Protein 8W8U (pdb70)

Structure (mmCIF, N/CA/C/O backbone):
data_8W8U
#
_entry.id   8W8U
#
_cell.length_a   54.926
_cell.length_b   67.018
_cell.length_c   88.250
_cell.angle_alpha   90.00
_cell.angle_beta   90.00
_cell.angle_gamma   90.00
#
_symmetry.space_group_name_H-M   'P 21 21 21'
#
loop_
_entity.id
_entity.type
_entity.pdbx_description
1 polymer Glucanase
2 non-polymer (4S)-2-METHYL-2,4-PENTANEDIOL
3 non-polymer 'ACETATE ION'
4 water water
#
loo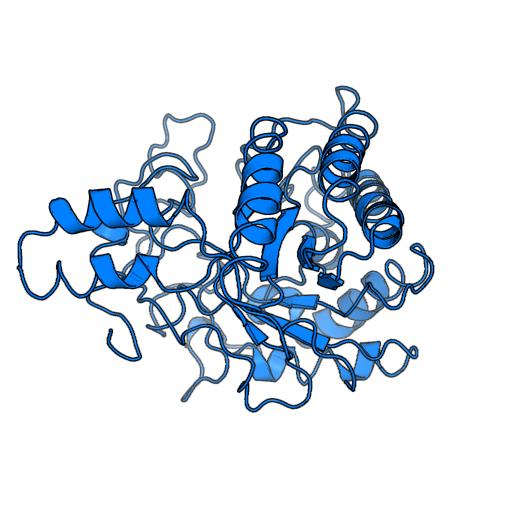p_
_atom_site.group_PDB
_atom_site.id
_atom_site.type_symbol
_atom_site.label_atom_id
_atom_site.label_alt_id
_atom_site.label_comp_id
_atom_site.label_asym_id
_atom_site.label_entity_id
_atom_site.label_seq_id
_atom_site.pdbx_PDB_ins_code
_atom_site.Cartn_x
_atom_site.Cartn_y
_atom_site.Cartn_z
_atom_site.occupancy
_atom_site.B_iso_or_equiv
_atom_site.auth_seq_id
_atom_site.auth_comp_id
_atom_site.auth_asym_id
_atom_site.auth_atom_id
_atom_site.pdbx_PDB_model_num
ATOM 1 N N A SER A 1 1 ? 27.177 -25.680 -23.698 0.32 4.87 82 SER A N 1
ATOM 2 N N B SER A 1 1 ? 27.283 -25.700 -23.501 0.68 18.59 82 SER A N 1
ATOM 3 C CA A SER A 1 1 ? 27.941 -26.591 -22.817 0.32 5.62 82 SER A CA 1
ATOM 4 C CA B SER A 1 1 ? 28.130 -26.806 -23.105 0.68 18.62 82 SER A CA 1
ATOM 5 C C A SER A 1 1 ? 27.246 -27.956 -22.763 0.32 7.37 82 SER A C 1
ATOM 6 C C B SER A 1 1 ? 27.288 -28.075 -22.943 0.68 9.26 82 SER A C 1
ATOM 7 O O A SER A 1 1 ? 26.167 -28.135 -23.337 0.32 10.32 82 SER A O 1
ATOM 8 O O B SER A 1 1 ? 26.187 -28.244 -23.468 0.68 7.52 82 SER A O 1
ATOM 13 N N . ALA A 1 2 ? 27.849 -28.900 -22.034 1.00 6.20 83 ALA A N 1
ATOM 14 C CA . ALA A 1 2 ? 27.168 -30.132 -21.775 1.00 4.96 83 ALA A CA 1
ATOM 15 C C . ALA A 1 2 ? 25.861 -29.974 -20.997 1.00 4.35 83 ALA A C 1
ATOM 16 O O . ALA A 1 2 ? 24.913 -30.715 -21.271 1.00 4.93 83 ALA A O 1
ATOM 18 N N . ASN A 1 3 ? 25.870 -29.089 -20.011 1.00 4.36 84 ASN A N 1
ATOM 19 C CA . ASN A 1 3 ? 24.776 -29.035 -19.027 1.00 4.53 84 ASN A CA 1
ATOM 20 C C . ASN A 1 3 ? 23.979 -27.733 -19.215 1.00 4.56 84 ASN A C 1
ATOM 21 O O . ASN A 1 3 ? 24.398 -26.687 -18.757 1.00 7.05 84 ASN A O 1
ATOM 26 N N . ASN A 1 4 ? 22.853 -27.856 -19.880 1.00 3.73 85 ASN A N 1
ATOM 27 C CA . ASN A 1 4 ? 21.934 -26.730 -20.074 1.00 3.79 85 ASN A CA 1
ATOM 28 C C . ASN A 1 4 ? 20.940 -26.791 -18.924 1.00 3.68 85 ASN A C 1
ATOM 29 O O . ASN A 1 4 ? 20.223 -27.812 -18.840 1.00 4.17 85 ASN A O 1
ATOM 34 N N . PRO A 1 5 ? 20.855 -25.818 -18.040 1.00 3.51 86 PRO A N 1
ATOM 35 C CA . PRO A 1 5 ? 19.981 -25.969 -16.860 1.00 3.82 86 PRO A CA 1
ATOM 36 C C . PRO A 1 5 ? 18.539 -26.341 -17.171 1.00 3.78 86 PRO A C 1
ATOM 37 O O . PRO A 1 5 ? 17.881 -26.945 -16.327 1.00 4.67 86 PRO A O 1
ATOM 41 N N . TRP A 1 6 ? 18.022 -25.922 -18.335 1.00 3.78 87 TRP A N 1
ATOM 42 C CA . TRP A 1 6 ? 16.626 -26.173 -18.655 1.00 4.36 87 TRP A CA 1
ATOM 43 C C . TRP A 1 6 ? 16.321 -27.564 -19.176 1.00 4.53 87 TRP A C 1
ATOM 44 O O . TRP A 1 6 ? 15.151 -27.987 -19.108 1.00 5.82 87 TRP A O 1
ATOM 55 N N . THR A 1 7 ? 17.295 -28.274 -19.745 1.00 4.54 88 THR A N 1
ATOM 56 C CA . THR A 1 7 ? 16.956 -29.553 -20.373 1.00 5.71 88 THR A CA 1
ATOM 57 C C . THR A 1 7 ? 16.517 -30.539 -19.307 1.00 5.34 88 THR A C 1
ATOM 58 O O . THR A 1 7 ? 17.133 -30.708 -18.270 1.00 5.87 88 THR A O 1
ATOM 62 N N . GLY A 1 8 ? 15.372 -31.212 -19.587 1.00 6.63 89 GLY A N 1
ATOM 63 C CA . GLY A 1 8 ? 14.858 -32.219 -18.654 1.00 7.04 89 GLY A CA 1
ATOM 64 C C . GLY A 1 8 ? 13.960 -31.654 -17.580 1.00 5.85 89 GLY A C 1
ATOM 65 O O . GLY A 1 8 ? 13.520 -32.427 -16.710 1.00 6.82 89 GLY A O 1
ATOM 66 N N . PHE A 1 9 ? 13.662 -30.356 -17.615 1.00 5.27 90 PHE A N 1
ATOM 67 C CA . PHE A 1 9 ? 12.851 -29.700 -16.622 1.00 5.11 90 PHE A CA 1
ATOM 68 C C . PHE A 1 9 ? 11.657 -29.008 -17.278 1.00 5.22 90 PHE A C 1
ATOM 69 O O . PHE A 1 9 ? 11.717 -28.531 -18.419 1.00 6.50 90 PHE A O 1
ATOM 77 N N A GLN A 1 10 ? 10.571 -28.980 -16.545 0.59 6.08 91 GLN A N 1
ATOM 78 N N B GLN A 1 10 ? 10.607 -28.873 -16.497 0.41 5.11 91 GLN A N 1
ATOM 79 C CA A GLN A 1 10 ? 9.396 -28.167 -16.935 0.59 6.71 91 GLN A CA 1
ATOM 80 C CA B GLN A 1 10 ? 9.429 -28.071 -16.832 0.41 4.73 91 GLN A CA 1
ATOM 81 C C A GLN A 1 10 ? 9.558 -26.861 -16.140 0.59 5.69 91 GLN A C 1
ATOM 82 C C B GLN A 1 10 ? 9.465 -26.786 -15.999 0.41 3.85 91 GLN A C 1
ATOM 83 O O A GLN A 1 10 ? 9.890 -26.908 -14.942 0.59 7.71 91 GLN A O 1
ATOM 84 O O B GLN A 1 10 ? 9.570 -26.858 -14.788 0.41 3.44 91 GLN A O 1
ATOM 95 N N . ILE A 1 11 ? 9.358 -25.685 -16.720 1.00 4.97 92 ILE A N 1
ATOM 96 C CA . ILE A 1 11 ? 9.450 -24.416 -15.991 1.00 4.48 92 ILE A CA 1
ATOM 97 C C . ILE A 1 11 ? 8.136 -24.164 -15.261 1.00 4.57 92 ILE A C 1
ATOM 98 O O . ILE A 1 11 ? 7.042 -24.273 -15.840 1.00 6.88 92 ILE A O 1
ATOM 103 N N . PHE A 1 12 ? 8.234 -23.849 -13.992 1.00 4.09 93 PHE A N 1
ATOM 104 C CA . PHE A 1 12 ? 7.088 -23.449 -13.169 1.00 4.09 93 PHE A CA 1
ATOM 105 C C . PHE A 1 12 ? 6.615 -22.067 -13.647 1.00 3.97 93 PHE A C 1
ATOM 106 O O . PHE A 1 12 ? 7.401 -21.114 -13.669 1.00 5.20 93 PHE A O 1
ATOM 114 N N . LEU A 1 13 ? 5.348 -21.966 -14.021 1.00 4.18 94 LEU A N 1
ATOM 115 C CA . LEU A 1 13 ? 4.802 -20.713 -14.519 1.00 4.36 94 LEU A CA 1
ATOM 116 C C . LEU A 1 13 ? 4.480 -19.783 -13.367 1.00 4.95 94 LEU A C 1
ATOM 117 O O . LEU A 1 13 ? 3.818 -20.145 -12.388 1.00 7.73 94 LEU A O 1
ATOM 122 N N A SER A 1 14 ? 4.901 -18.516 -13.502 0.65 5.36 95 SER A N 1
ATOM 123 N N B SER A 1 14 ? 4.949 -18.534 -13.431 0.35 4.40 95 SER A N 1
ATOM 124 C CA A SER A 1 14 ? 4.630 -17.594 -12.401 0.65 6.00 95 SER A CA 1
ATOM 125 C CA B SER A 1 14 ? 4.759 -17.565 -12.347 0.35 6.57 95 SER A CA 1
ATOM 126 C C A SER A 1 14 ? 3.150 -17.458 -12.086 0.65 5.49 95 SER A C 1
ATOM 127 C C B SER A 1 14 ? 3.296 -17.377 -12.025 0.35 5.93 95 SER A C 1
ATOM 128 O O A SER A 1 14 ? 2.399 -17.072 -12.984 0.65 4.59 95 SER A O 1
ATOM 129 O O B SER A 1 14 ? 2.543 -16.844 -12.845 0.35 5.54 95 SER A O 1
ATOM 134 N N . PRO A 1 15 ? 2.764 -17.710 -10.835 1.00 7.27 96 PRO A N 1
ATOM 135 C CA . PRO A 1 15 ? 1.359 -17.469 -10.492 1.00 8.22 96 PRO A CA 1
ATOM 136 C C . PRO A 1 15 ? 0.976 -15.985 -10.488 1.00 6.77 96 PRO A C 1
ATOM 137 O O . PRO A 1 15 ? -0.164 -15.609 -10.747 1.00 7.81 96 PRO A O 1
ATOM 141 N N A TYR A 1 16 ? 2.087 -15.197 -10.193 0.30 6.03 97 TYR A N 1
ATOM 142 N N B TYR A 1 16 ? 1.878 -15.185 -10.105 0.70 6.70 97 TYR A N 1
ATOM 143 C CA A TYR A 1 16 ? 2.126 -13.716 -9.978 0.30 9.28 97 TYR A CA 1
ATOM 144 C CA B TYR A 1 16 ? 1.660 -13.717 -10.064 0.70 5.37 97 TYR A CA 1
ATOM 145 C C A TYR A 1 16 ? 1.792 -13.046 -11.316 0.30 7.02 97 TYR A C 1
ATOM 146 C C B TYR A 1 16 ? 1.451 -13.153 -11.474 0.70 5.04 97 TYR A C 1
ATOM 147 O O A TYR A 1 16 ? 0.930 -12.187 -11.454 0.30 8.11 97 TYR A O 1
ATOM 148 O O B TYR A 1 16 ? 0.482 -12.447 -11.702 0.70 4.99 97 TYR A O 1
ATOM 165 N N . TYR A 1 17 ? 2.427 -13.433 -12.376 1.00 5.41 98 TYR A N 1
ATOM 166 C CA . TYR A 1 17 ? 2.251 -12.961 -13.744 1.00 4.82 98 TYR A CA 1
ATOM 167 C C . TYR A 1 17 ? 0.965 -13.557 -14.300 1.00 4.74 98 TYR A C 1
ATOM 168 O O . TYR A 1 17 ? 0.211 -12.873 -14.998 1.00 5.14 98 TYR A O 1
ATOM 177 N N . ALA A 1 18 ? 0.653 -14.810 -13.970 1.00 5.16 99 ALA A N 1
ATOM 178 C CA . ALA A 1 18 ? -0.571 -15.404 -14.478 1.00 5.72 99 ALA A CA 1
ATOM 179 C C . ALA A 1 18 ? -1.784 -14.616 -13.995 1.00 6.13 99 ALA A C 1
ATOM 180 O O . ALA A 1 18 ? -2.761 -14.418 -14.753 1.00 7.20 99 ALA A O 1
ATOM 182 N N . ASN A 1 19 ? -1.782 -14.195 -12.728 1.00 6.48 100 ASN A N 1
ATOM 183 C CA . ASN A 1 19 ? -2.894 -13.436 -12.208 1.00 7.35 100 ASN A CA 1
ATOM 184 C C . ASN A 1 19 ? -2.961 -12.052 -12.867 1.00 6.66 100 ASN A C 1
ATOM 185 O O . ASN A 1 19 ? -4.059 -11.560 -13.172 1.00 7.47 100 ASN A O 1
ATOM 190 N N . GLU A 1 20 ? -1.814 -11.407 -13.069 1.00 6.07 101 GLU A N 1
ATOM 191 C CA . GLU A 1 20 ? -1.785 -10.100 -13.745 1.00 6.19 101 GLU A CA 1
ATOM 192 C C . GLU A 1 20 ? -2.375 -10.246 -15.139 1.00 5.66 101 GLU A C 1
ATOM 193 O O . GLU A 1 20 ? -3.189 -9.411 -15.574 1.00 6.17 101 GLU A O 1
ATOM 199 N N . VAL A 1 21 ? -1.933 -11.265 -15.858 1.00 5.22 102 VAL A N 1
ATOM 200 C CA . VAL A 1 21 ? -2.364 -11.475 -17.241 1.00 5.27 102 VAL A CA 1
ATOM 201 C C . VAL A 1 21 ? -3.851 -11.811 -17.296 1.00 5.63 102 VAL A C 1
ATOM 202 O O . VAL A 1 21 ? -4.562 -11.315 -18.171 1.00 6.33 102 VAL A O 1
ATOM 206 N N . ALA A 1 22 ? -4.341 -12.655 -16.378 1.00 6.14 103 ALA A N 1
ATOM 207 C CA . ALA A 1 22 ? -5.760 -12.989 -16.445 1.00 7.15 103 ALA A CA 1
ATOM 208 C C . ALA A 1 22 ? -6.605 -11.730 -16.216 1.00 7.09 103 ALA A C 1
ATOM 209 O O . ALA A 1 22 ? -7.631 -11.514 -16.917 1.00 8.14 103 ALA A O 1
ATOM 211 N N . ALA A 1 23 ? -6.231 -10.917 -15.265 1.00 7.42 104 ALA A N 1
ATOM 212 C CA . ALA A 1 23 ? -6.975 -9.669 -15.001 1.00 7.71 104 ALA A CA 1
ATOM 213 C C . ALA A 1 23 ? -6.907 -8.747 -16.209 1.00 7.42 104 ALA A C 1
ATOM 214 O O . ALA A 1 23 ? -7.895 -8.093 -16.556 1.00 8.92 104 ALA A O 1
ATOM 216 N N . ALA A 1 24 ? -5.727 -8.669 -16.836 1.00 6.45 105 ALA A N 1
ATOM 217 C CA . ALA A 1 24 ? -5.556 -7.831 -17.985 1.00 6.66 105 ALA A CA 1
ATOM 218 C C . ALA A 1 24 ? -6.397 -8.299 -19.150 1.00 6.68 105 ALA A C 1
ATOM 219 O O . ALA A 1 24 ? -7.004 -7.483 -19.879 1.00 7.47 105 ALA A O 1
ATOM 221 N N . ALA A 1 25 ? -6.431 -9.603 -19.385 1.00 6.64 106 ALA A N 1
ATOM 222 C CA . ALA A 1 25 ? -7.124 -10.144 -20.559 1.00 6.99 106 ALA A CA 1
ATOM 223 C C . ALA A 1 25 ? -8.618 -9.867 -20.436 1.00 7.96 106 ALA A C 1
ATOM 224 O O . ALA A 1 25 ? -9.289 -9.623 -21.434 1.00 8.54 106 ALA A O 1
ATOM 226 N N . LYS A 1 26 ? -9.152 -9.903 -19.196 1.00 8.48 107 LYS A N 1
ATOM 227 C CA . LYS A 1 26 ? -10.598 -9.626 -19.027 1.00 9.83 107 LYS A CA 1
ATOM 228 C C . LYS A 1 26 ? -10.989 -8.227 -19.450 1.00 9.25 107 LYS A C 1
ATOM 229 O O . LYS A 1 26 ? -12.146 -8.002 -19.831 1.00 11.77 107 LYS A O 1
ATOM 235 N N . GLN A 1 27 ? -10.035 -7.274 -19.405 1.00 9.04 108 GLN A N 1
ATOM 236 C CA . GLN A 1 27 ? -10.321 -5.915 -19.775 1.00 9.81 108 GLN A CA 1
ATOM 237 C C . GLN A 1 27 ? -10.106 -5.629 -21.237 1.00 9.38 108 GLN A C 1
ATOM 238 O O . GLN A 1 27 ? -10.540 -4.597 -21.721 1.00 10.67 108 GLN A O 1
ATOM 244 N N . ILE A 1 28 ? -9.449 -6.505 -21.954 1.00 8.81 109 ILE A N 1
ATOM 245 C CA . ILE A 1 28 ? -9.274 -6.371 -23.390 1.00 8.77 109 ILE A CA 1
ATOM 246 C C . ILE A 1 28 ? -10.554 -6.677 -24.082 1.00 9.11 109 ILE A C 1
ATOM 247 O O . ILE A 1 28 ? -11.124 -7.766 -23.884 1.00 11.04 109 ILE A O 1
ATOM 252 N N A THR A 1 29 ? -10.994 -5.708 -24.848 0.39 7.50 110 THR A N 1
ATOM 253 N N B THR A 1 29 ? -11.112 -5.790 -24.877 0.61 10.55 110 THR A N 1
ATOM 254 C CA A THR A 1 29 ? -12.388 -5.725 -25.276 0.39 8.37 110 THR A CA 1
ATOM 255 C CA B THR A 1 29 ? -12.489 -5.946 -25.303 0.61 11.49 110 THR A CA 1
ATOM 256 C C A THR A 1 29 ? -12.558 -6.570 -26.526 0.39 8.46 110 THR A C 1
ATOM 257 C C B THR A 1 29 ? -12.616 -6.732 -26.596 0.61 11.89 110 THR A C 1
ATOM 258 O O A THR A 1 29 ? -13.567 -7.282 -26.611 0.39 9.55 110 THR A O 1
ATOM 259 O O B THR A 1 29 ? -13.668 -7.418 -26.716 0.61 20.21 110 THR A O 1
ATOM 266 N N . ASP A 1 30 ? -11.621 -6.649 -27.474 1.00 10.40 111 ASP A N 1
ATOM 267 C CA . ASP A 1 30 ? -11.746 -7.566 -28.621 1.00 10.53 111 ASP A CA 1
ATOM 268 C C . ASP A 1 30 ? -11.619 -9.033 -28.222 1.00 10.81 111 ASP A C 1
ATOM 269 O O . ASP A 1 30 ? -10.604 -9.367 -27.576 1.00 10.70 111 ASP A O 1
ATOM 274 N N . PRO A 1 31 ? -12.579 -9.874 -28.503 1.00 10.58 112 PRO A N 1
ATOM 275 C CA . PRO A 1 31 ? -12.500 -11.226 -27.916 1.00 11.58 112 PRO A CA 1
ATOM 276 C C . PRO A 1 31 ? -11.305 -12.042 -28.324 1.00 10.20 112 PRO A C 1
ATOM 277 O O . PRO A 1 31 ? -10.738 -12.831 -27.539 1.00 11.29 112 PRO A O 1
ATOM 281 N N . THR A 1 32 ? -10.939 -11.918 -29.617 1.00 10.86 113 THR A N 1
ATOM 282 C CA . THR A 1 32 ? -9.774 -12.685 -30.083 1.00 11.64 113 THR A CA 1
ATOM 283 C C . THR A 1 32 ? -8.492 -12.204 -29.408 1.00 9.45 113 THR A C 1
ATOM 284 O O . THR A 1 32 ? -7.645 -12.995 -28.934 1.00 9.04 113 THR A O 1
ATOM 288 N N . LEU A 1 33 ? -8.315 -10.898 -29.387 1.00 9.55 114 LEU A N 1
ATOM 289 C CA . LEU A 1 33 ? -7.122 -10.355 -28.762 1.00 8.40 114 LEU A CA 1
ATOM 290 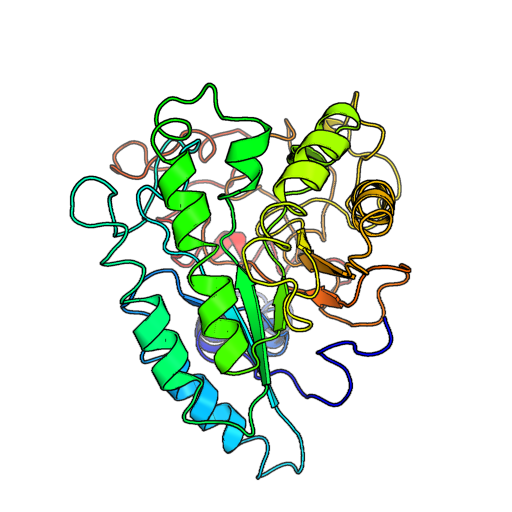C C . LEU A 1 33 ? -7.115 -10.734 -27.281 1.00 7.56 114 LEU A C 1
ATOM 291 O O . LEU A 1 33 ? -6.054 -11.004 -26.701 1.00 7.45 114 LEU A O 1
ATOM 296 N N . SER A 1 34 ? -8.297 -10.769 -26.641 1.00 8.07 115 SER A N 1
ATOM 297 C CA . SER A 1 34 ? -8.359 -11.171 -25.241 1.00 8.03 115 SER A CA 1
ATOM 298 C C . SER A 1 34 ? -7.888 -12.607 -25.041 1.00 7.87 115 SER A C 1
ATOM 299 O O . SER A 1 34 ? -7.158 -12.897 -24.085 1.00 7.51 115 SER A O 1
ATOM 302 N N A SER A 1 35 ? -8.308 -13.451 -26.003 0.50 9.83 116 SER A N 1
ATOM 303 N N B SER A 1 35 ? -8.271 -13.561 -25.900 0.50 8.19 116 SER A N 1
ATOM 304 C CA A SER A 1 35 ? -7.827 -14.841 -25.979 0.50 8.65 116 SER A CA 1
ATOM 305 C CA B SER A 1 35 ? -7.789 -14.929 -25.717 0.50 8.89 116 SER A CA 1
ATOM 306 C C A SER A 1 35 ? -6.309 -14.906 -26.166 0.50 8.31 116 SER A C 1
ATOM 307 C C B SER A 1 35 ? -6.282 -15.054 -25.905 0.50 7.77 116 SER A C 1
ATOM 308 O O A SER A 1 35 ? -5.586 -15.697 -25.532 0.50 7.41 116 SER A O 1
ATOM 309 O O B SER A 1 35 ? -5.590 -15.797 -25.205 0.50 8.49 116 SER A O 1
ATOM 314 N N A LYS A 1 36 ? -5.756 -14.073 -27.077 0.45 6.96 117 LYS A N 1
ATOM 315 N N B LYS A 1 36 ? -5.757 -14.329 -26.922 0.55 8.08 117 LYS A N 1
ATOM 316 C CA A LYS A 1 36 ? -4.286 -14.114 -27.222 0.45 6.92 117 LYS A CA 1
ATOM 317 C CA B LYS A 1 36 ? -4.306 -14.326 -27.113 0.55 8.23 117 LYS A CA 1
ATOM 318 C C A LYS A 1 36 ? -3.610 -13.650 -25.941 0.45 6.34 117 LYS A C 1
ATOM 319 C C B LYS A 1 36 ? -3.638 -13.688 -25.903 0.55 6.20 117 LYS A C 1
ATOM 320 O O A LYS A 1 36 ? -2.620 -14.225 -25.475 0.45 7.01 117 LYS A O 1
ATOM 321 O O B LYS A 1 36 ? -2.630 -14.219 -25.437 0.55 6.66 117 LYS A O 1
ATOM 332 N N . ALA A 1 37 ? -4.163 -12.592 -25.329 1.00 5.82 118 ALA A N 1
ATOM 333 C CA . ALA A 1 37 ? -3.602 -12.046 -24.124 1.00 5.13 118 ALA A CA 1
ATOM 334 C C . ALA A 1 37 ? -3.618 -13.089 -22.990 1.00 5.34 118 ALA A C 1
ATOM 335 O O . ALA A 1 37 ? -2.638 -13.239 -22.273 1.00 5.44 118 ALA A O 1
ATOM 337 N N . ALA A 1 38 ? -4.764 -13.785 -22.833 1.00 5.80 119 ALA A N 1
ATOM 338 C CA . ALA A 1 38 ? -4.850 -14.735 -21.732 1.00 6.50 119 ALA A CA 1
ATOM 339 C C . ALA A 1 38 ? -3.790 -15.839 -21.882 1.00 6.05 119 ALA A C 1
ATOM 340 O O . ALA A 1 38 ? -3.278 -16.343 -20.871 1.00 6.47 119 ALA A O 1
ATOM 342 N N . SER A 1 39 ? -3.461 -16.196 -23.120 1.00 6.15 120 SER A N 1
ATOM 343 C CA . SER A 1 39 ? -2.490 -17.265 -23.344 1.00 6.15 120 SER A CA 1
ATOM 344 C C . SER A 1 39 ? -1.090 -16.893 -22.906 1.00 5.17 120 SER A C 1
ATOM 345 O O . SER A 1 39 ? -0.230 -17.782 -22.742 1.00 5.76 120 SER A O 1
ATOM 348 N N . VAL A 1 40 ? -0.816 -15.591 -22.699 1.00 4.98 121 VAL A N 1
ATOM 349 C CA . VAL A 1 40 ? 0.499 -15.170 -22.236 1.00 4.67 121 VAL A CA 1
ATOM 350 C C . VAL A 1 40 ? 0.799 -15.756 -20.855 1.00 4.48 121 VAL A C 1
ATOM 351 O O . VAL A 1 40 ? 1.971 -15.939 -20.496 1.00 5.09 121 VAL A O 1
ATOM 355 N N . ALA A 1 41 ? -0.233 -16.086 -20.068 1.00 4.78 122 ALA A N 1
ATOM 356 C CA . ALA A 1 41 ? -0.009 -16.686 -18.759 1.00 5.25 122 ALA A CA 1
ATOM 357 C C . ALA A 1 41 ? 0.655 -18.052 -18.826 1.00 4.88 122 ALA A C 1
ATOM 358 O O . ALA A 1 41 ? 1.155 -18.538 -17.798 1.00 5.72 122 ALA A O 1
ATOM 360 N N . ASN A 1 42 ? 0.644 -18.669 -19.994 1.00 4.58 123 ASN A N 1
ATOM 361 C CA . ASN A 1 42 ? 1.301 -19.955 -20.214 1.00 5.06 123 ASN A CA 1
ATOM 362 C C . ASN A 1 42 ? 2.741 -19.821 -20.692 1.00 4.44 123 ASN A C 1
ATOM 363 O O . ASN A 1 42 ? 3.369 -20.844 -20.994 1.00 6.03 123 ASN A O 1
ATOM 368 N N . ILE A 1 43 ? 3.267 -18.593 -20.767 1.00 4.39 124 ILE A N 1
ATOM 369 C CA . ILE A 1 43 ? 4.616 -18.359 -21.249 1.00 4.45 124 ILE A CA 1
ATOM 370 C C . ILE A 1 43 ? 5.488 -18.085 -20.032 1.00 4.46 124 ILE A C 1
ATOM 371 O O . ILE A 1 43 ? 5.201 -17.187 -19.250 1.00 5.36 124 ILE A O 1
ATOM 376 N N . PRO A 1 44 ? 6.575 -18.860 -19.834 1.00 4.58 125 PRO A N 1
ATOM 377 C CA . PRO A 1 44 ? 7.338 -18.709 -18.591 1.00 5.02 125 PRO A CA 1
ATOM 378 C C . PRO A 1 44 ? 8.101 -17.391 -18.524 1.00 4.16 125 PRO A C 1
ATOM 379 O O . PRO A 1 44 ? 8.741 -16.975 -19.497 1.00 4.72 125 PRO A O 1
ATOM 383 N N . THR A 1 45 ? 8.074 -16.800 -17.349 1.00 4.48 126 THR A N 1
ATOM 384 C CA . THR A 1 45 ? 8.759 -15.565 -17.022 1.00 4.36 126 THR A CA 1
ATOM 385 C C . THR A 1 45 ? 9.569 -15.749 -15.761 1.00 3.84 126 THR A C 1
ATOM 386 O O . THR A 1 45 ? 9.421 -16.740 -15.003 1.00 4.16 126 THR A O 1
ATOM 390 N N . PHE A 1 46 ? 10.455 -14.789 -15.487 1.00 3.75 127 PHE A N 1
ATOM 391 C CA . PHE A 1 46 ? 11.211 -14.755 -14.234 1.00 3.46 127 PHE A CA 1
ATOM 392 C C . PHE A 1 46 ? 10.455 -13.967 -13.156 1.00 3.60 127 PHE A C 1
ATOM 393 O O . PHE A 1 46 ? 9.838 -12.936 -13.420 1.00 4.58 127 PHE A O 1
ATOM 401 N N . THR A 1 47 ? 10.579 -14.475 -11.919 1.00 3.68 128 THR A N 1
ATOM 402 C CA . THR A 1 47 ? 10.066 -13.799 -10.719 1.00 4.45 128 THR A CA 1
ATOM 403 C C . THR A 1 47 ? 11.117 -12.895 -10.166 1.00 3.99 128 THR A C 1
ATOM 404 O O . THR A 1 47 ? 12.228 -13.346 -9.823 1.00 5.10 128 THR A O 1
ATOM 408 N N . TRP A 1 48 ? 10.796 -11.602 -10.037 1.00 3.60 129 TRP A N 1
ATOM 409 C CA . TRP A 1 48 ? 11.779 -10.649 -9.540 1.00 3.81 129 TRP A CA 1
ATOM 410 C C . TRP A 1 48 ? 11.695 -10.544 -8.031 1.00 3.94 129 TRP A C 1
ATOM 411 O O . TRP A 1 48 ? 10.681 -10.104 -7.461 1.00 5.17 129 TRP A O 1
ATOM 422 N N . LEU A 1 49 ? 12.790 -10.895 -7.369 1.00 3.68 130 LEU A N 1
ATOM 423 C CA . LEU A 1 49 ? 12.914 -10.736 -5.918 1.00 3.88 130 LEU A CA 1
ATOM 424 C C . LEU A 1 49 ? 13.529 -9.355 -5.686 1.00 4.14 130 LEU A C 1
ATOM 425 O O . LEU A 1 49 ? 14.700 -9.158 -5.327 1.00 5.18 130 LEU A O 1
ATOM 430 N N . ASP A 1 50 ? 12.693 -8.337 -5.949 1.00 4.02 131 ASP A N 1
ATOM 431 C CA . ASP A 1 50 ? 13.157 -6.955 -5.917 1.00 4.32 131 ASP A CA 1
ATOM 432 C C . ASP A 1 50 ? 13.106 -6.322 -4.534 1.00 4.44 131 ASP A C 1
ATOM 433 O O . ASP A 1 50 ? 13.515 -5.181 -4.384 1.00 5.74 131 ASP A O 1
ATOM 438 N N . SER A 1 51 ? 12.641 -7.084 -3.551 1.00 5.04 132 SER A N 1
ATOM 439 C CA . SER A 1 51 ? 12.614 -6.644 -2.161 1.00 5.05 132 SER A CA 1
ATOM 440 C C . SER A 1 51 ? 12.488 -7.893 -1.284 1.00 4.85 132 SER A C 1
ATOM 441 O O . SER A 1 51 ? 12.069 -8.950 -1.761 1.00 5.25 132 SER A O 1
ATOM 444 N N . VAL A 1 52 ? 12.802 -7.726 -0.001 1.00 5.04 133 VAL A N 1
ATOM 445 C CA A VAL A 1 52 ? 12.596 -8.787 0.984 0.62 4.77 133 VAL A CA 1
ATOM 446 C CA B VAL A 1 52 ? 12.616 -8.833 0.933 0.38 6.16 133 VAL A CA 1
ATOM 447 C C . VAL A 1 52 ? 11.143 -9.227 1.047 1.00 4.88 133 VAL A C 1
ATOM 448 O O . VAL A 1 52 ? 10.869 -10.414 1.340 1.00 5.72 133 VAL A O 1
ATOM 455 N N . ALA A 1 53 ? 10.231 -8.301 0.794 1.00 5.52 134 ALA A N 1
ATOM 456 C CA . ALA A 1 53 ? 8.815 -8.644 0.836 1.00 5.92 134 ALA A CA 1
ATOM 457 C C . ALA A 1 53 ? 8.439 -9.711 -0.186 1.00 5.94 134 ALA A C 1
ATOM 458 O O . ALA A 1 53 ? 7.367 -10.303 -0.023 1.00 7.42 134 ALA A O 1
ATOM 460 N N A LYS A 1 54 ? 9.260 -9.900 -1.230 0.65 5.45 135 LYS A N 1
ATOM 461 N N B LYS A 1 54 ? 9.193 -10.026 -1.192 0.35 5.23 135 LYS A N 1
ATOM 462 C CA A LYS A 1 54 ? 8.979 -10.962 -2.222 0.65 5.08 135 LYS A CA 1
ATOM 463 C CA B LYS A 1 54 ? 8.795 -11.074 -2.138 0.35 6.14 135 LYS A CA 1
ATOM 464 C C A LYS A 1 54 ? 9.358 -12.355 -1.783 0.65 5.62 135 LYS A C 1
ATOM 465 C C B LYS A 1 54 ? 9.253 -12.464 -1.714 0.35 4.77 135 LYS A C 1
ATOM 466 O O A LYS A 1 54 ? 8.984 -13.349 -2.439 0.65 6.35 135 LYS A O 1
ATOM 467 O O B LYS A 1 54 ? 8.859 -13.434 -2.376 0.35 5.90 135 LYS A O 1
ATOM 478 N N . ILE A 1 55 ? 10.096 -12.543 -0.682 1.00 4.99 136 ILE A N 1
ATOM 479 C CA . ILE A 1 55 ? 10.669 -13.832 -0.356 1.00 4.89 136 ILE A CA 1
ATOM 480 C C . ILE A 1 55 ? 9.631 -14.866 0.074 1.00 5.55 136 ILE A C 1
ATOM 481 O O . ILE A 1 55 ? 9.722 -16.026 -0.326 1.00 6.13 136 ILE A O 1
ATOM 486 N N A PRO A 1 56 ? 8.646 -14.700 0.929 0.47 7.13 137 PRO A N 1
ATOM 487 N N B PRO A 1 56 ? 8.607 -14.415 0.857 0.53 4.70 137 PRO A N 1
ATOM 488 C CA A PRO A 1 56 ? 7.720 -15.809 1.147 0.47 5.68 137 PRO A CA 1
ATOM 489 C CA B PRO A 1 56 ? 7.525 -15.351 1.206 0.53 5.26 137 PRO A CA 1
ATOM 490 C C A PRO A 1 56 ? 6.936 -16.161 -0.131 0.47 4.99 137 PRO A C 1
ATOM 491 C C B PRO A 1 56 ? 6.932 -15.985 -0.037 0.53 5.75 137 PRO A C 1
ATOM 492 O O A PRO A 1 56 ? 6.601 -17.371 -0.264 0.47 5.02 137 PRO A O 1
ATOM 493 O O B PRO A 1 56 ? 6.760 -17.225 -0.068 0.53 5.46 137 PRO A O 1
ATOM 500 N N . ASP A 1 57 ? 6.642 -15.233 -1.060 1.00 5.67 138 ASP A N 1
ATOM 501 C CA . ASP A 1 57 ? 6.075 -15.770 -2.294 1.00 5.51 138 ASP A CA 1
ATOM 502 C C . ASP A 1 57 ? 7.026 -16.730 -2.953 1.00 5.35 138 ASP A C 1
ATOM 503 O O . ASP A 1 57 ? 6.583 -17.780 -3.465 1.00 5.33 138 ASP A O 1
ATOM 508 N N . LEU A 1 58 ? 8.330 -16.448 -2.999 1.00 5.61 139 LEU A N 1
ATOM 509 C CA . LEU A 1 58 ? 9.313 -17.419 -3.502 1.00 5.97 139 LEU A CA 1
ATOM 510 C C . LEU A 1 58 ? 9.126 -18.785 -2.845 1.00 4.80 139 LEU A C 1
ATOM 511 O O . LEU A 1 58 ? 9.138 -19.826 -3.512 1.00 4.88 139 LEU A O 1
ATOM 516 N N . GLY A 1 59 ? 9.044 -18.793 -1.509 1.00 4.81 140 GLY A N 1
ATOM 517 C CA . GLY A 1 59 ? 8.866 -20.072 -0.842 1.00 5.01 140 GLY A CA 1
ATOM 518 C C . GLY A 1 59 ? 7.638 -20.809 -1.327 1.00 4.22 140 GLY A C 1
ATOM 519 O O . GLY A 1 59 ? 7.652 -22.021 -1.542 1.00 5.21 140 GLY A O 1
ATOM 520 N N . THR A 1 60 ? 6.531 -20.078 -1.514 1.00 3.95 141 THR A N 1
ATOM 521 C CA . THR A 1 60 ? 5.355 -20.748 -2.042 1.00 3.70 141 THR A CA 1
ATOM 522 C C . THR A 1 60 ? 5.569 -21.286 -3.448 1.00 3.65 141 THR A C 1
ATOM 523 O O . THR A 1 60 ? 5.047 -22.352 -3.788 1.00 4.28 141 THR A O 1
ATOM 527 N N . TYR A 1 61 ? 6.296 -20.559 -4.294 1.00 3.81 142 TYR A N 1
ATOM 528 C CA . TYR A 1 61 ? 6.513 -21.044 -5.654 1.00 3.94 142 TYR A CA 1
ATOM 529 C C . TYR A 1 61 ? 7.325 -22.335 -5.656 1.00 3.71 142 TYR A C 1
ATOM 530 O O . TYR A 1 61 ? 7.035 -23.261 -6.419 1.00 4.35 142 TYR A O 1
ATOM 539 N N . LEU A 1 62 ? 8.367 -22.389 -4.817 1.00 3.89 143 LEU A N 1
ATOM 540 C CA . LEU A 1 62 ? 9.172 -23.605 -4.727 1.00 4.04 143 LEU A CA 1
ATOM 541 C C . LEU A 1 62 ? 8.315 -24.772 -4.274 1.00 3.98 143 LEU A C 1
ATOM 542 O O . LEU A 1 62 ? 8.399 -25.872 -4.837 1.00 4.52 143 LEU A O 1
ATOM 547 N N . ALA A 1 63 ? 7.482 -24.568 -3.244 1.00 4.02 144 ALA A N 1
ATOM 548 C CA . ALA A 1 63 ? 6.658 -25.651 -2.748 1.00 4.35 144 ALA A CA 1
ATOM 549 C C . ALA A 1 63 ? 5.623 -26.089 -3.782 1.00 4.34 144 ALA A C 1
ATOM 550 O O . ALA A 1 63 ? 5.326 -27.286 -3.947 1.00 4.74 144 ALA A O 1
ATOM 552 N N . SER A 1 64 ? 5.007 -25.127 -4.478 1.00 4.07 145 SER A N 1
ATOM 553 C CA . SER A 1 64 ? 4.026 -25.448 -5.500 1.00 4.48 145 SER A CA 1
ATOM 554 C C . SER A 1 64 ? 4.690 -26.226 -6.635 1.00 4.48 145 SER A C 1
ATOM 555 O O . SER A 1 64 ? 4.122 -27.188 -7.155 1.00 5.53 145 SER A O 1
ATOM 558 N N . ALA A 1 65 ? 5.872 -25.780 -7.045 1.00 4.63 146 ALA A N 1
ATOM 559 C CA . ALA A 1 65 ? 6.608 -26.469 -8.107 1.00 4.78 146 ALA A CA 1
ATOM 560 C C . ALA A 1 65 ? 6.923 -27.893 -7.683 1.00 4.90 146 ALA A C 1
ATOM 561 O O . ALA A 1 65 ? 6.761 -28.838 -8.470 1.00 5.72 146 ALA A O 1
ATOM 563 N N . SER A 1 66 ? 7.359 -28.083 -6.433 1.00 4.88 147 SER A N 1
ATOM 564 C CA . SER A 1 66 ? 7.679 -29.441 -5.977 1.00 5.36 147 SER A CA 1
ATOM 565 C C . SER A 1 66 ? 6.445 -30.345 -6.142 1.00 5.66 147 SER A C 1
ATOM 566 O O . SER A 1 66 ? 6.512 -31.471 -6.664 1.00 6.54 147 SER A O 1
ATOM 569 N N . ALA A 1 67 ? 5.288 -29.845 -5.688 1.00 5.63 148 ALA A N 1
ATOM 570 C CA . ALA A 1 67 ? 4.067 -30.655 -5.761 1.00 6.42 148 ALA A CA 1
ATOM 571 C C . ALA A 1 67 ? 3.654 -30.910 -7.195 1.00 6.04 148 ALA A C 1
ATOM 572 O O . ALA A 1 67 ? 3.188 -32.010 -7.533 1.00 7.76 148 ALA A O 1
ATOM 574 N N A LEU A 1 68 ? 3.772 -29.890 -8.066 0.76 6.14 149 LEU A N 1
ATOM 575 N N B LEU A 1 68 ? 3.766 -29.949 -8.116 0.24 5.83 149 LEU A N 1
ATOM 576 C CA A LEU A 1 68 ? 3.382 -30.051 -9.455 0.76 6.38 149 LEU A CA 1
ATOM 577 C CA B LEU A 1 68 ? 3.380 -30.174 -9.501 0.24 7.31 149 LEU A CA 1
ATOM 578 C C A LEU A 1 68 ? 4.257 -31.101 -10.115 0.76 6.50 149 LEU A C 1
ATOM 579 C C B LEU A 1 68 ? 4.262 -31.224 -10.164 0.24 7.86 149 LEU A C 1
ATOM 580 O O A LEU A 1 68 ? 3.762 -31.951 -10.853 0.76 9.37 149 LEU A O 1
ATOM 581 O O B LEU A 1 68 ? 3.819 -32.066 -10.947 0.24 6.84 149 LEU A O 1
ATOM 590 N N . GLY A 1 69 ? 5.549 -31.118 -9.816 1.00 6.78 150 GLY A N 1
ATOM 591 C CA . GLY A 1 69 ? 6.443 -32.134 -10.361 1.00 7.36 150 GLY A CA 1
ATOM 592 C C . GLY A 1 69 ? 6.044 -33.520 -9.915 1.00 9.29 150 GLY A C 1
ATOM 593 O O . GLY A 1 69 ? 5.981 -34.459 -10.747 1.00 12.47 150 GLY A O 1
ATOM 594 N N . LYS A 1 70 ? 5.753 -33.715 -8.641 1.00 9.47 151 LYS A N 1
ATOM 595 C CA . LYS A 1 70 ? 5.337 -35.028 -8.168 1.00 12.47 151 LYS A CA 1
ATOM 596 C C . LYS A 1 70 ? 4.036 -35.464 -8.829 1.00 14.01 151 LYS A C 1
ATOM 597 O O . LYS A 1 70 ? 3.848 -36.620 -9.189 1.00 18.56 151 LYS A O 1
ATOM 603 N N A SER A 1 71 ? 3.097 -34.548 -8.964 0.50 13.10 152 SER A N 1
ATOM 604 N N B SER A 1 71 ? 3.127 -34.556 -9.130 0.50 12.56 152 SER A N 1
ATOM 605 C CA A SER A 1 71 ? 1.844 -34.971 -9.584 0.50 14.96 152 SER A CA 1
ATOM 606 C CA B SER A 1 71 ? 1.801 -34.832 -9.666 0.50 15.01 152 SER A CA 1
ATOM 607 C C A SER A 1 71 ? 2.104 -35.463 -11.022 0.50 14.39 152 SER A C 1
ATOM 608 C C B SER A 1 71 ? 1.665 -35.084 -11.167 0.50 16.87 152 SER A C 1
ATOM 609 O O A SER A 1 71 ? 1.484 -36.460 -11.391 0.50 11.19 152 SER A O 1
ATOM 610 O O B SER A 1 71 ? 0.613 -35.470 -11.720 0.50 19.19 152 SER A O 1
ATOM 615 N N A THR A 1 72 ? 2.931 -34.748 -11.805 0.61 15.04 153 THR A N 1
ATOM 616 N N B THR A 1 72 ? 2.787 -34.751 -11.814 0.39 12.34 153 THR A N 1
ATOM 617 C CA A THR A 1 72 ? 3.003 -34.985 -13.253 0.61 17.00 153 THR A CA 1
ATOM 618 C CA B THR A 1 72 ? 2.987 -34.936 -13.240 0.39 14.30 153 THR A CA 1
ATOM 619 C C A THR A 1 72 ? 4.123 -35.920 -13.660 0.61 16.61 153 THR A C 1
ATOM 620 C C B THR A 1 72 ? 4.213 -35.738 -13.646 0.39 14.96 153 THR A C 1
ATOM 621 O O A THR A 1 72 ? 4.210 -36.278 -14.830 0.61 22.74 153 THR A O 1
ATOM 622 O O B THR A 1 72 ? 4.407 -35.882 -14.859 0.39 20.80 153 THR A O 1
ATOM 629 N N . GLY A 1 73 ? 5.003 -36.256 -12.707 1.00 16.32 154 GLY A N 1
ATOM 630 C CA . GLY A 1 73 ? 6.209 -37.030 -13.029 1.00 17.72 154 GLY A CA 1
ATOM 631 C C . GLY A 1 73 ? 7.308 -36.194 -13.722 1.00 13.88 154 GLY A C 1
ATOM 632 O O . GLY A 1 73 ? 8.127 -36.782 -14.448 1.00 16.24 154 GLY A O 1
ATOM 633 N N . THR A 1 74 ? 7.289 -34.909 -13.447 1.00 10.89 155 THR A N 1
ATOM 634 C CA . THR A 1 74 ? 8.266 -33.995 -14.042 1.00 9.71 155 THR A CA 1
ATOM 635 C C . THR A 1 74 ? 9.157 -33.458 -12.930 1.00 8.02 155 THR A C 1
ATOM 636 O O . THR A 1 74 ? 8.836 -33.480 -11.732 1.00 9.57 155 THR A O 1
ATOM 640 N N . LYS A 1 75 ? 10.288 -32.918 -13.380 1.00 6.46 156 LYS A N 1
ATOM 641 C CA . LYS A 1 75 ? 11.167 -32.133 -12.542 1.00 6.52 156 LYS A CA 1
ATOM 642 C C . LYS A 1 75 ? 10.928 -30.652 -12.911 1.00 5.31 156 LYS A C 1
ATOM 643 O O . LYS A 1 75 ? 10.891 -30.327 -14.087 1.00 6.62 156 LYS A O 1
ATOM 649 N N . GLN A 1 76 ? 10.727 -29.825 -11.893 1.00 4.86 157 GLN A N 1
ATOM 650 C CA . GLN A 1 76 ? 10.321 -28.445 -12.096 1.00 4.34 157 GLN A CA 1
ATOM 651 C C . GLN A 1 76 ? 11.477 -27.476 -11.817 1.00 3.99 157 GLN A C 1
ATOM 652 O O . GLN A 1 76 ? 12.363 -27.739 -11.004 1.00 4.53 157 GLN A O 1
ATOM 658 N N . LEU A 1 77 ? 11.383 -26.333 -12.503 1.00 4.08 158 LEU A N 1
ATOM 659 C CA . LEU A 1 77 ? 12.430 -25.300 -12.483 1.00 3.78 158 LEU A CA 1
ATOM 660 C C . LEU A 1 77 ? 11.772 -23.953 -12.207 1.00 3.53 158 LEU A C 1
ATOM 661 O O . LEU A 1 77 ? 10.829 -23.576 -12.941 1.00 4.30 158 LEU A O 1
ATOM 666 N N . VAL A 1 78 ? 12.273 -23.249 -11.192 1.00 3.35 159 VAL A N 1
ATOM 667 C CA . VAL A 1 78 ? 11.776 -21.924 -10.834 1.00 3.28 159 VAL A CA 1
ATOM 668 C C . VAL A 1 78 ? 12.833 -20.876 -11.223 1.00 3.01 159 VAL A C 1
ATOM 669 O O . VAL A 1 78 ? 14.021 -21.040 -10.943 1.00 3.63 159 VAL A O 1
ATOM 673 N N . GLN A 1 79 ? 12.336 -19.829 -11.892 1.00 3.25 160 GLN A N 1
ATOM 674 C CA . GLN A 1 79 ? 13.184 -18.774 -12.462 1.00 3.12 160 GLN A CA 1
ATOM 675 C C . GLN A 1 79 ? 13.073 -17.498 -11.629 1.00 3.33 160 GLN A C 1
ATOM 676 O O . GLN A 1 79 ? 11.961 -16.952 -11.489 1.00 3.70 160 GLN A O 1
ATOM 682 N N . ILE A 1 80 ? 14.196 -17.019 -11.102 1.00 3.15 161 ILE A N 1
ATOM 683 C CA . ILE A 1 80 ? 14.198 -15.848 -10.224 1.00 3.19 161 ILE A CA 1
ATOM 684 C C . ILE A 1 80 ? 15.224 -14.817 -10.680 1.00 3.05 161 ILE A C 1
ATOM 685 O O . ILE A 1 80 ? 16.225 -15.139 -11.325 1.00 3.21 161 ILE A O 1
ATOM 690 N N . VAL A 1 81 ? 14.965 -13.569 -10.265 1.00 3.20 162 VAL A N 1
ATOM 691 C CA . VAL A 1 81 ? 15.914 -12.477 -10.424 1.00 3.11 162 VAL A CA 1
ATOM 692 C C . VAL A 1 81 ? 16.289 -11.978 -9.026 1.00 3.02 162 VAL A C 1
ATOM 693 O O . VAL A 1 81 ? 15.402 -11.640 -8.214 1.00 3.94 162 VAL A O 1
ATOM 697 N N . ILE A 1 82 ? 17.571 -11.933 -8.758 1.00 3.19 163 ILE A N 1
ATOM 698 C CA . ILE A 1 82 ? 18.125 -11.337 -7.543 1.00 3.42 163 ILE A CA 1
ATOM 699 C C . ILE A 1 82 ? 18.323 -9.855 -7.862 1.00 3.32 163 ILE A C 1
ATOM 700 O O . ILE A 1 82 ? 19.124 -9.520 -8.750 1.00 3.57 163 ILE A O 1
ATOM 705 N N . TYR A 1 83 ? 17.557 -8.969 -7.212 1.00 3.55 164 TYR A N 1
ATOM 706 C CA . TYR A 1 83 ? 17.533 -7.556 -7.620 1.00 3.36 164 TYR A CA 1
ATOM 707 C C . TYR A 1 83 ? 17.285 -6.666 -6.403 1.00 3.48 164 TYR A C 1
ATOM 708 O O . TYR A 1 83 ? 16.230 -6.027 -6.293 1.00 4.15 164 TYR A O 1
ATOM 717 N N . ASP A 1 84 ? 18.263 -6.595 -5.495 1.00 3.55 165 ASP A N 1
ATOM 718 C CA . ASP A 1 84 ? 18.043 -5.790 -4.290 1.00 3.68 165 ASP A CA 1
ATOM 719 C C . ASP A 1 84 ? 19.337 -5.186 -3.744 1.00 3.31 165 ASP A C 1
ATOM 720 O O . ASP A 1 84 ? 19.445 -4.973 -2.545 1.00 3.73 165 ASP A O 1
ATOM 725 N N . LEU A 1 85 ? 20.285 -4.839 -4.633 1.00 3.56 166 LEU A N 1
ATOM 726 C CA . LEU A 1 85 ? 21.521 -4.280 -4.118 1.00 3.51 166 LEU A CA 1
ATOM 727 C C . LEU A 1 85 ? 21.284 -2.992 -3.330 1.00 3.67 166 LEU A C 1
ATOM 728 O O . LEU A 1 85 ? 20.413 -2.178 -3.690 1.00 4.23 166 LEU A O 1
ATOM 733 N N . PRO A 1 86 ? 22.123 -2.738 -2.331 1.00 3.81 167 PRO A N 1
ATOM 734 C CA . PRO A 1 86 ? 22.121 -1.400 -1.726 1.00 4.48 167 PRO A CA 1
ATOM 735 C C . PRO A 1 86 ? 22.551 -0.378 -2.771 1.00 4.08 167 PRO A C 1
ATOM 736 O O . PRO A 1 86 ? 23.408 -0.610 -3.612 1.00 4.39 167 PRO A O 1
ATOM 740 N N . ASP A 1 87 ? 21.925 0.834 -2.675 1.00 4.31 168 ASP A N 1
ATOM 741 C CA . ASP A 1 87 ? 22.208 1.880 -3.659 1.00 4.27 168 ASP A CA 1
ATOM 742 C C . ASP A 1 87 ? 22.009 1.336 -5.084 1.00 4.03 168 ASP A C 1
ATOM 743 O O . ASP A 1 87 ? 22.770 1.623 -5.999 1.00 4.29 168 ASP A O 1
ATOM 748 N N . ARG A 1 88 ? 20.926 0.580 -5.251 1.00 4.24 169 ARG A N 1
ATOM 749 C CA . ARG A 1 88 ? 20.591 -0.050 -6.513 1.00 3.99 169 ARG A CA 1
ATOM 750 C C . ARG A 1 88 ? 20.479 1.005 -7.624 1.00 4.01 169 ARG A C 1
ATOM 751 O O . ARG A 1 88 ? 20.022 2.131 -7.421 1.00 4.86 169 ARG A O 1
ATOM 759 N N . ASP A 1 89 ? 20.829 0.559 -8.832 1.00 3.85 170 ASP A N 1
ATOM 760 C CA . ASP A 1 89 ? 20.599 1.375 -10.031 1.00 4.09 170 ASP A CA 1
ATOM 761 C C . ASP A 1 89 ? 21.351 2.710 -9.955 1.00 4.12 170 ASP A C 1
ATOM 762 O O . ASP A 1 89 ? 20.805 3.781 -10.229 1.00 4.87 170 ASP A O 1
ATOM 767 N N . CYS A 1 90 ? 22.654 2.629 -9.657 1.00 4.39 171 CYS A N 1
ATOM 768 C CA . CYS A 1 90 ? 23.422 3.829 -9.322 1.00 4.70 171 CYS A CA 1
ATOM 769 C C . CYS A 1 90 ? 23.467 4.890 -10.425 1.00 4.64 171 CYS A C 1
ATOM 770 O O . CYS A 1 90 ? 23.678 6.054 -10.063 1.00 5.46 171 CYS A O 1
ATOM 773 N N . ALA A 1 91 ? 23.345 4.513 -11.697 1.00 4.59 172 ALA A N 1
ATOM 774 C CA . ALA A 1 91 ? 23.411 5.472 -12.803 1.00 5.05 172 ALA A CA 1
ATOM 775 C C . ALA A 1 91 ? 22.045 5.917 -13.311 1.00 5.50 172 ALA A C 1
ATOM 776 O O . ALA A 1 91 ? 22.012 6.740 -14.240 1.00 7.16 172 ALA A O 1
ATOM 778 N N . ALA A 1 92 ? 20.981 5.392 -12.754 1.00 5.92 173 ALA A N 1
ATOM 779 C CA . ALA A 1 92 ? 19.645 5.828 -13.135 1.00 6.45 173 ALA A CA 1
ATOM 780 C C . ALA A 1 92 ? 19.336 7.156 -12.476 1.00 7.01 173 ALA A C 1
ATOM 781 O O . ALA A 1 92 ? 19.935 7.537 -11.501 1.00 9.20 173 ALA A O 1
ATOM 783 N N A LYS A 1 93 ? 18.220 7.869 -12.707 0.61 8.20 174 LYS A N 1
ATOM 784 N N B LYS A 1 93 ? 18.440 7.777 -13.326 0.39 5.49 174 LYS A N 1
ATOM 785 C CA A LYS A 1 93 ? 17.951 9.102 -11.985 0.61 9.24 174 LYS A CA 1
ATOM 786 C CA B LYS A 1 93 ? 17.844 9.031 -12.836 0.39 7.60 174 LYS A CA 1
ATOM 787 C C A LYS A 1 93 ? 17.181 8.871 -10.707 0.61 9.80 174 LYS A C 1
ATOM 788 C C B LYS A 1 93 ? 17.019 8.837 -11.564 0.39 8.13 174 LYS A C 1
ATOM 789 O O A LYS A 1 93 ? 17.081 9.675 -9.818 0.61 15.23 174 LYS A O 1
ATOM 790 O O B LYS A 1 93 ? 16.838 9.912 -10.935 0.39 8.72 174 LYS A O 1
ATOM 801 N N . ALA A 1 94 ? 16.586 7.686 -10.919 1.00 14.50 175 ALA A N 1
ATOM 802 C CA . ALA A 1 94 ? 15.819 7.355 -9.729 1.00 21.54 175 ALA A CA 1
ATOM 803 C C . ALA A 1 94 ? 15.942 5.842 -9.460 1.00 16.41 175 ALA A C 1
ATOM 804 O O . ALA A 1 94 ? 16.142 5.103 -10.426 1.00 12.66 175 ALA A O 1
ATOM 806 N N . SER A 1 95 ? 15.699 5.345 -8.199 1.00 13.98 176 SER A N 1
ATOM 807 C CA . SER A 1 95 ? 15.684 3.917 -7.862 1.00 11.65 176 SER A CA 1
ATOM 808 C C . SER A 1 95 ? 14.613 3.634 -6.803 1.00 11.16 176 SER A C 1
ATOM 809 O O . SER A 1 95 ? 14.298 4.473 -5.962 1.00 18.16 176 SER A O 1
ATOM 812 N N . ASN A 1 96 ? 14.050 2.429 -6.909 1.00 10.28 177 ASN A N 1
ATOM 813 C CA . ASN A 1 96 ? 13.113 1.914 -5.941 1.00 11.23 177 ASN A CA 1
ATOM 814 C C . ASN A 1 96 ? 13.801 1.028 -4.929 1.00 10.92 177 ASN A C 1
ATOM 815 O O . ASN A 1 96 ? 13.109 0.453 -4.170 1.00 11.74 177 ASN A O 1
ATOM 820 N N . GLY A 1 97 ? 15.161 0.815 -4.949 1.00 9.31 178 GLY A N 1
ATOM 821 C CA . GLY A 1 97 ? 15.721 -0.198 -4.064 1.00 7.33 178 GLY A CA 1
ATOM 822 C C . GLY A 1 97 ? 15.566 0.164 -2.595 1.00 6.81 178 GLY A C 1
ATOM 823 O O . GLY A 1 97 ? 15.808 1.321 -2.197 1.00 8.47 178 GLY A O 1
ATOM 824 N N . GLU A 1 98 ? 15.205 -0.790 -1.764 1.00 5.56 179 GLU A N 1
ATOM 825 C CA . GLU A 1 98 ? 14.955 -0.533 -0.357 1.00 6.02 179 GLU A CA 1
ATOM 826 C C . GLU A 1 98 ? 16.202 -0.348 0.510 1.00 5.83 179 GLU A C 1
ATOM 827 O O . GLU A 1 98 ? 16.054 0.147 1.622 1.00 7.99 179 GLU A O 1
ATOM 833 N N . PHE A 1 99 ? 17.362 -0.786 0.017 1.00 5.20 180 PHE A N 1
ATOM 834 C CA . PHE A 1 99 ? 18.553 -0.727 0.874 1.00 5.56 180 PHE A CA 1
ATOM 835 C C . PHE A 1 99 ? 19.505 0.391 0.401 1.00 5.11 180 PHE A C 1
ATOM 836 O O . PHE A 1 99 ? 19.635 0.684 -0.776 1.00 5.62 180 PHE A O 1
ATOM 844 N N . SER A 1 100 ? 20.192 0.946 1.394 1.00 6.11 181 SER A N 1
ATOM 845 C CA . SER A 1 100 ? 21.182 1.990 1.127 1.00 5.85 181 SER A CA 1
ATOM 846 C C . SER A 1 100 ? 22.496 1.580 1.766 1.00 5.07 181 SER A C 1
ATOM 847 O O . SER A 1 100 ? 22.526 1.013 2.863 1.00 6.90 181 SER A O 1
ATOM 850 N N . ILE A 1 101 ? 23.584 1.906 1.070 1.00 4.86 182 ILE A N 1
ATOM 851 C CA . ILE A 1 101 ? 24.915 1.662 1.614 1.00 5.85 182 ILE A CA 1
ATOM 852 C C . ILE A 1 101 ? 25.058 2.294 2.994 1.00 7.01 182 ILE A C 1
ATOM 853 O O . ILE A 1 101 ? 25.650 1.645 3.865 1.00 10.02 182 ILE A O 1
ATOM 858 N N . ALA A 1 102 ? 24.563 3.502 3.109 1.00 7.80 183 ALA A N 1
ATOM 859 C CA . ALA A 1 102 ? 24.732 4.268 4.339 1.00 11.00 183 ALA A CA 1
ATOM 860 C C . ALA A 1 102 ? 23.963 3.694 5.517 1.00 10.67 183 ALA A C 1
ATOM 861 O O . ALA A 1 102 ? 24.346 4.001 6.653 1.00 17.18 183 ALA A O 1
ATOM 863 N N A ASN A 1 103 ? 22.873 2.927 5.337 0.54 8.90 184 ASN A N 1
ATOM 864 N N B ASN A 1 103 ? 22.977 2.882 5.242 0.46 7.66 184 ASN A N 1
ATOM 865 C CA A ASN A 1 103 ? 22.086 2.257 6.389 0.54 6.80 184 ASN A CA 1
ATOM 866 C CA B ASN A 1 103 ? 22.255 2.247 6.342 0.46 8.24 184 ASN A CA 1
ATOM 867 C C A ASN A 1 103 ? 22.369 0.761 6.326 0.54 8.31 184 ASN A C 1
ATOM 868 C C B ASN A 1 103 ? 22.393 0.752 6.281 0.46 6.31 184 ASN A C 1
ATOM 869 O O A ASN A 1 103 ? 21.492 -0.037 5.974 0.54 6.53 184 ASN A O 1
ATOM 870 O O B ASN A 1 103 ? 21.447 0.014 5.882 0.46 8.40 184 ASN A O 1
ATOM 879 N N . ASN A 1 104 ? 23.595 0.297 6.635 1.00 7.26 185 ASN A N 1
ATOM 880 C CA . ASN A 1 104 ? 23.849 -1.119 6.795 1.00 7.54 185 ASN A CA 1
ATOM 881 C C . ASN A 1 104 ? 23.504 -1.926 5.547 1.00 6.29 185 ASN A C 1
ATOM 882 O O . ASN A 1 104 ? 23.066 -3.073 5.625 1.00 7.34 185 ASN A O 1
ATOM 887 N N . GLY A 1 105 ? 23.712 -1.320 4.360 1.00 6.24 186 GLY A N 1
ATOM 888 C CA . GLY A 1 105 ? 23.195 -1.949 3.169 1.00 7.26 186 GLY A CA 1
ATOM 889 C C . GLY A 1 105 ? 23.771 -3.339 2.928 1.00 7.41 186 GLY A C 1
ATOM 890 O O . GLY A 1 105 ? 23.008 -4.268 2.638 1.00 8.95 186 GLY A O 1
ATOM 891 N N A GLN A 1 106 ? 25.114 -3.564 3.091 0.45 11.62 187 GLN A N 1
ATOM 892 N N B GLN A 1 106 ? 25.042 -3.469 3.016 0.55 9.64 187 GLN A N 1
ATOM 893 C CA A GLN A 1 106 ? 25.938 -4.790 3.010 0.45 7.24 187 GLN A CA 1
ATOM 894 C CA B GLN A 1 106 ? 25.419 -4.798 2.590 0.55 5.84 187 GLN A CA 1
ATOM 895 C C A GLN A 1 106 ? 25.170 -5.864 3.787 0.45 8.36 187 GLN A C 1
ATOM 896 C C B GLN A 1 106 ? 25.076 -5.815 3.709 0.55 7.07 187 GLN A C 1
ATOM 897 O O A GLN A 1 106 ? 24.709 -6.887 3.296 0.45 6.13 187 GLN A O 1
ATOM 898 O O B GLN A 1 106 ? 24.800 -7.002 3.396 0.55 6.26 187 GLN A O 1
ATOM 909 N N . ALA A 1 107 ? 25.047 -5.503 5.043 1.00 8.73 188 ALA A N 1
ATOM 910 C CA . ALA A 1 107 ? 24.533 -6.514 5.993 1.00 8.05 188 ALA A CA 1
ATOM 911 C C . ALA A 1 107 ? 23.077 -6.859 5.710 1.00 5.80 188 ALA A C 1
ATOM 912 O O . ALA A 1 107 ? 22.656 -8.009 5.787 1.00 6.26 188 ALA A O 1
ATOM 914 N N . ASN A 1 108 ? 22.289 -5.838 5.329 1.00 5.70 189 ASN A N 1
ATOM 915 C CA . ASN A 1 108 ? 20.893 -6.091 4.989 1.00 5.14 189 ASN A CA 1
ATOM 916 C C . ASN A 1 108 ? 20.779 -6.972 3.733 1.00 4.25 189 ASN A C 1
ATOM 917 O O . ASN A 1 108 ? 19.937 -7.871 3.668 1.00 4.75 189 ASN A O 1
ATOM 922 N N . TYR A 1 109 ? 21.642 -6.712 2.744 1.00 4.23 190 TYR A N 1
ATOM 923 C CA . TYR A 1 109 ? 21.630 -7.513 1.533 1.00 3.86 190 TYR A CA 1
ATOM 924 C C . TYR A 1 109 ? 21.993 -8.961 1.811 1.00 3.65 190 TYR A C 1
ATOM 925 O O . TYR A 1 109 ? 21.398 -9.892 1.274 1.00 3.77 190 TYR A O 1
ATOM 934 N N A GLU A 1 110 ? 22.992 -9.180 2.690 0.47 3.41 191 GLU A N 1
ATOM 935 N N B GLU A 1 110 ? 23.033 -9.108 2.640 0.53 4.93 191 GLU A N 1
ATOM 936 C CA A GLU A 1 110 ? 23.374 -10.541 3.071 0.47 3.90 191 GLU A CA 1
ATOM 937 C CA B GLU A 1 110 ? 23.429 -10.503 2.933 0.53 5.06 191 GLU A CA 1
ATOM 938 C C A GLU A 1 110 ? 22.218 -11.288 3.691 0.47 4.02 191 GLU A C 1
ATOM 939 C C B GLU A 1 110 ? 22.319 -11.201 3.680 0.53 4.76 191 GLU A C 1
ATOM 940 O O A GLU A 1 110 ? 21.958 -12.470 3.467 0.47 7.15 191 GLU A O 1
ATOM 941 O O B GLU A 1 110 ? 22.104 -12.410 3.438 0.53 3.71 191 GLU A O 1
ATOM 952 N N . ASN A 1 111 ? 21.508 -10.569 4.553 1.00 4.85 192 ASN A N 1
ATOM 953 C CA A ASN A 1 111 ? 20.329 -11.155 5.185 0.57 5.02 192 ASN A CA 1
ATOM 954 C CA B ASN A 1 111 ? 20.391 -11.270 5.181 0.43 5.18 192 ASN A CA 1
ATOM 955 C C . ASN A 1 111 ? 19.262 -11.536 4.151 1.00 4.46 192 ASN A C 1
ATOM 956 O O . ASN A 1 111 ? 18.620 -12.579 4.259 1.00 5.39 192 ASN A O 1
ATOM 965 N N . TYR A 1 112 ? 19.063 -10.664 3.155 1.00 4.15 193 TYR A N 1
ATOM 966 C CA . TYR A 1 112 ? 18.149 -10.941 2.037 1.00 3.94 193 TYR A CA 1
ATOM 967 C C . TYR A 1 112 ? 18.577 -12.220 1.307 1.00 3.58 193 TYR A C 1
ATOM 968 O O . TYR A 1 112 ? 17.764 -13.118 1.079 1.00 4.03 193 TYR A O 1
ATOM 977 N N . ILE A 1 113 ? 19.871 -12.324 0.963 1.00 3.47 194 ILE A N 1
ATOM 978 C CA . ILE A 1 113 ? 20.352 -13.550 0.331 1.00 3.47 194 ILE A CA 1
ATOM 979 C C . ILE A 1 113 ? 20.146 -14.745 1.255 1.00 3.52 194 ILE A C 1
ATOM 980 O O . ILE A 1 113 ? 19.708 -15.817 0.810 1.00 4.00 194 ILE A O 1
ATOM 985 N N . ASP A 1 114 ? 20.467 -14.587 2.544 1.00 3.99 195 ASP A N 1
ATOM 986 C CA . ASP A 1 114 ? 20.334 -15.729 3.447 1.00 4.10 195 ASP A CA 1
ATOM 987 C C . ASP A 1 114 ? 18.896 -16.211 3.521 1.00 4.15 195 ASP A C 1
ATOM 988 O O . ASP A 1 114 ? 18.636 -17.422 3.606 1.00 4.78 195 ASP A O 1
ATOM 993 N N . GLN A 1 115 ? 17.927 -15.286 3.481 1.00 4.21 196 GLN A N 1
ATOM 994 C CA . GLN A 1 115 ? 16.518 -15.681 3.532 1.00 4.55 196 GLN A CA 1
ATOM 995 C C . GLN A 1 115 ? 16.140 -16.448 2.246 1.00 4.50 196 GLN A C 1
ATOM 996 O O . GLN A 1 115 ? 15.363 -17.413 2.306 1.00 5.38 196 GLN A O 1
ATOM 1002 N N . ILE A 1 116 ? 16.669 -16.019 1.114 1.00 4.16 197 ILE A N 1
ATOM 1003 C CA . ILE A 1 116 ? 16.410 -16.717 -0.159 1.00 3.92 197 ILE A CA 1
ATOM 1004 C C . ILE A 1 116 ? 17.033 -18.109 -0.134 1.00 4.13 197 ILE A C 1
ATOM 1005 O O . ILE A 1 116 ? 16.364 -19.096 -0.497 1.00 4.46 197 ILE A O 1
ATOM 1010 N N . VAL A 1 117 ? 18.283 -18.211 0.307 1.00 4.42 198 VAL A N 1
ATOM 1011 C CA . VAL A 1 117 ? 18.936 -19.508 0.425 1.00 4.70 198 VAL A CA 1
ATOM 1012 C C . VAL A 1 117 ? 18.152 -20.436 1.339 1.00 4.97 198 VAL A C 1
ATOM 1013 O O . VAL A 1 117 ? 18.005 -21.620 1.044 1.00 5.47 198 VAL A O 1
ATOM 1017 N N . ALA A 1 118 ? 17.661 -19.898 2.471 1.00 5.13 199 ALA A N 1
ATOM 1018 C CA . ALA A 1 118 ? 16.945 -20.738 3.431 1.00 6.01 199 ALA A CA 1
ATOM 1019 C C . ALA A 1 118 ? 15.652 -21.282 2.828 1.00 5.11 199 ALA A C 1
ATOM 1020 O O . ALA A 1 118 ? 15.223 -22.386 3.189 1.00 6.42 199 ALA A O 1
ATOM 1022 N N . GLN A 1 119 ? 14.994 -20.532 1.952 1.00 4.48 200 GLN A N 1
ATOM 1023 C CA . GLN A 1 119 ? 13.849 -21.053 1.240 1.00 4.45 200 GLN A CA 1
ATOM 1024 C C . GLN A 1 119 ? 14.262 -22.138 0.239 1.00 4.12 200 GLN A C 1
ATOM 1025 O O . GLN A 1 119 ? 13.719 -23.251 0.238 1.00 4.92 200 GLN A O 1
ATOM 1031 N N . ILE A 1 120 ? 15.248 -21.826 -0.611 1.00 4.33 201 ILE A N 1
ATOM 1032 C CA . ILE A 1 120 ? 15.662 -22.771 -1.655 1.00 4.22 201 ILE A CA 1
ATOM 1033 C C . ILE A 1 120 ? 16.108 -24.089 -1.054 1.00 4.40 201 ILE A C 1
ATOM 1034 O O . ILE A 1 120 ? 15.823 -25.172 -1.606 1.00 4.84 201 ILE A O 1
ATOM 1039 N N A GLN A 1 121 ? 16.850 -24.034 0.073 0.71 4.55 202 GLN A N 1
ATOM 1040 N N B GLN A 1 121 ? 16.788 -24.006 0.105 0.29 5.14 202 GLN A N 1
ATOM 1041 C CA A GLN A 1 121 ? 17.353 -25.251 0.701 0.71 5.21 202 GLN A CA 1
ATOM 1042 C CA B GLN A 1 121 ? 17.311 -25.151 0.812 0.29 5.36 202 GLN A CA 1
ATOM 1043 C C A GLN A 1 121 ? 16.240 -26.239 1.068 0.71 4.84 202 GLN A C 1
ATOM 1044 C C B GLN A 1 121 ? 16.252 -26.194 1.151 0.29 5.84 202 GLN A C 1
ATOM 1045 O O A GLN A 1 121 ? 16.502 -27.448 1.156 0.71 6.43 202 GLN A O 1
ATOM 1046 O O B GLN A 1 121 ? 16.560 -27.372 1.285 0.29 6.54 202 GLN A O 1
ATOM 1057 N N . GLN A 1 122 ? 15.017 -25.759 1.313 1.00 5.00 203 GLN A N 1
ATOM 1058 C CA . GLN A 1 122 ? 13.948 -26.639 1.772 1.00 5.48 203 GLN A CA 1
ATOM 1059 C C . GLN A 1 122 ? 13.346 -27.502 0.677 1.00 5.47 203 GLN A C 1
ATOM 1060 O O . GLN A 1 122 ? 12.610 -28.425 0.990 1.00 6.82 203 GLN A O 1
ATOM 1066 N N . PHE A 1 123 ? 13.662 -27.200 -0.601 1.00 5.28 204 PHE A N 1
ATOM 1067 C CA . PHE A 1 123 ? 12.995 -27.860 -1.713 1.00 5.64 204 PHE A CA 1
ATOM 1068 C C . PHE A 1 123 ? 14.003 -28.391 -2.703 1.00 5.80 204 PHE A C 1
ATOM 1069 O O . PHE A 1 123 ? 14.103 -27.964 -3.855 1.00 6.19 204 PHE A O 1
ATOM 1077 N N . PRO A 1 124 ? 14.812 -29.375 -2.274 1.00 6.23 205 PRO A N 1
ATOM 1078 C CA . PRO A 1 124 ? 15.932 -29.821 -3.095 1.00 7.10 205 PRO A CA 1
ATOM 1079 C C . PRO A 1 124 ? 15.528 -30.541 -4.383 1.00 6.11 205 PRO A C 1
ATOM 1080 O O . PRO A 1 124 ? 16.401 -30.709 -5.260 1.00 7.38 205 PRO A O 1
ATOM 1084 N N . ASP A 1 125 ? 14.278 -30.938 -4.532 1.00 5.78 206 ASP A N 1
ATOM 1085 C CA . ASP A 1 125 ? 13.824 -31.523 -5.808 1.00 5.72 206 ASP A CA 1
ATOM 1086 C C . ASP A 1 125 ? 13.458 -30.494 -6.855 1.00 5.20 206 ASP A C 1
ATOM 1087 O O . ASP A 1 125 ? 13.109 -30.909 -7.987 1.00 6.81 206 ASP A O 1
ATOM 1092 N N . VAL A 1 126 ? 13.528 -29.209 -6.530 1.00 4.64 207 VAL A N 1
ATOM 1093 C CA . VAL A 1 126 ? 13.193 -28.153 -7.484 1.00 4.35 207 VAL A CA 1
ATOM 1094 C C . VAL A 1 126 ? 14.502 -27.464 -7.908 1.00 3.91 207 VAL A C 1
ATOM 1095 O O . VAL A 1 126 ? 15.323 -27.081 -7.057 1.00 5.07 207 VAL A O 1
ATOM 1099 N N . ARG A 1 127 ? 14.687 -27.317 -9.211 1.00 3.62 208 ARG A N 1
ATOM 1100 C CA . ARG A 1 127 ? 15.839 -26.587 -9.728 1.00 3.51 208 ARG A CA 1
ATOM 1101 C C . ARG A 1 127 ? 15.514 -25.082 -9.749 1.00 3.05 208 ARG A C 1
ATOM 1102 O O . ARG A 1 127 ? 14.360 -24.712 -9.996 1.00 3.69 208 ARG A O 1
ATOM 1110 N N . VAL A 1 128 ? 16.537 -24.272 -9.521 1.00 3.22 209 VAL A N 1
ATOM 1111 C CA . VAL A 1 128 ? 16.373 -22.824 -9.556 1.00 3.09 209 VAL A CA 1
ATOM 1112 C C . VAL A 1 128 ? 17.426 -22.244 -10.492 1.00 3.01 209 VAL A C 1
ATOM 1113 O O . VAL A 1 128 ? 18.601 -22.610 -10.422 1.00 3.42 209 VAL A O 1
ATOM 1117 N N . VAL A 1 129 ? 16.974 -21.343 -11.373 1.00 3.06 210 VAL A N 1
ATOM 1118 C CA . VAL A 1 129 ? 17.852 -20.519 -12.188 1.00 2.98 210 VAL A CA 1
ATOM 1119 C C . VAL A 1 129 ? 17.676 -19.071 -11.750 1.00 2.93 210 VAL A C 1
ATOM 1120 O O . VAL A 1 129 ? 16.524 -18.617 -11.669 1.00 3.70 210 VAL A O 1
ATOM 1124 N N . ALA A 1 130 ? 18.784 -18.400 -11.484 1.00 3.06 211 ALA A N 1
ATOM 1125 C CA . ALA A 1 130 ? 18.761 -17.006 -11.043 1.00 3.25 211 ALA A CA 1
ATOM 1126 C C . ALA A 1 130 ? 19.552 -16.123 -11.996 1.00 3.22 211 ALA A C 1
ATOM 1127 O O . ALA A 1 130 ? 20.694 -16.413 -12.342 1.00 4.43 211 ALA A O 1
ATOM 1129 N N . VAL A 1 131 ? 18.935 -14.978 -12.358 1.00 3.06 212 VAL A N 1
ATOM 1130 C CA . VAL A 1 131 ? 19.656 -13.854 -12.949 1.00 2.92 212 VAL A CA 1
ATOM 1131 C C . VAL A 1 131 ? 20.156 -12.979 -11.791 1.00 2.92 212 VAL A C 1
ATOM 1132 O O . VAL A 1 131 ? 19.372 -12.597 -10.919 1.00 3.63 212 VAL A O 1
ATOM 1136 N N . ILE A 1 132 ? 21.454 -12.690 -11.796 1.00 3.05 213 ILE A N 1
ATOM 1137 C CA . ILE A 1 132 ? 22.057 -11.955 -10.685 1.00 3.12 213 ILE A CA 1
ATOM 1138 C C . ILE A 1 132 ? 22.193 -10.469 -11.034 1.00 3.09 213 ILE A C 1
ATOM 1139 O O . ILE A 1 132 ? 23.031 -10.062 -11.834 1.00 3.41 213 ILE A O 1
ATOM 1144 N N . GLU A 1 133 ? 21.329 -9.688 -10.378 1.00 3.01 214 GLU A N 1
ATOM 1145 C CA . GLU A 1 133 ? 21.412 -8.226 -10.255 1.00 3.02 214 GLU A CA 1
ATOM 1146 C C . GLU A 1 133 ? 21.515 -7.493 -11.604 1.00 2.99 214 GLU A C 1
ATOM 1147 O O . GLU A 1 133 ? 22.537 -6.901 -11.973 1.00 3.26 214 GLU A O 1
ATOM 1153 N N . PRO A 1 134 ? 20.396 -7.415 -12.315 1.00 3.06 215 PRO A N 1
ATOM 1154 C CA . PRO A 1 134 ? 20.294 -6.463 -13.438 1.00 3.10 215 PRO A CA 1
ATOM 1155 C C . PRO A 1 134 ? 20.748 -5.078 -13.010 1.00 3.31 215 PRO A C 1
ATOM 1156 O O . PRO A 1 134 ? 20.547 -4.644 -11.886 1.00 3.64 215 PRO A O 1
ATOM 1160 N N . ASP A 1 135 ? 21.315 -4.353 -13.975 1.00 3.51 216 ASP A N 1
ATOM 1161 C CA . ASP A 1 135 ? 21.651 -2.941 -13.756 1.00 3.87 216 ASP A CA 1
ATOM 1162 C C . ASP A 1 135 ? 22.630 -2.749 -12.604 1.00 3.61 216 ASP A C 1
ATOM 1163 O O . ASP A 1 135 ? 22.518 -1.772 -11.860 1.00 4.31 216 ASP A O 1
ATOM 1168 N N . SER A 1 136 ? 23.637 -3.632 -12.507 1.00 3.82 217 SER A N 1
ATOM 1169 C CA . SER A 1 136 ? 24.607 -3.558 -11.423 1.00 3.80 217 SER A CA 1
ATOM 1170 C C . SER A 1 136 ? 26.031 -3.522 -11.977 1.00 3.39 217 SER A C 1
ATOM 1171 O O . SER A 1 136 ? 26.583 -2.443 -12.208 1.00 4.03 217 SER A O 1
ATOM 1174 N N . LEU A 1 137 ? 26.633 -4.704 -12.203 1.00 3.71 218 LEU A N 1
ATOM 1175 C CA . LEU A 1 137 ? 28.011 -4.776 -12.612 1.00 4.30 218 LEU A CA 1
ATOM 1176 C C . LEU A 1 137 ? 28.275 -4.055 -13.929 1.00 3.80 218 LEU A C 1
ATOM 1177 O O . LEU A 1 137 ? 29.396 -3.535 -14.117 1.00 4.29 218 LEU A O 1
ATOM 1182 N N . ALA A 1 138 ? 27.303 -3.979 -14.847 1.00 3.81 219 ALA A N 1
ATOM 1183 C CA . ALA A 1 138 ? 27.561 -3.248 -16.090 1.00 4.17 219 ALA A CA 1
ATOM 1184 C C . ALA A 1 138 ? 27.956 -1.790 -15.806 1.00 3.98 219 ALA A C 1
ATOM 1185 O O . ALA A 1 138 ? 28.728 -1.181 -16.538 1.00 4.42 219 ALA A O 1
ATOM 1187 N N . ASN A 1 139 ? 27.401 -1.216 -14.717 1.00 4.02 220 ASN A N 1
ATOM 1188 C CA . ASN A 1 139 ? 27.767 0.149 -14.337 1.00 4.20 220 ASN A CA 1
ATOM 1189 C C . ASN A 1 139 ? 29.234 0.288 -13.965 1.00 4.41 220 ASN A C 1
ATOM 1190 O O . ASN A 1 139 ? 29.812 1.377 -14.040 1.00 5.18 220 ASN A O 1
ATOM 1195 N N . LEU A 1 140 ? 29.865 -0.822 -13.485 1.00 4.74 221 LEU A N 1
ATOM 1196 C CA . LEU A 1 140 ? 31.235 -0.772 -13.085 1.00 5.34 221 LEU A CA 1
ATOM 1197 C C . LEU A 1 140 ? 32.176 -0.832 -14.257 1.00 6.21 221 LEU A C 1
ATOM 1198 O O . LEU A 1 140 ? 33.386 -0.676 -14.088 1.00 9.61 221 LEU A O 1
ATOM 1203 N N . VAL A 1 141 ? 31.639 -1.102 -15.453 1.00 5.26 222 VAL A N 1
ATOM 1204 C CA . VAL A 1 141 ? 32.414 -1.035 -16.681 1.00 5.48 222 VAL A CA 1
ATOM 1205 C C . VAL A 1 141 ? 32.402 0.379 -17.247 1.00 6.37 222 VAL A C 1
ATOM 1206 O O . VAL A 1 141 ? 33.479 0.921 -17.474 1.00 13.56 222 VAL A O 1
ATOM 1210 N N . THR A 1 142 ? 31.239 1.002 -17.365 1.00 4.95 223 THR A N 1
ATOM 1211 C CA . THR A 1 142 ? 31.118 2.243 -18.134 1.00 5.16 223 THR A CA 1
ATOM 1212 C C . THR A 1 142 ? 30.797 3.477 -17.308 1.00 5.11 223 THR A C 1
ATOM 1213 O O . THR A 1 142 ? 30.906 4.576 -17.838 1.00 5.76 223 THR A O 1
ATOM 1217 N N . ASN A 1 143 ? 30.332 3.280 -16.051 1.00 5.01 224 ASN A N 1
ATOM 1218 C CA . ASN A 1 143 ? 29.703 4.362 -15.321 1.00 5.17 224 ASN A CA 1
ATOM 1219 C C . ASN A 1 143 ? 30.434 4.692 -14.010 1.00 5.21 224 ASN A C 1
ATOM 1220 O O . ASN A 1 143 ? 29.820 5.287 -13.104 1.00 5.78 224 ASN A O 1
ATOM 1225 N N . LEU A 1 144 ? 31.724 4.412 -13.924 1.00 5.67 225 LEU A N 1
ATOM 1226 C CA . LEU A 1 144 ? 32.430 4.770 -12.690 1.00 6.02 225 LEU A CA 1
ATOM 1227 C C . LEU A 1 144 ? 32.622 6.278 -12.544 1.00 5.88 225 LEU A C 1
ATOM 1228 O O . LEU A 1 144 ? 32.997 6.718 -11.429 1.00 7.72 225 LEU A O 1
ATOM 1233 N N A ASN A 1 145 ? 32.376 7.042 -13.594 0.88 5.98 226 ASN A N 1
ATOM 1234 N N B ASN A 1 145 ? 32.380 7.137 -13.521 0.12 4.72 226 ASN A N 1
ATOM 1235 C CA A ASN A 1 145 ? 32.354 8.503 -13.455 0.88 6.00 226 ASN A CA 1
ATOM 1236 C CA B ASN A 1 145 ? 32.372 8.565 -13.209 0.12 6.34 226 ASN A CA 1
ATOM 1237 C C A ASN A 1 145 ? 31.102 9.014 -12.760 0.88 5.92 226 ASN A C 1
ATOM 1238 C C B ASN A 1 145 ? 31.113 9.006 -12.482 0.12 6.38 226 ASN A C 1
ATOM 1239 O O A ASN A 1 145 ? 31.063 10.161 -12.302 0.88 6.76 226 ASN A O 1
ATOM 1240 O O B ASN A 1 145 ? 31.138 10.063 -11.808 0.12 8.97 226 ASN A O 1
ATOM 1249 N N . VAL A 1 146 ? 30.055 8.208 -12.663 1.00 5.73 227 VAL A N 1
ATOM 1250 C CA . VAL A 1 146 ? 28.858 8.538 -11.907 1.00 6.21 227 VAL A CA 1
ATOM 1251 C C . VAL A 1 146 ? 29.211 8.358 -10.433 1.00 6.11 227 VAL A C 1
ATOM 1252 O O . VAL A 1 146 ? 29.583 7.231 -10.016 1.00 5.81 227 VAL A O 1
ATOM 1256 N N A GLN A 1 147 ? 29.105 9.421 -9.642 0.61 7.16 228 GLN A N 1
ATOM 1257 N N B GLN A 1 147 ? 29.128 9.401 -9.614 0.39 6.19 228 GLN A N 1
ATOM 1258 C CA A GLN A 1 147 ? 29.663 9.292 -8.286 0.61 7.20 228 GLN A CA 1
ATOM 1259 C CA B GLN A 1 147 ? 29.603 9.356 -8.222 0.39 6.24 228 GLN A CA 1
ATOM 1260 C C A GLN A 1 147 ? 28.907 8.247 -7.467 0.61 6.03 228 GLN A C 1
ATOM 1261 C C B GLN A 1 147 ? 28.882 8.269 -7.419 0.39 5.86 228 GLN A C 1
ATOM 1262 O O A GLN A 1 147 ? 29.545 7.575 -6.673 0.61 6.46 228 GLN A O 1
ATOM 1263 O O B GLN A 1 147 ? 29.485 7.551 -6.617 0.39 6.01 228 GLN A O 1
ATOM 1274 N N . LYS A 1 148 ? 27.590 8.120 -7.634 1.00 5.78 229 LYS A N 1
ATOM 1275 C CA . LYS A 1 148 ? 26.864 7.085 -6.871 1.00 5.64 229 LYS A CA 1
ATOM 1276 C C . LYS A 1 148 ? 27.422 5.681 -7.233 1.00 4.97 229 LYS A C 1
ATOM 1277 O O . LYS A 1 148 ? 27.464 4.807 -6.381 1.00 5.45 229 LYS A O 1
ATOM 1283 N N . CYS A 1 149 ? 27.797 5.478 -8.508 1.00 4.64 230 CYS A N 1
ATOM 1284 C CA . CYS A 1 149 ? 28.399 4.200 -8.908 1.00 4.55 230 CYS A CA 1
ATOM 1285 C C . CYS A 1 149 ? 29.808 4.030 -8.335 1.00 4.79 230 CYS A C 1
ATOM 1286 O O . CYS A 1 149 ? 30.138 2.934 -7.838 1.00 5.04 230 CYS A O 1
ATOM 1289 N N . ALA A 1 150 ? 30.640 5.057 -8.422 1.00 5.40 231 ALA A N 1
ATOM 1290 C CA . ALA A 1 150 ? 31.966 4.957 -7.826 1.00 5.76 231 ALA A CA 1
ATOM 1291 C C . ALA A 1 150 ? 31.876 4.609 -6.348 1.00 5.64 231 ALA A C 1
ATOM 1292 O O . ALA A 1 150 ? 32.612 3.775 -5.832 1.00 6.78 231 ALA A O 1
ATOM 1294 N N A ASN A 1 151 ? 30.925 5.310 -5.681 0.60 5.87 232 ASN A N 1
ATOM 1295 N N B ASN A 1 151 ? 30.947 5.238 -5.612 0.40 5.28 232 ASN A N 1
ATOM 1296 C CA A ASN A 1 151 ? 30.879 5.031 -4.246 0.60 7.16 232 ASN A CA 1
ATOM 1297 C CA B ASN A 1 151 ? 30.764 5.056 -4.181 0.40 5.18 232 ASN A CA 1
ATOM 1298 C C A ASN A 1 151 ? 30.273 3.662 -3.936 0.60 6.22 232 ASN A C 1
ATOM 1299 C C B ASN A 1 151 ? 30.155 3.693 -3.876 0.40 3.78 232 ASN A C 1
ATOM 1300 O O A ASN A 1 151 ? 30.528 3.165 -2.844 0.60 6.62 232 ASN A O 1
ATOM 1301 O O B ASN A 1 151 ? 30.291 3.202 -2.761 0.40 5.94 232 ASN A O 1
ATOM 1310 N N . ALA A 1 152 ? 29.457 3.108 -4.857 1.00 4.91 233 ALA A N 1
ATOM 1311 C CA . ALA A 1 152 ? 28.833 1.802 -4.683 1.00 4.59 233 ALA A CA 1
ATOM 1312 C C . ALA A 1 152 ? 29.706 0.654 -5.159 1.00 4.35 233 ALA A C 1
ATOM 1313 O O . ALA A 1 152 ? 29.332 -0.512 -4.901 1.00 5.04 233 ALA A O 1
ATOM 1315 N N . LYS A 1 153 ? 30.812 0.892 -5.844 1.00 4.71 234 LYS A N 1
ATOM 1316 C CA . LYS A 1 153 ? 31.554 -0.176 -6.509 1.00 4.84 234 LYS A CA 1
ATOM 1317 C C . LYS A 1 153 ? 31.898 -1.317 -5.574 1.00 4.79 234 LYS A C 1
ATOM 1318 O O . LYS A 1 153 ? 31.622 -2.477 -5.876 1.00 5.02 234 LYS A O 1
ATOM 1324 N N . THR A 1 154 ? 32.521 -1.011 -4.439 1.00 5.31 235 THR A N 1
ATOM 1325 C CA . THR A 1 154 ? 32.927 -2.108 -3.573 1.00 5.48 235 THR A CA 1
ATOM 1326 C C . THR A 1 154 ? 31.707 -2.855 -3.006 1.00 4.79 235 THR A C 1
ATOM 1327 O O . THR A 1 154 ? 31.796 -4.082 -2.786 1.00 5.05 235 THR A O 1
ATOM 1331 N N . THR A 1 155 ? 30.610 -2.161 -2.763 1.00 4.49 236 THR A N 1
ATOM 1332 C CA . THR A 1 155 ? 29.413 -2.816 -2.234 1.00 4.28 236 THR A CA 1
ATOM 1333 C C . THR A 1 155 ? 28.777 -3.712 -3.320 1.00 3.86 236 THR A C 1
ATOM 1334 O O . THR A 1 155 ? 28.360 -4.834 -3.014 1.00 4.15 236 THR A O 1
ATOM 1338 N N . TYR A 1 156 ? 28.670 -3.204 -4.544 1.00 3.88 237 TYR A N 1
ATOM 1339 C CA . TYR A 1 156 ? 28.127 -4.056 -5.612 1.00 3.80 237 TYR A CA 1
ATOM 1340 C C . TYR A 1 156 ? 28.950 -5.332 -5.743 1.00 3.74 237 TYR A C 1
ATOM 1341 O O . TYR A 1 156 ? 28.411 -6.430 -5.848 1.00 4.09 237 TYR A O 1
ATOM 1350 N N . LEU A 1 157 ? 30.285 -5.191 -5.758 1.00 3.90 238 LEU A N 1
ATOM 1351 C CA . LEU A 1 157 ? 31.126 -6.386 -5.914 1.00 4.11 238 LEU A CA 1
ATOM 1352 C C . LEU A 1 157 ? 30.949 -7.324 -4.727 1.00 3.99 238 LEU A C 1
ATOM 1353 O O . LEU A 1 157 ? 30.846 -8.539 -4.905 1.00 4.46 238 LEU A O 1
ATOM 1358 N N . ALA A 1 158 ? 30.953 -6.790 -3.501 1.00 3.84 239 ALA A N 1
ATOM 1359 C CA . ALA A 1 158 ? 30.851 -7.640 -2.336 1.00 4.12 239 ALA A CA 1
ATOM 1360 C C . ALA A 1 158 ? 29.503 -8.348 -2.288 1.00 3.59 239 ALA A C 1
ATOM 1361 O O . ALA A 1 158 ? 29.412 -9.534 -1.944 1.00 4.00 239 ALA A O 1
ATOM 1363 N N . CYS A 1 159 ? 28.439 -7.621 -2.595 1.00 3.64 240 CYS A N 1
ATOM 1364 C CA . CYS A 1 159 ? 27.108 -8.210 -2.539 1.00 3.47 240 CYS A CA 1
ATOM 1365 C C . CYS A 1 159 ? 26.907 -9.249 -3.645 1.00 3.48 240 CYS A C 1
ATOM 1366 O O . CYS A 1 159 ? 26.371 -10.325 -3.370 1.00 3.46 240 CYS A O 1
ATOM 1369 N N . VAL A 1 160 ? 27.328 -8.942 -4.874 1.00 3.56 241 VAL A N 1
ATOM 1370 C CA . VAL A 1 160 ? 27.221 -9.972 -5.924 1.00 3.52 241 VAL A CA 1
ATOM 1371 C C . VAL A 1 160 ? 28.046 -11.200 -5.543 1.00 3.53 241 VAL A C 1
ATOM 1372 O O . VAL A 1 160 ? 27.589 -12.322 -5.707 1.00 3.84 241 VAL A O 1
ATOM 1376 N N . ASN A 1 161 ? 29.265 -10.986 -5.007 1.00 3.58 242 ASN A N 1
ATOM 1377 C CA A ASN A 1 161 ? 30.056 -12.122 -4.565 0.72 4.70 242 ASN A CA 1
ATOM 1378 C CA B ASN A 1 161 ? 30.034 -12.145 -4.570 0.28 2.53 242 ASN A CA 1
ATOM 1379 C C . ASN A 1 161 ? 29.314 -12.969 -3.509 1.00 3.45 242 ASN A C 1
ATOM 1380 O O . ASN A 1 161 ? 29.348 -14.195 -3.547 1.00 3.85 242 ASN A O 1
ATOM 1389 N N . TYR A 1 162 ? 28.681 -12.294 -2.546 1.00 3.57 243 TYR A N 1
ATOM 1390 C CA . TYR A 1 162 ? 27.967 -12.997 -1.503 1.00 3.50 243 TYR A CA 1
ATOM 1391 C C . TYR A 1 162 ? 26.824 -13.826 -2.077 1.00 3.10 243 TYR A C 1
ATOM 1392 O O . TYR A 1 162 ? 26.586 -14.970 -1.683 1.00 3.79 243 TYR A O 1
ATOM 1401 N N . ALA A 1 163 ? 26.078 -13.210 -3.016 1.00 3.34 244 ALA A N 1
ATOM 1402 C CA . ALA A 1 163 ? 24.993 -13.917 -3.683 1.00 3.28 244 ALA A CA 1
ATOM 1403 C C . ALA A 1 163 ? 25.499 -15.154 -4.429 1.00 3.32 244 ALA A C 1
ATOM 1404 O O . ALA A 1 163 ? 24.932 -16.237 -4.296 1.00 3.67 244 ALA A O 1
ATOM 1406 N N . LEU A 1 164 ? 26.551 -14.984 -5.242 1.00 3.50 245 LEU A N 1
ATOM 1407 C CA . LEU A 1 164 ? 27.066 -16.112 -6.005 1.00 3.65 245 LEU A CA 1
ATOM 1408 C C . LEU A 1 164 ? 27.505 -17.236 -5.075 1.00 3.61 245 LEU A C 1
ATOM 1409 O O . LEU A 1 164 ? 27.201 -18.416 -5.280 1.00 4.46 245 LEU A O 1
ATOM 1414 N N . THR A 1 165 ? 28.311 -16.861 -4.053 1.00 3.78 246 THR A N 1
ATOM 1415 C CA . THR A 1 165 ? 28.898 -17.860 -3.172 1.00 4.40 246 THR A CA 1
ATOM 1416 C C . THR A 1 165 ? 27.819 -18.627 -2.417 1.00 3.99 246 THR A C 1
ATOM 1417 O O . THR A 1 165 ? 27.897 -19.850 -2.248 1.00 5.13 246 THR A O 1
ATOM 1421 N N . ASN A 1 166 ? 26.811 -17.910 -1.913 1.00 3.62 247 ASN A N 1
ATOM 1422 C CA . ASN A 1 166 ? 25.819 -18.566 -1.069 1.00 3.80 247 ASN A CA 1
ATOM 1423 C C . ASN A 1 166 ? 24.725 -19.271 -1.862 1.00 3.56 247 ASN A C 1
ATOM 1424 O O . ASN A 1 166 ? 24.281 -20.354 -1.462 1.00 4.18 247 ASN A O 1
ATOM 1429 N N . LEU A 1 167 ? 24.291 -18.710 -3.002 1.00 3.33 248 LEU A N 1
ATOM 1430 C CA . LEU A 1 167 ? 23.331 -19.431 -3.831 1.00 3.39 248 LEU A CA 1
ATOM 1431 C C . LEU A 1 167 ? 23.956 -20.707 -4.416 1.00 3.48 248 LEU A C 1
ATOM 1432 O O . LEU A 1 167 ? 23.260 -21.697 -4.609 1.00 3.96 248 LEU A O 1
ATOM 1437 N N . ALA A 1 168 ? 25.265 -20.697 -4.666 1.00 3.70 249 ALA A N 1
ATOM 1438 C CA . ALA A 1 168 ? 25.918 -21.914 -5.157 1.00 4.16 249 ALA A CA 1
ATOM 1439 C C . ALA A 1 168 ? 25.797 -23.039 -4.133 1.00 4.21 249 ALA A C 1
ATOM 1440 O O . ALA A 1 168 ? 25.759 -24.226 -4.521 1.00 4.80 249 ALA A O 1
ATOM 1442 N N . LYS A 1 169 ? 25.751 -22.726 -2.836 1.00 4.37 250 LYS A N 1
ATOM 1443 C CA . LYS A 1 169 ? 25.683 -23.759 -1.795 1.00 5.12 250 LYS A CA 1
ATOM 1444 C C . LYS A 1 169 ? 24.385 -24.565 -1.856 1.00 4.89 250 LYS A C 1
ATOM 1445 O O . LYS A 1 169 ? 24.356 -25.670 -1.315 1.00 6.60 250 LYS A O 1
ATOM 1451 N N . VAL A 1 170 ? 23.360 -23.978 -2.473 1.00 4.44 251 VAL A N 1
ATOM 1452 C CA . VAL A 1 170 ? 22.082 -24.682 -2.651 1.00 4.72 251 VAL A CA 1
ATOM 1453 C C . VAL A 1 170 ? 21.855 -24.992 -4.143 1.00 4.35 251 VAL A C 1
ATOM 1454 O O . VAL A 1 170 ? 20.734 -25.307 -4.537 1.00 5.84 251 VAL A O 1
ATOM 1458 N N . GLY A 1 171 ? 22.941 -24.983 -4.939 1.00 4.20 252 GLY A N 1
ATOM 1459 C CA . GLY A 1 171 ? 22.855 -25.565 -6.270 1.00 4.56 252 GLY A CA 1
ATOM 1460 C C . GLY A 1 171 ? 22.107 -24.733 -7.309 1.00 3.45 252 GLY A C 1
ATOM 1461 O O . GLY A 1 171 ? 21.675 -25.291 -8.308 1.00 3.95 252 GLY A O 1
ATOM 1462 N N . VAL A 1 172 ? 21.983 -23.420 -7.063 1.00 3.40 253 VAL A N 1
ATOM 1463 C CA . VAL A 1 172 ? 21.291 -22.547 -7.996 1.00 3.05 253 VAL A CA 1
ATOM 1464 C C . VAL A 1 172 ? 22.184 -22.285 -9.226 1.00 2.99 253 VAL A C 1
ATOM 1465 O O . VAL A 1 172 ? 23.334 -21.928 -9.073 1.00 3.69 253 VAL A O 1
ATOM 1469 N N . TYR A 1 173 ? 21.574 -22.451 -10.400 1.00 3.02 254 TYR A N 1
ATOM 1470 C CA . TYR A 1 173 ? 22.295 -22.092 -11.640 1.00 2.95 254 TYR A CA 1
ATOM 1471 C C . TYR A 1 173 ? 22.143 -20.601 -11.886 1.00 3.03 254 TYR A C 1
ATOM 1472 O O . TYR A 1 173 ? 21.030 -20.068 -11.874 1.00 4.28 254 TYR A O 1
ATOM 1481 N N . MET A 1 174 ? 23.277 -19.931 -12.102 1.00 2.98 255 MET A N 1
ATOM 1482 C CA . MET A 1 174 ? 23.298 -18.482 -12.086 1.00 3.00 255 MET A CA 1
ATOM 1483 C C . MET A 1 174 ? 23.888 -17.885 -13.364 1.00 2.89 255 MET A C 1
ATOM 1484 O O . MET A 1 174 ? 24.909 -18.349 -13.894 1.00 3.70 255 MET A O 1
ATOM 1489 N N . TYR A 1 175 ? 23.231 -16.809 -13.811 1.00 2.91 256 TYR A N 1
ATOM 1490 C CA . TYR A 1 175 ? 23.680 -16.010 -14.933 1.00 2.97 256 TYR A CA 1
ATOM 1491 C C . TYR A 1 175 ? 23.776 -14.567 -14.431 1.00 3.09 256 TYR A C 1
ATOM 1492 O O . TYR A 1 175 ? 22.752 -13.993 -14.011 1.00 3.66 256 TYR A O 1
ATOM 1501 N N . MET A 1 176 ? 24.982 -14.010 -14.414 1.00 3.22 257 MET A N 1
ATOM 1502 C CA A MET A 1 176 ? 25.085 -12.619 -13.945 0.63 3.45 257 MET A CA 1
ATOM 1503 C CA B MET A 1 176 ? 25.200 -12.628 -14.006 0.37 3.02 257 MET A CA 1
ATOM 1504 C C . MET A 1 176 ? 24.610 -11.685 -15.046 1.00 2.96 257 MET A C 1
ATOM 1505 O O . MET A 1 176 ? 24.883 -11.877 -16.230 1.00 3.22 257 MET A O 1
ATOM 1514 N N . ASP A 1 177 ? 23.888 -10.632 -14.650 1.00 3.00 258 ASP A N 1
ATOM 1515 C CA . ASP A 1 177 ? 23.474 -9.671 -15.666 1.00 2.98 258 ASP A CA 1
ATOM 1516 C C . ASP A 1 177 ? 24.696 -9.043 -16.326 1.00 2.99 258 ASP A C 1
ATOM 1517 O O . ASP A 1 177 ? 25.647 -8.651 -15.648 1.00 3.72 258 ASP A O 1
ATOM 1522 N N . ALA A 1 178 ? 24.606 -8.872 -17.643 1.00 2.85 259 ALA A N 1
ATOM 1523 C CA . ALA A 1 178 ? 25.688 -8.276 -18.420 1.00 3.03 259 ALA A CA 1
ATOM 1524 C C . ALA A 1 178 ? 25.155 -7.244 -19.406 1.00 2.84 259 ALA A C 1
ATOM 1525 O O . ALA A 1 178 ? 25.669 -7.084 -20.521 1.00 3.62 259 ALA A O 1
ATOM 1527 N N . GLY A 1 179 ? 24.150 -6.460 -19.000 1.00 2.95 260 GLY A N 1
ATOM 1528 C CA . GLY A 1 179 ? 23.696 -5.418 -19.901 1.00 3.14 260 GLY A CA 1
ATOM 1529 C C . GLY A 1 179 ? 23.232 -5.993 -21.231 1.00 3.05 260 GLY A C 1
ATOM 1530 O O . GLY A 1 179 ? 22.590 -7.042 -21.286 1.00 3.13 260 GLY A O 1
ATOM 1531 N N . HIS A 1 180 ? 23.530 -5.272 -22.316 1.00 3.25 261 HIS A N 1
ATOM 1532 C CA . HIS A 1 180 ? 23.063 -5.619 -23.645 1.00 3.32 261 HIS A CA 1
ATOM 1533 C C . HIS A 1 180 ? 24.066 -5.089 -24.661 1.00 3.00 261 HIS A C 1
ATOM 1534 O O . HIS A 1 180 ? 25.060 -4.441 -24.284 1.00 3.40 261 HIS A O 1
ATOM 1541 N N . ALA A 1 181 ? 23.803 -5.360 -25.928 1.00 3.19 262 ALA A N 1
ATOM 1542 C CA . ALA A 1 181 ? 24.761 -5.023 -26.975 1.00 3.31 262 ALA A CA 1
ATOM 1543 C C . ALA A 1 181 ? 25.125 -3.531 -26.993 1.00 3.57 262 ALA A C 1
ATOM 1544 O O . ALA A 1 181 ? 26.249 -3.178 -27.333 1.00 4.29 262 ALA A O 1
ATOM 1546 N N . GLY A 1 182 ? 24.143 -2.679 -26.671 1.00 3.46 263 GLY A N 1
ATOM 1547 C CA . GLY A 1 182 ? 24.367 -1.245 -26.672 1.00 4.27 263 GLY A CA 1
ATOM 1548 C C . GLY A 1 182 ? 24.944 -0.688 -25.396 1.00 3.66 263 GLY A C 1
ATOM 1549 O O . GLY A 1 182 ? 25.172 0.525 -25.298 1.00 4.50 263 GLY A O 1
ATOM 1550 N N . TRP A 1 183 ? 25.203 -1.564 -24.431 1.00 3.55 264 TRP A N 1
ATOM 1551 C CA . TRP A 1 183 ? 25.862 -1.188 -23.179 1.00 3.52 264 TRP A CA 1
ATOM 1552 C C . TRP A 1 183 ? 27.284 -1.745 -23.206 1.00 3.45 264 TRP A C 1
ATOM 1553 O O . TRP A 1 183 ? 28.234 -1.006 -23.403 1.00 4.49 264 TRP A O 1
ATOM 1564 N N . LEU A 1 184 ? 27.406 -3.071 -23.019 1.00 3.89 265 LEU A N 1
ATOM 1565 C CA . LEU A 1 184 ? 28.716 -3.694 -22.940 1.00 3.95 265 LEU A CA 1
ATOM 1566 C C . LEU A 1 184 ? 29.203 -4.294 -24.264 1.00 3.90 265 LEU A C 1
ATOM 1567 O O . LEU A 1 184 ? 30.335 -4.726 -24.357 1.00 4.72 265 LEU A O 1
ATOM 1572 N N . GLY A 1 185 ? 28.320 -4.304 -25.297 1.00 4.07 266 GLY A N 1
ATOM 1573 C CA . GLY A 1 185 ? 28.714 -4.913 -26.554 1.00 4.11 266 GLY A CA 1
ATOM 1574 C C . GLY A 1 185 ? 29.496 -4.029 -27.492 1.00 3.94 266 GLY A C 1
ATOM 1575 O O . GLY A 1 185 ? 30.064 -4.525 -28.469 1.00 4.95 266 GLY A O 1
ATOM 1576 N N . TRP A 1 186 ? 29.573 -2.723 -27.214 1.00 4.11 267 TRP A N 1
ATOM 1577 C CA . TRP A 1 186 ? 30.534 -1.874 -27.932 1.00 4.20 267 TRP A CA 1
ATOM 1578 C C . TRP A 1 186 ? 31.880 -2.589 -27.900 1.00 4.15 267 TRP A C 1
ATOM 1579 O O . TRP A 1 186 ? 32.321 -2.965 -26.817 1.00 4.30 267 TRP A O 1
ATOM 1590 N N . PRO A 1 187 ? 32.555 -2.719 -29.056 1.00 4.68 268 PRO A N 1
ATOM 1591 C CA . PRO A 1 187 ? 33.838 -3.419 -29.063 1.00 4.76 268 PRO A CA 1
ATOM 1592 C C . PRO A 1 187 ? 34.778 -3.006 -27.954 1.00 4.47 268 PRO A C 1
ATOM 1593 O O . PRO A 1 187 ? 35.393 -3.872 -27.305 1.00 5.18 268 PRO A O 1
ATOM 1597 N N . ALA A 1 188 ? 34.918 -1.694 -27.704 1.00 4.30 269 ALA A N 1
ATOM 1598 C CA . ALA A 1 188 ? 35.857 -1.212 -26.709 1.00 4.70 269 ALA A CA 1
ATOM 1599 C C . ALA A 1 188 ? 35.447 -1.566 -25.276 1.00 4.33 269 ALA A C 1
ATOM 1600 O O . ALA A 1 188 ? 36.301 -1.488 -24.381 1.00 5.29 269 ALA A O 1
ATOM 1602 N N . ASN A 1 189 ? 34.176 -1.884 -25.033 1.00 4.13 270 ASN A N 1
ATOM 1603 C CA . ASN A 1 189 ? 33.774 -2.297 -23.686 1.00 4.10 270 ASN A CA 1
ATOM 1604 C C . ASN A 1 189 ? 33.929 -3.792 -23.434 1.00 3.94 270 ASN A C 1
ATOM 1605 O O . ASN A 1 189 ? 33.796 -4.230 -22.293 1.00 4.48 270 ASN A O 1
ATOM 1610 N N . LEU A 1 190 ? 34.205 -4.588 -24.493 1.00 3.98 271 LEU A N 1
ATOM 1611 C CA . LEU A 1 190 ? 34.215 -6.035 -24.324 1.00 3.98 271 LEU A CA 1
ATOM 1612 C C . LEU A 1 190 ? 35.303 -6.478 -23.377 1.00 4.10 271 LEU A C 1
ATOM 1613 O O . LEU A 1 190 ? 35.064 -7.311 -22.489 1.00 4.62 271 LEU A O 1
ATOM 1618 N N . SER A 1 191 ? 36.534 -5.988 -23.592 1.00 4.69 272 SER A N 1
ATOM 1619 C CA . SER A 1 191 ? 37.641 -6.424 -22.739 1.00 5.31 272 SER A CA 1
ATOM 1620 C C . SER A 1 191 ? 37.444 -5.977 -21.294 1.00 4.65 272 SER A C 1
ATOM 1621 O O . SER A 1 191 ? 37.573 -6.824 -20.394 1.00 5.06 272 SER A O 1
ATOM 1624 N N . PRO A 1 192 ? 37.133 -4.726 -20.998 1.00 4.88 273 PRO A N 1
ATOM 1625 C CA . PRO A 1 192 ? 36.905 -4.399 -19.576 1.00 5.60 273 PRO A CA 1
ATOM 1626 C C . PRO A 1 192 ? 35.734 -5.203 -18.973 1.00 4.68 273 PRO A C 1
ATOM 1627 O O . PRO A 1 192 ? 35.798 -5.571 -17.801 1.00 5.41 273 PRO A O 1
ATOM 1631 N N . ALA A 1 193 ? 34.684 -5.458 -19.746 1.00 4.38 274 ALA A N 1
ATOM 1632 C CA . ALA A 1 193 ? 33.610 -6.310 -19.237 1.00 4.63 274 ALA A CA 1
ATOM 1633 C C . ALA A 1 193 ? 34.090 -7.705 -18.918 1.00 4.57 274 ALA A C 1
ATOM 1634 O O . ALA A 1 193 ? 33.812 -8.266 -17.858 1.00 5.04 274 ALA A O 1
ATOM 1636 N N . ALA A 1 194 ? 34.846 -8.305 -19.866 1.00 4.49 275 ALA A N 1
ATOM 1637 C CA . ALA A 1 194 ? 35.358 -9.659 -19.629 1.00 4.73 275 ALA A CA 1
ATOM 1638 C C . ALA A 1 194 ? 36.257 -9.695 -18.414 1.00 4.91 275 ALA A C 1
ATOM 1639 O O . ALA A 1 194 ? 36.214 -10.647 -17.631 1.00 5.60 275 ALA A O 1
ATOM 1641 N N . GLN A 1 195 ? 37.101 -8.667 -18.259 1.00 4.95 276 GLN A N 1
ATOM 1642 C CA . GLN A 1 195 ? 37.997 -8.635 -17.107 1.00 5.42 276 GLN A CA 1
ATOM 1643 C C . GLN A 1 195 ? 37.186 -8.613 -15.822 1.00 5.25 276 GLN A C 1
ATOM 1644 O O . GLN A 1 195 ? 37.528 -9.314 -14.855 1.00 6.54 276 GLN A O 1
ATOM 1650 N N . LEU A 1 196 ? 36.140 -7.782 -15.788 1.00 4.76 277 LEU A N 1
ATOM 1651 C CA . LEU A 1 196 ? 35.329 -7.668 -14.562 1.00 5.04 277 LEU A CA 1
ATOM 1652 C C . LEU A 1 196 ? 34.618 -8.982 -14.270 1.00 4.72 277 LEU A C 1
ATOM 1653 O O . LEU A 1 196 ? 34.673 -9.489 -13.141 1.00 5.35 277 LEU A O 1
ATOM 1658 N N . PHE A 1 197 ? 33.891 -9.524 -15.256 1.00 4.60 278 PHE A N 1
ATOM 1659 C CA . PHE A 1 197 ? 33.121 -10.721 -14.973 1.00 4.62 278 PHE A CA 1
ATOM 1660 C C . PHE A 1 197 ? 34.014 -11.911 -14.609 1.00 4.72 278 PHE A C 1
ATOM 1661 O O . PHE A 1 197 ? 33.641 -12.720 -13.760 1.00 5.24 278 PHE A O 1
ATOM 1669 N N A THR A 1 198 ? 35.150 -12.015 -15.320 0.65 4.82 279 THR A N 1
ATOM 1670 N N B THR A 1 198 ? 35.224 -12.019 -15.191 0.35 6.14 279 THR A N 1
ATOM 1671 C CA A THR A 1 198 ? 36.098 -13.056 -14.931 0.65 6.37 279 THR A CA 1
ATOM 1672 C CA B THR A 1 198 ? 36.039 -13.205 -14.966 0.35 4.87 279 THR A CA 1
ATOM 1673 C C A THR A 1 198 ? 36.574 -12.854 -13.507 0.65 5.60 279 THR A C 1
ATOM 1674 C C B THR A 1 198 ? 36.693 -13.143 -13.589 0.35 5.07 279 THR A C 1
ATOM 1675 O O A THR A 1 198 ? 36.675 -13.859 -12.759 0.65 6.45 279 THR A O 1
ATOM 1676 O O B THR A 1 198 ? 36.954 -14.151 -12.929 0.35 5.56 279 THR A O 1
ATOM 1683 N N A GLN A 1 199 ? 36.913 -11.629 -13.095 0.61 5.90 280 GLN A N 1
ATOM 1684 N N B GLN A 1 199 ? 36.970 -11.922 -13.136 0.39 5.71 280 GLN A N 1
ATOM 1685 C CA A GLN A 1 199 ? 37.364 -11.372 -11.713 0.61 7.90 280 GLN A CA 1
ATOM 1686 C CA B GLN A 1 199 ? 37.418 -11.702 -11.745 0.39 6.41 280 GLN A CA 1
ATOM 1687 C C A GLN A 1 199 ? 36.319 -11.956 -10.746 0.61 7.89 280 GLN A C 1
ATOM 1688 C C B GLN A 1 199 ? 36.315 -11.888 -10.710 0.39 7.40 280 GLN A C 1
ATOM 1689 O O A GLN A 1 199 ? 36.778 -12.703 -9.856 0.61 7.22 280 GLN A O 1
ATOM 1690 O O B GLN A 1 199 ? 36.420 -12.321 -9.538 0.39 4.86 280 GLN A O 1
ATOM 1701 N N . VAL A 1 200 ? 35.068 -11.580 -11.023 1.00 6.82 281 VAL A N 1
ATOM 1702 C CA . VAL A 1 200 ? 33.947 -11.918 -10.149 1.00 7.45 281 VAL A CA 1
ATOM 1703 C C . VAL A 1 200 ? 33.805 -13.433 -10.054 1.00 7.09 281 VAL A C 1
ATOM 1704 O O . VAL A 1 200 ? 33.635 -14.001 -8.960 1.00 8.87 281 VAL A O 1
ATOM 1708 N N . TRP A 1 201 ? 33.875 -14.107 -11.217 1.00 6.30 282 TRP A N 1
ATOM 1709 C CA . TRP A 1 201 ? 33.805 -15.586 -11.288 1.00 6.18 282 TRP A CA 1
ATOM 1710 C C . TRP A 1 201 ? 34.930 -16.211 -10.469 1.00 7.80 282 TRP A C 1
ATOM 1711 O O . TRP A 1 201 ? 34.705 -17.170 -9.687 1.00 8.79 282 TRP A O 1
ATOM 1722 N N . GLN A 1 202 ? 36.134 -15.683 -10.601 1.00 9.25 283 GLN A N 1
ATOM 1723 C CA . GLN A 1 202 ? 37.267 -16.212 -9.823 1.00 11.08 283 GLN A CA 1
ATOM 1724 C C . GLN A 1 202 ? 37.114 -15.976 -8.376 1.00 10.87 283 GLN A C 1
ATOM 1725 O O . GLN A 1 202 ? 37.448 -16.907 -7.572 1.00 13.45 283 GLN A O 1
ATOM 1731 N N A ASN A 1 203 ? 36.510 -14.847 -7.816 0.56 10.09 284 ASN A N 1
ATOM 1732 N N B ASN A 1 203 ? 36.808 -14.771 -8.121 0.44 10.34 284 ASN A N 1
ATOM 1733 C CA A ASN A 1 203 ? 36.261 -14.417 -6.431 0.56 8.73 284 ASN A CA 1
ATOM 1734 C CA B ASN A 1 203 ? 36.747 -14.652 -6.668 0.44 10.57 284 ASN A CA 1
ATOM 1735 C C A ASN A 1 203 ? 35.201 -15.258 -5.729 0.56 5.31 284 ASN A C 1
ATOM 1736 C C B ASN A 1 203 ? 35.751 -15.585 -6.013 0.44 8.28 284 ASN A C 1
ATOM 1737 O O A ASN A 1 203 ? 35.333 -15.588 -4.534 0.56 5.54 284 ASN A O 1
ATOM 1738 O O B ASN A 1 203 ? 36.119 -16.052 -4.938 0.44 9.91 284 ASN A O 1
ATOM 1747 N N A ALA A 1 204 ? 34.213 -15.646 -6.515 0.52 5.15 285 ALA A N 1
ATOM 1748 N N B ALA A 1 204 ? 34.735 -16.038 -6.740 0.48 7.02 285 ALA A N 1
ATOM 1749 C CA A ALA A 1 204 ? 33.190 -16.591 -6.047 0.52 4.95 285 ALA A CA 1
ATOM 1750 C CA B ALA A 1 204 ? 33.785 -17.013 -6.279 0.48 6.78 285 ALA A CA 1
ATOM 1751 C C A ALA A 1 204 ? 33.594 -18.041 -6.246 0.52 5.24 285 ALA A C 1
ATOM 1752 C C B ALA A 1 204 ? 34.227 -18.461 -6.473 0.48 6.56 285 ALA A C 1
ATOM 1753 O O A ALA A 1 204 ? 32.749 -18.924 -6.116 0.52 8.39 285 ALA A O 1
ATOM 1754 O O B ALA A 1 204 ? 33.384 -19.369 -6.330 0.48 8.75 285 ALA A O 1
ATOM 1757 N N A GLY A 1 205 ? 34.884 -18.309 -6.488 0.49 4.52 286 GLY A N 1
ATOM 1758 N N B GLY A 1 205 ? 35.500 -18.718 -6.778 0.51 6.33 286 GLY A N 1
ATOM 1759 C CA A GLY A 1 205 ? 35.377 -19.689 -6.489 0.49 4.82 286 GLY A CA 1
ATOM 1760 C CA B GLY A 1 205 ? 36.005 -20.079 -6.828 0.51 6.63 286 GLY A CA 1
ATOM 1761 C C A GLY A 1 205 ? 35.219 -20.457 -7.734 0.49 4.17 286 GLY A C 1
ATOM 1762 C C B GLY A 1 205 ? 35.632 -20.849 -8.059 0.51 4.78 286 GLY A C 1
ATOM 1763 O O A GLY A 1 205 ? 35.402 -21.702 -7.755 0.49 5.02 286 GLY A O 1
ATOM 1764 O O B GLY A 1 205 ? 35.750 -22.107 -8.057 0.51 5.48 286 GLY A O 1
ATOM 1765 N N A LYS A 1 206 ? 34.836 -19.791 -8.848 0.33 4.46 287 LYS A N 1
ATOM 1766 N N B LYS A 1 206 ? 35.198 -20.103 -9.100 0.67 5.59 287 LYS A N 1
ATOM 1767 C CA A LYS A 1 206 ? 34.780 -20.464 -10.124 0.33 5.46 287 LYS A CA 1
ATOM 1768 C CA B LYS A 1 206 ? 34.914 -20.749 -10.356 0.67 5.57 287 LYS A CA 1
ATOM 1769 C C A LYS A 1 206 ? 33.814 -21.645 -10.106 0.33 5.78 287 LYS A C 1
ATOM 1770 C C B LYS A 1 206 ? 33.767 -21.780 -10.202 0.67 4.82 287 LYS A C 1
ATOM 1771 O O A LYS A 1 206 ? 33.910 -22.672 -10.751 0.33 9.03 287 LYS A O 1
ATOM 1772 O O B LYS A 1 206 ? 33.798 -22.790 -10.904 0.67 5.23 287 LYS A O 1
ATOM 1783 N N . SER A 1 207 ? 32.770 -21.498 -9.327 1.00 5.06 288 SER A N 1
ATOM 1784 C CA . SER A 1 207 ? 31.775 -22.545 -9.129 1.00 4.54 288 SER A CA 1
ATOM 1785 C C . SER A 1 207 ? 31.159 -22.974 -10.458 1.00 4.04 288 SER A C 1
ATOM 1786 O O . SER A 1 207 ? 30.752 -22.102 -11.257 1.00 4.33 288 SER A O 1
ATOM 1789 N N . PRO A 1 208 ? 30.961 -24.260 -10.688 1.00 4.16 289 PRO A N 1
ATOM 1790 C CA . PRO A 1 208 ? 30.263 -24.703 -11.900 1.00 4.62 289 PRO A CA 1
ATOM 1791 C C . PRO A 1 208 ? 28.839 -24.181 -12.018 1.00 4.07 289 PRO A C 1
ATOM 1792 O O . PRO A 1 208 ? 28.292 -24.166 -13.121 1.00 5.28 289 PRO A O 1
ATOM 1796 N N . PHE A 1 209 ? 28.230 -23.766 -10.889 1.00 3.59 290 PHE A N 1
ATOM 1797 C CA . PHE A 1 209 ? 26.897 -23.204 -10.926 1.00 3.76 290 PHE A CA 1
ATOM 1798 C C . PHE A 1 209 ? 26.848 -21.799 -11.526 1.00 3.87 290 PHE A C 1
ATOM 1799 O O . PHE A 1 209 ? 25.764 -21.319 -11.843 1.00 4.71 290 PHE A O 1
ATOM 1807 N N . ILE A 1 210 ?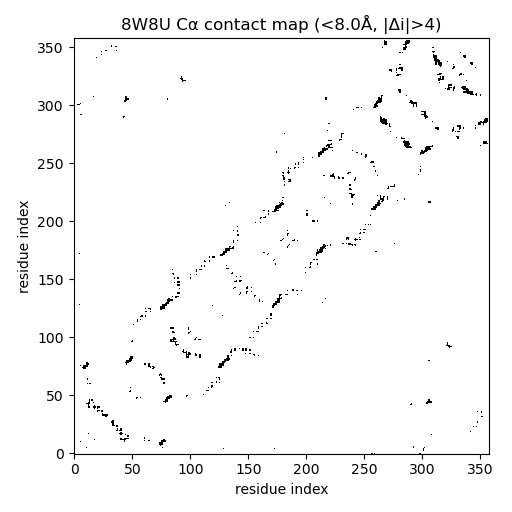 28.001 -21.119 -11.606 1.00 3.76 291 ILE A N 1
ATOM 1808 C CA . ILE A 1 210 ? 28.080 -19.792 -12.220 1.00 4.09 291 ILE A CA 1
ATOM 1809 C C . ILE A 1 210 ? 28.227 -20.025 -13.724 1.00 3.75 291 ILE A C 1
ATOM 1810 O O . ILE A 1 210 ? 29.332 -20.187 -14.254 1.00 4.27 291 ILE A O 1
ATOM 1815 N N . LYS A 1 211 ? 27.090 -20.144 -14.392 1.00 3.85 292 LYS A N 1
ATOM 1816 C CA . LYS A 1 211 ? 27.067 -20.645 -15.768 1.00 4.07 292 LYS A CA 1
ATOM 1817 C C . LYS A 1 211 ? 27.544 -19.599 -16.751 1.00 3.77 292 LYS A C 1
ATOM 1818 O O . LYS A 1 211 ? 28.131 -19.960 -17.788 1.00 4.77 292 LYS A O 1
ATOM 1824 N N . GLY A 1 212 ? 27.275 -18.322 -16.496 1.00 3.67 293 GLY A N 1
ATOM 1825 C CA . GLY A 1 212 ? 27.591 -17.303 -17.485 1.00 3.89 293 GLY A CA 1
ATOM 1826 C C . GLY A 1 212 ? 26.806 -16.057 -17.199 1.00 3.15 293 GLY A C 1
ATOM 1827 O O . GLY A 1 212 ? 26.762 -15.600 -16.050 1.00 3.37 293 GLY A O 1
ATOM 1828 N N . LEU A 1 213 ? 26.267 -15.470 -18.271 1.00 3.08 294 LEU A N 1
ATOM 1829 C CA . LEU A 1 213 ? 25.733 -14.122 -18.276 1.00 2.94 294 LEU A CA 1
ATOM 1830 C C . LEU A 1 213 ? 24.335 -14.086 -18.884 1.00 2.88 294 LEU A C 1
ATOM 1831 O O . LEU A 1 213 ? 23.997 -14.888 -19.764 1.00 3.53 294 LEU A O 1
ATOM 1836 N N . ALA A 1 214 ? 23.554 -13.103 -18.423 1.00 2.86 295 ALA A N 1
ATOM 1837 C CA . ALA A 1 214 ? 22.234 -12.809 -18.966 1.00 2.74 295 ALA A CA 1
ATOM 1838 C C . ALA A 1 214 ? 22.300 -11.461 -19.681 1.00 2.73 295 ALA A C 1
ATOM 1839 O O . ALA A 1 214 ? 22.876 -10.506 -19.139 1.00 3.80 295 ALA A O 1
ATOM 1841 N N . THR A 1 215 ? 21.703 -11.378 -20.871 1.00 2.77 296 THR A N 1
ATOM 1842 C CA . THR A 1 215 ? 21.738 -10.133 -21.620 1.00 2.73 296 THR A CA 1
ATOM 1843 C C . THR A 1 215 ? 20.341 -9.703 -22.030 1.00 2.71 296 THR A C 1
ATOM 1844 O O . THR A 1 215 ? 19.385 -10.475 -22.088 1.00 3.23 296 THR A O 1
ATOM 1848 N N . ASN A 1 216 ? 20.255 -8.391 -22.322 1.00 2.75 297 ASN A N 1
ATOM 1849 C CA . ASN A 1 216 ? 19.034 -7.747 -22.795 1.00 2.72 297 ASN A CA 1
ATOM 1850 C C . ASN A 1 216 ? 17.912 -7.748 -21.745 1.00 2.78 297 ASN A C 1
ATOM 1851 O O . ASN A 1 216 ? 16.762 -7.496 -22.122 1.00 2.93 297 ASN A O 1
ATOM 1856 N N . VAL A 1 217 ? 18.240 -8.002 -20.475 1.00 2.97 298 VAL A N 1
ATOM 1857 C CA . VAL A 1 217 ? 17.210 -8.035 -19.436 1.00 2.96 298 VAL A CA 1
ATOM 1858 C C . VAL A 1 217 ? 16.476 -6.703 -19.401 1.00 2.91 298 VAL A C 1
ATOM 1859 O O . VAL A 1 217 ? 17.093 -5.640 -19.273 1.00 3.50 298 VAL A O 1
ATOM 1863 N N . ALA A 1 218 ? 15.152 -6.783 -19.503 1.00 3.14 299 ALA A N 1
ATOM 1864 C CA . ALA A 1 218 ? 14.299 -5.591 -19.466 1.00 3.39 299 ALA A CA 1
ATOM 1865 C C . ALA A 1 218 ? 14.544 -4.650 -20.643 1.00 3.36 299 ALA A C 1
ATOM 1866 O O . ALA A 1 218 ? 14.007 -3.537 -20.621 1.00 4.33 299 ALA A O 1
ATOM 1868 N N . ASN A 1 219 ? 15.254 -5.087 -21.672 1.00 3.12 300 ASN A N 1
ATOM 1869 C CA . ASN A 1 219 ? 15.498 -4.235 -22.820 1.00 3.28 300 ASN A CA 1
ATOM 1870 C C . ASN A 1 219 ? 14.755 -4.793 -24.042 1.00 3.24 300 ASN A C 1
ATOM 1871 O O . ASN A 1 219 ? 13.795 -5.566 -23.884 1.00 3.60 300 ASN A O 1
ATOM 1876 N N . TYR A 1 220 ? 15.152 -4.349 -25.237 1.00 3.30 301 TYR A N 1
ATOM 1877 C CA . TYR A 1 220 ? 14.319 -4.456 -26.426 1.00 3.44 301 TYR A CA 1
ATOM 1878 C C . TYR A 1 220 ? 15.134 -4.852 -27.658 1.00 3.41 301 TYR A C 1
ATOM 1879 O O . TYR A 1 220 ? 14.603 -4.865 -28.783 1.00 3.85 301 TYR A O 1
ATOM 1888 N N . ASN A 1 221 ? 16.421 -5.158 -27.482 1.00 3.32 302 ASN A N 1
ATOM 1889 C CA . ASN A 1 221 ? 17.257 -5.437 -28.646 1.00 3.29 302 ASN A CA 1
ATOM 1890 C C . ASN A 1 221 ? 16.837 -6.739 -29.315 1.00 3.33 302 ASN A C 1
ATOM 1891 O O . ASN A 1 221 ? 16.308 -7.660 -28.679 1.00 3.73 302 ASN A O 1
ATOM 1896 N N . ALA A 1 222 ? 17.138 -6.838 -30.610 1.00 3.74 303 ALA A N 1
ATOM 1897 C CA . ALA A 1 222 ? 16.987 -8.096 -31.293 1.00 4.04 303 ALA A CA 1
ATOM 1898 C C . ALA A 1 222 ? 18.038 -9.079 -30.797 1.00 3.75 303 ALA A C 1
ATOM 1899 O O . ALA A 1 222 ? 19.156 -8.695 -30.455 1.00 4.41 303 ALA A O 1
ATOM 1901 N N . LEU A 1 223 ? 17.691 -10.368 -30.818 1.00 4.34 304 LEU A N 1
ATOM 1902 C CA . LEU A 1 223 ? 18.719 -11.396 -30.758 1.00 4.49 304 LEU A CA 1
ATOM 1903 C C . LEU A 1 223 ? 19.495 -11.429 -32.078 1.00 4.55 304 LEU A C 1
ATOM 1904 O O . LEU A 1 223 ? 20.716 -11.323 -32.082 1.00 5.47 304 LEU A O 1
ATOM 1909 N N A GLN A 1 224 ? 18.745 -11.577 -33.186 0.72 6.08 305 GLN A N 1
ATOM 1910 N N B GLN A 1 224 ? 18.791 -11.549 -33.204 0.28 6.24 305 GLN A N 1
ATOM 1911 C CA A GLN A 1 224 ? 19.414 -11.563 -34.501 0.72 6.96 305 GLN A CA 1
ATOM 1912 C CA B GLN A 1 224 ? 19.288 -11.614 -34.571 0.28 5.80 305 GLN A CA 1
ATOM 1913 C C A GLN A 1 224 ? 18.556 -10.652 -35.384 0.72 6.51 305 GLN A C 1
ATOM 1914 C C B GLN A 1 224 ? 18.531 -10.672 -35.508 0.28 8.40 305 GLN A C 1
ATOM 1915 O O A GLN A 1 224 ? 17.429 -10.961 -35.701 0.72 10.19 305 GLN A O 1
ATOM 1916 O O B GLN A 1 224 ? 17.482 -10.998 -36.047 0.28 9.42 305 GLN A O 1
ATOM 1927 N N . ALA A 1 225 ? 19.090 -9.477 -35.670 1.00 7.04 306 ALA A N 1
ATOM 1928 C CA . ALA A 1 225 ? 18.415 -8.478 -36.461 1.00 8.84 306 ALA A CA 1
ATOM 1929 C C . ALA A 1 225 ? 18.612 -8.734 -37.944 1.00 12.18 306 ALA A C 1
ATOM 1930 O O . ALA A 1 225 ? 19.710 -9.033 -38.358 1.00 17.35 306 ALA A O 1
ATOM 1932 N N . ALA A 1 226 ? 17.528 -8.562 -38.670 1.00 20.34 307 ALA A N 1
ATOM 1933 C CA . ALA A 1 226 ? 17.590 -8.624 -40.115 1.00 26.33 307 ALA A CA 1
ATOM 1934 C C . ALA A 1 226 ? 18.406 -7.495 -40.718 1.00 21.56 307 ALA A C 1
ATOM 1935 O O . ALA A 1 226 ? 18.955 -7.687 -41.803 1.00 26.63 307 ALA A O 1
ATOM 1937 N N . SER A 1 227 ? 18.381 -6.354 -40.105 1.00 15.26 308 SER A N 1
ATOM 1938 C CA . SER A 1 227 ? 19.173 -5.185 -40.524 1.00 11.56 308 SER A CA 1
ATOM 1939 C C . SER A 1 227 ? 19.395 -4.382 -39.256 1.00 7.86 308 SER A C 1
ATOM 1940 O O . SER A 1 227 ? 18.563 -4.393 -38.354 1.00 8.71 308 SER A O 1
ATOM 1943 N N . PRO A 1 228 ? 20.533 -3.688 -39.146 1.00 7.33 309 PRO A N 1
ATOM 1944 C CA . PRO A 1 228 ? 20.795 -2.966 -37.886 1.00 6.52 309 PRO A CA 1
ATOM 1945 C C . PRO A 1 228 ? 19.765 -1.895 -37.620 1.00 6.09 309 PRO A C 1
ATOM 1946 O O . PRO A 1 228 ? 19.384 -1.117 -38.496 1.00 7.09 309 PRO A O 1
ATOM 1950 N N . ASP A 1 229 ? 19.347 -1.783 -36.365 1.00 4.96 310 ASP A N 1
ATOM 1951 C CA . ASP A 1 229 ? 18.486 -0.702 -35.953 1.00 4.91 310 ASP A CA 1
ATOM 1952 C C . ASP A 1 229 ? 19.282 0.601 -36.045 1.00 4.74 310 ASP A C 1
ATOM 1953 O O . ASP A 1 229 ? 20.457 0.645 -35.603 1.00 5.21 310 ASP A O 1
ATOM 1958 N N . PRO A 1 230 ? 18.732 1.667 -36.603 1.00 5.18 311 PRO A N 1
ATOM 1959 C CA . PRO A 1 230 ? 19.502 2.907 -36.730 1.00 5.79 311 PRO A CA 1
ATOM 1960 C C . PRO A 1 230 ? 20.099 3.431 -35.424 1.00 5.08 311 PRO A C 1
ATOM 1961 O O . PRO A 1 230 ? 21.085 4.162 -35.465 1.00 5.89 311 PRO A O 1
ATOM 1965 N N . ILE A 1 231 ? 19.496 3.094 -34.272 1.00 4.72 312 ILE A N 1
ATOM 1966 C CA . ILE A 1 231 ? 20.086 3.582 -33.009 1.00 4.82 312 ILE A CA 1
ATOM 1967 C C . ILE A 1 231 ? 21.484 3.025 -32.768 1.00 4.32 312 ILE A C 1
ATOM 1968 O O . ILE A 1 231 ? 22.177 3.530 -31.870 1.00 4.99 312 ILE A O 1
ATOM 1973 N N . THR A 1 232 ? 21.887 1.964 -33.483 1.00 4.28 313 THR A N 1
ATOM 1974 C CA . THR A 1 232 ? 23.125 1.244 -33.203 1.00 4.37 313 THR A CA 1
ATOM 1975 C C . THR A 1 232 ? 24.337 1.804 -33.937 1.00 4.52 313 THR A C 1
ATOM 1976 O O . THR A 1 232 ? 25.423 1.237 -33.816 1.00 5.00 313 THR A O 1
ATOM 1980 N N . GLN A 1 233 ? 24.166 2.902 -34.689 1.00 4.91 314 GLN A N 1
ATOM 1981 C CA . GLN A 1 233 ? 25.276 3.402 -35.507 1.00 5.46 314 GLN A CA 1
ATOM 1982 C C . GLN A 1 233 ? 26.529 3.611 -34.650 1.00 5.02 314 GLN A C 1
ATOM 1983 O O . GLN A 1 233 ? 26.517 4.202 -33.576 1.00 5.64 314 GLN A O 1
ATOM 1989 N N . GLY A 1 234 ? 27.632 3.108 -35.230 1.00 5.25 315 GLY A N 1
ATOM 1990 C CA . GLY A 1 234 ? 28.922 3.143 -34.589 1.00 5.70 315 GLY A CA 1
ATOM 1991 C C . GLY A 1 234 ? 29.331 1.827 -33.913 1.00 4.81 315 GLY A C 1
ATOM 1992 O O . GLY A 1 234 ? 30.516 1.659 -33.630 1.00 5.25 315 GLY A O 1
ATOM 1993 N N . ASN A 1 235 ? 28.341 0.973 -33.639 1.00 4.63 316 ASN A N 1
ATOM 1994 C CA . ASN A 1 235 ? 28.586 -0.267 -32.925 1.00 4.39 316 ASN A CA 1
ATOM 1995 C C . ASN A 1 235 ? 28.345 -1.437 -33.889 1.00 4.48 316 ASN A C 1
ATOM 1996 O O . ASN A 1 235 ? 27.206 -1.688 -34.286 1.00 5.02 316 ASN A O 1
ATOM 2001 N N . PRO A 1 236 ? 29.389 -2.165 -34.279 1.00 4.79 317 PRO A N 1
ATOM 2002 C CA . PRO A 1 236 ? 29.197 -3.329 -35.144 1.00 5.46 317 PRO A CA 1
ATOM 2003 C C . PRO A 1 236 ? 28.383 -4.436 -34.482 1.00 4.94 317 PRO A C 1
ATOM 2004 O O . PRO A 1 236 ? 27.848 -5.303 -35.175 1.00 5.91 317 PRO A O 1
ATOM 2008 N N . ASN A 1 237 ? 28.306 -4.432 -33.155 1.00 4.55 318 ASN A N 1
ATOM 2009 C CA . ASN A 1 237 ? 27.549 -5.425 -32.423 1.00 4.45 318 ASN A CA 1
ATOM 2010 C C . ASN A 1 237 ? 26.165 -4.853 -32.142 1.00 4.30 318 ASN A C 1
ATOM 2011 O O . ASN A 1 237 ? 25.833 -4.346 -31.083 1.00 4.86 318 ASN A O 1
ATOM 2016 N N . TYR A 1 238 ? 25.311 -4.945 -33.206 1.00 4.46 319 TYR A N 1
ATOM 2017 C CA . TYR A 1 238 ? 24.032 -4.236 -33.223 1.00 4.89 319 TYR A CA 1
ATOM 2018 C C . TYR A 1 238 ? 22.880 -5.062 -32.669 1.00 4.52 319 TYR A C 1
ATOM 2019 O O . TYR A 1 238 ? 21.745 -4.566 -32.583 1.00 5.03 319 TYR A O 1
ATOM 2028 N N . ASP A 1 239 ? 23.140 -6.318 -32.305 1.00 4.44 320 ASP A N 1
ATOM 2029 C CA . ASP A 1 239 ? 22.142 -7.191 -31.722 1.00 4.12 320 ASP A CA 1
ATOM 2030 C C . ASP A 1 239 ? 22.848 -8.104 -30.713 1.00 3.69 320 ASP A C 1
ATOM 2031 O O . ASP A 1 239 ? 24.068 -8.096 -30.556 1.00 3.89 320 ASP A O 1
ATOM 2036 N N . GLU A 1 240 ? 22.026 -8.886 -29.991 1.00 3.74 321 GLU A N 1
ATOM 2037 C CA . GLU A 1 240 ? 22.590 -9.645 -28.892 1.00 3.45 321 GLU A CA 1
ATOM 2038 C C . GLU A 1 240 ? 23.492 -10.776 -29.390 1.00 3.72 321 GLU A C 1
ATOM 2039 O O . GLU A 1 240 ? 24.469 -11.105 -28.716 1.00 3.98 321 GLU A O 1
ATOM 2045 N N . ILE A 1 241 ? 23.167 -11.396 -30.535 1.00 4.31 322 ILE A N 1
ATOM 2046 C CA . ILE A 1 241 ? 24.030 -12.473 -30.994 1.00 4.55 322 ILE A CA 1
ATOM 2047 C C . ILE A 1 241 ? 25.424 -11.948 -31.326 1.00 4.24 322 ILE A C 1
ATOM 2048 O O . ILE A 1 241 ? 26.431 -12.612 -31.043 1.00 4.77 322 ILE A O 1
ATOM 2053 N N . HIS A 1 242 ? 25.512 -10.742 -31.927 1.00 4.13 323 HIS A N 1
ATOM 2054 C CA . HIS A 1 242 ? 26.840 -10.201 -32.182 1.00 4.31 323 HIS A CA 1
ATOM 2055 C C . HIS A 1 242 ? 27.594 -9.936 -30.894 1.00 4.00 323 HIS A C 1
ATOM 2056 O O . HIS A 1 242 ? 28.792 -10.223 -30.769 1.00 4.61 323 HIS A O 1
ATOM 2063 N N . TYR A 1 243 ? 26.914 -9.321 -29.898 1.00 3.83 324 TYR A N 1
A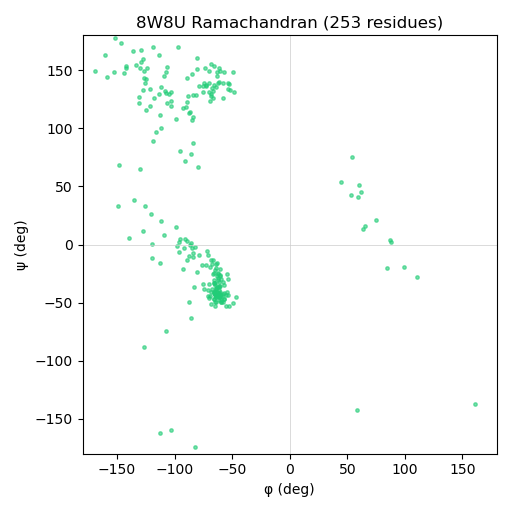TOM 2064 C CA . TYR A 1 243 ? 27.524 -9.063 -28.609 1.00 3.56 324 TYR A CA 1
ATOM 2065 C C . TYR A 1 243 ? 28.061 -10.351 -27.989 1.00 3.49 324 TYR A C 1
ATOM 2066 O O . TYR A 1 243 ? 29.219 -10.424 -27.565 1.00 4.09 324 TYR A O 1
ATOM 2075 N N . ILE A 1 244 ? 27.194 -11.365 -27.901 1.00 3.77 325 ILE A N 1
ATOM 2076 C CA . ILE A 1 244 ? 27.574 -12.597 -27.232 1.00 4.02 325 ILE A CA 1
ATOM 2077 C C . ILE A 1 244 ? 28.697 -13.318 -27.969 1.00 4.16 325 ILE A C 1
ATOM 2078 O O . ILE A 1 244 ? 29.635 -13.820 -27.353 1.00 4.72 325 ILE A O 1
ATOM 2083 N N A ASN A 1 245 ? 28.671 -13.407 -29.299 0.47 3.43 326 ASN A N 1
ATOM 2084 N N B ASN A 1 245 ? 28.563 -13.304 -29.310 0.53 5.36 326 ASN A N 1
ATOM 2085 C CA A ASN A 1 245 ? 29.718 -13.960 -30.166 0.47 4.64 326 ASN A CA 1
ATOM 2086 C CA B ASN A 1 245 ? 29.653 -14.055 -29.971 0.53 5.28 326 ASN A CA 1
ATOM 2087 C C A ASN A 1 245 ? 31.081 -13.309 -29.926 0.47 4.19 326 ASN A C 1
ATOM 2088 C C B ASN A 1 245 ? 30.949 -13.282 -29.813 0.53 5.26 326 ASN A C 1
ATOM 2089 O O A ASN A 1 245 ? 32.123 -13.939 -30.022 0.47 4.77 326 ASN A O 1
ATOM 2090 O O B ASN A 1 245 ? 32.017 -13.924 -29.935 0.53 7.36 326 ASN A O 1
ATOM 2099 N N A ALA A 1 246 ? 31.047 -11.998 -29.641 0.40 3.95 327 ALA A N 1
ATOM 2100 N N B ALA A 1 246 ? 30.969 -11.958 -29.590 0.60 5.20 327 ALA A N 1
ATOM 2101 C CA A ALA A 1 246 ? 32.265 -11.234 -29.398 0.40 5.00 327 ALA A CA 1
ATOM 2102 C CA B ALA A 1 246 ? 32.213 -11.225 -29.368 0.60 5.13 327 ALA A CA 1
ATOM 2103 C C A ALA A 1 246 ? 32.731 -11.376 -27.955 0.40 4.73 327 ALA A C 1
ATOM 2104 C C B ALA A 1 246 ? 32.739 -11.360 -27.945 0.60 4.74 327 ALA A C 1
ATOM 2105 O O A ALA A 1 246 ? 33.946 -11.389 -27.703 0.40 4.47 327 ALA A O 1
ATOM 2106 O O B ALA A 1 246 ? 33.970 -11.354 -27.763 0.60 7.53 327 ALA A O 1
ATOM 2109 N N . LEU A 1 247 ? 31.837 -11.425 -26.971 1.00 4.39 328 LEU A N 1
ATOM 2110 C CA . LEU A 1 247 ? 32.264 -11.471 -25.568 1.00 4.32 328 LEU A CA 1
ATOM 2111 C C . LEU A 1 247 ? 32.634 -12.889 -25.130 1.00 4.75 328 LEU A C 1
ATOM 2112 O O . LEU A 1 247 ? 33.616 -13.083 -24.404 1.00 5.31 328 LEU A O 1
ATOM 2117 N N . ALA A 1 248 ? 31.848 -13.885 -25.536 1.00 5.17 329 ALA A N 1
ATOM 2118 C CA . ALA A 1 248 ? 32.043 -15.234 -24.991 1.00 5.50 329 ALA A CA 1
ATOM 2119 C C . ALA A 1 248 ? 33.466 -15.751 -25.176 1.00 5.83 329 ALA A C 1
ATOM 2120 O O . ALA A 1 248 ? 34.002 -16.333 -24.226 1.00 6.09 329 ALA A O 1
ATOM 2122 N N . PRO A 1 249 ? 34.101 -15.584 -26.335 1.00 6.10 330 PRO A N 1
ATOM 2123 C CA . PRO A 1 249 ? 35.440 -16.142 -26.453 1.00 7.40 330 PRO A CA 1
ATOM 2124 C C . PRO A 1 249 ? 36.431 -15.534 -25.479 1.00 6.59 330 PRO A C 1
ATOM 2125 O O . PRO A 1 249 ? 37.424 -16.180 -25.093 1.00 7.77 330 PRO A O 1
ATOM 2129 N N . LEU A 1 250 ? 36.253 -14.252 -25.062 1.00 6.40 331 LEU A N 1
ATOM 2130 C CA . LEU A 1 250 ? 37.111 -13.631 -24.109 1.00 6.69 331 LEU A CA 1
ATOM 2131 C C . LEU A 1 250 ? 37.002 -14.316 -22.742 1.00 6.11 331 LEU A C 1
ATOM 2132 O O . LEU A 1 250 ? 38.006 -14.530 -22.036 1.00 7.62 331 LEU A O 1
ATOM 2137 N N . LEU A 1 251 ? 35.785 -14.659 -22.354 1.00 5.43 332 LEU A N 1
ATOM 2138 C CA . LEU A 1 251 ? 35.547 -15.398 -21.108 1.00 4.94 332 LEU A CA 1
ATOM 2139 C C . LEU A 1 251 ? 36.185 -16.783 -21.187 1.00 5.14 332 LEU A C 1
ATOM 2140 O O . LEU A 1 251 ? 36.848 -17.275 -20.257 1.00 6.02 332 LEU A O 1
ATOM 2145 N N . GLN A 1 252 ? 35.999 -17.429 -22.355 1.00 5.64 333 GLN A N 1
ATOM 2146 C CA . GLN A 1 252 ? 36.544 -18.791 -22.573 1.00 6.25 333 GLN A CA 1
ATOM 2147 C C . GLN A 1 252 ? 38.048 -18.775 -22.468 1.00 6.82 333 GLN A C 1
ATOM 2148 O O . GLN A 1 252 ? 38.644 -19.738 -21.949 1.00 8.01 333 GLN A O 1
ATOM 2154 N N A GLN A 1 253 ? 38.739 -17.706 -22.854 0.55 9.01 334 GLN A N 1
ATOM 2155 N N B GLN A 1 253 ? 38.651 -17.744 -23.015 0.45 6.28 334 GLN A N 1
ATOM 2156 C CA A GLN A 1 253 ? 40.202 -17.726 -22.806 0.55 9.01 334 GLN A CA 1
ATOM 2157 C CA B GLN A 1 253 ? 40.109 -17.625 -23.001 0.45 10.15 334 GLN A CA 1
ATOM 2158 C C A GLN A 1 253 ? 40.721 -17.792 -21.383 0.55 9.21 334 GLN A C 1
ATOM 2159 C C B GLN A 1 253 ? 40.610 -17.722 -21.566 0.45 10.21 334 GLN A C 1
ATOM 2160 O O A GLN A 1 253 ? 41.879 -18.038 -21.136 0.55 14.88 334 GLN A O 1
ATOM 2161 O O B GLN A 1 253 ? 41.659 -18.412 -21.359 0.45 6.87 334 GLN A O 1
ATOM 2172 N N A ALA A 1 254 ? 39.898 -17.443 -20.424 0.62 7.90 335 ALA A N 1
ATOM 2173 N N B ALA A 1 254 ? 39.858 -17.046 -20.690 0.38 12.55 335 ALA A N 1
ATOM 2174 C CA A ALA A 1 254 ? 40.219 -17.588 -19.011 0.62 7.54 335 ALA A CA 1
ATOM 2175 C CA B ALA A 1 254 ? 40.160 -16.853 -19.291 0.38 12.48 335 ALA A CA 1
ATOM 2176 C C A ALA A 1 254 ? 39.844 -18.956 -18.447 0.62 5.76 335 ALA A C 1
ATOM 2177 C C B ALA A 1 254 ? 39.833 -18.066 -18.434 0.38 12.29 335 ALA A C 1
ATOM 2178 O O A ALA A 1 254 ? 40.149 -19.221 -17.288 0.62 7.48 335 ALA A O 1
ATOM 2179 O O B ALA A 1 254 ? 40.055 -17.952 -17.222 0.38 14.14 335 ALA A O 1
ATOM 2182 N N A GLY A 1 255 ? 39.193 -19.766 -19.260 0.60 5.42 336 GLY A N 1
ATOM 2183 N N B GLY A 1 255 ? 39.334 -19.142 -19.022 0.40 11.44 336 GLY A N 1
ATOM 2184 C CA A GLY A 1 255 ? 38.784 -21.076 -18.825 0.60 5.07 336 GLY A CA 1
ATOM 2185 C CA B GLY A 1 255 ? 39.098 -20.316 -18.220 0.40 11.16 336 GLY A CA 1
ATOM 2186 C C A GLY A 1 255 ? 37.331 -21.124 -18.297 0.60 4.51 336 GLY A C 1
ATOM 2187 C C B GLY A 1 255 ? 37.655 -20.673 -18.014 0.40 10.33 336 GLY A C 1
ATOM 2188 O O A GLY A 1 255 ? 36.911 -22.169 -17.796 0.60 5.24 336 GLY A O 1
ATOM 2189 O O B GLY A 1 255 ? 37.347 -21.715 -17.449 0.40 10.88 336 GLY A O 1
ATOM 2190 N N . TRP A 1 256 ? 36.626 -19.965 -18.423 1.00 6.40 337 TRP A N 1
ATOM 2191 C CA . TRP A 1 256 ? 35.210 -19.971 -18.043 1.00 5.17 337 TRP A CA 1
ATOM 2192 C C . TRP A 1 256 ? 34.426 -20.285 -19.314 1.00 5.41 337 TRP A C 1
ATOM 2193 O O . TRP A 1 256 ? 34.367 -19.466 -20.229 1.00 6.41 337 TRP A O 1
ATOM 2204 N N . ASP A 1 257 ? 33.839 -21.508 -19.385 1.00 6.29 338 ASP A N 1
ATOM 2205 C CA . ASP A 1 257 ? 33.034 -21.865 -20.549 1.00 7.64 338 ASP A CA 1
ATOM 2206 C C . ASP A 1 257 ? 31.665 -21.249 -20.433 1.00 7.46 338 ASP A C 1
ATOM 2207 O O . ASP A 1 257 ? 30.686 -21.942 -20.289 1.00 10.20 338 ASP A O 1
ATOM 2212 N N . ALA A 1 258 ? 31.641 -19.920 -20.506 1.00 5.77 339 ALA A N 1
ATOM 2213 C CA . ALA A 1 258 ? 30.437 -19.178 -20.124 1.00 5.35 339 ALA A CA 1
ATOM 2214 C C . ALA A 1 258 ? 29.373 -19.379 -21.188 1.00 4.72 339 ALA A C 1
ATOM 2215 O O . ALA A 1 258 ? 29.643 -19.298 -22.397 1.00 7.00 339 ALA A O 1
ATOM 2217 N N . THR A 1 259 ? 28.167 -19.598 -20.717 1.00 3.73 340 THR A N 1
ATOM 2218 C CA . THR A 1 259 ? 27.006 -19.626 -21.573 1.00 3.53 340 THR A CA 1
ATOM 2219 C C . THR A 1 259 ? 26.043 -18.516 -21.147 1.00 3.62 340 THR A C 1
ATOM 2220 O O . THR A 1 259 ? 26.225 -17.859 -20.137 1.00 4.96 340 THR A O 1
ATOM 2224 N N . PHE A 1 260 ? 25.032 -18.304 -22.006 1.00 3.44 341 PHE A N 1
ATOM 2225 C CA . PHE A 1 260 ? 24.266 -17.070 -21.936 1.00 3.38 341 PHE A CA 1
ATOM 2226 C C . PHE A 1 260 ? 22.776 -17.369 -21.999 1.00 3.32 341 PHE A C 1
ATOM 2227 O O . PHE A 1 260 ? 22.319 -18.345 -22.612 1.00 3.70 341 PHE A O 1
ATOM 2235 N N . ILE A 1 261 ? 22.001 -16.433 -21.426 1.00 3.02 342 ILE A N 1
ATOM 2236 C CA . ILE A 1 261 ? 20.578 -16.375 -21.671 1.00 2.84 342 ILE A CA 1
ATOM 2237 C C . ILE A 1 261 ? 20.257 -14.960 -22.124 1.00 2.78 342 ILE A C 1
ATOM 2238 O O . ILE A 1 261 ? 20.918 -14.006 -21.724 1.00 3.60 342 ILE A O 1
ATOM 2243 N N . VAL A 1 262 ? 19.217 -14.841 -22.972 1.00 2.82 343 VAL A N 1
ATOM 2244 C CA . VAL A 1 262 ? 18.896 -13.569 -23.591 1.00 2.90 343 VAL A CA 1
ATOM 2245 C C . VAL A 1 262 ? 17.390 -13.293 -23.427 1.00 2.61 343 VAL A C 1
ATOM 2246 O O . VAL A 1 262 ? 16.557 -14.080 -23.888 1.00 3.19 343 VAL A O 1
ATOM 2250 N N . ASP A 1 263 ? 17.060 -12.163 -22.793 1.00 2.71 344 ASP A N 1
ATOM 2251 C CA . ASP A 1 263 ? 15.674 -11.729 -22.696 1.00 2.75 344 ASP A CA 1
ATOM 2252 C C . ASP A 1 263 ? 15.183 -11.317 -24.085 1.00 2.90 344 ASP A C 1
ATOM 2253 O O . ASP A 1 263 ? 15.858 -10.533 -24.774 1.00 3.44 344 ASP A O 1
ATOM 2258 N N . GLN A 1 264 ? 14.031 -11.842 -24.495 1.00 3.03 345 GLN A N 1
ATOM 2259 C CA . GLN A 1 264 ? 13.358 -11.418 -25.716 1.00 3.22 345 GLN A CA 1
ATOM 2260 C C . GLN A 1 264 ? 11.906 -11.034 -25.455 1.00 3.27 345 GLN A C 1
ATOM 2261 O O . GLN A 1 264 ? 11.127 -10.848 -26.400 1.00 3.67 345 GLN A O 1
ATOM 2267 N N . GLY A 1 265 ? 11.522 -10.893 -24.181 1.00 3.24 346 GLY A N 1
ATOM 2268 C CA . GLY A 1 265 ? 10.121 -10.652 -23.866 1.00 3.63 346 GLY A CA 1
ATOM 2269 C C . GLY A 1 265 ? 9.539 -9.384 -24.454 1.00 3.80 346 GLY A C 1
ATOM 2270 O O . GLY A 1 265 ? 8.315 -9.345 -24.624 1.00 7.45 346 GLY A O 1
ATOM 2271 N N . ARG A 1 266 ? 10.335 -8.362 -24.734 1.00 3.42 347 ARG A N 1
ATOM 2272 C CA . ARG A 1 266 ? 9.837 -7.135 -25.332 1.00 3.60 347 ARG A CA 1
ATOM 2273 C C . ARG A 1 266 ? 10.615 -6.781 -26.611 1.00 3.67 347 ARG A C 1
ATOM 2274 O O . ARG A 1 266 ? 10.783 -5.623 -26.949 1.00 4.24 347 ARG A O 1
ATOM 2282 N N . SER A 1 267 ? 11.052 -7.835 -27.353 1.00 3.68 348 SER A N 1
ATOM 2283 C CA . SER A 1 267 ? 11.895 -7.654 -28.522 1.00 3.80 348 SER A CA 1
ATOM 2284 C C . SER A 1 267 ? 11.175 -7.939 -29.850 1.00 4.11 348 SER A C 1
ATOM 2285 O O . SER A 1 267 ? 11.839 -7.933 -30.906 1.00 4.54 348 SER A O 1
ATOM 2288 N N . GLY A 1 268 ? 9.862 -8.155 -29.829 1.00 4.29 349 GLY A N 1
ATOM 2289 C CA . GLY A 1 268 ? 9.186 -8.509 -31.069 1.00 4.72 349 GLY A CA 1
ATOM 2290 C C . GLY A 1 268 ? 9.188 -7.416 -32.128 1.00 5.00 349 GLY A C 1
ATOM 2291 O O . GLY A 1 268 ? 9.034 -7.733 -33.312 1.00 6.70 349 GLY A O 1
ATOM 2292 N N . VAL A 1 269 ? 9.314 -6.174 -31.712 1.00 5.15 350 VAL A N 1
ATOM 2293 C CA . VAL A 1 269 ? 9.254 -5.027 -32.625 1.00 5.50 350 VAL A CA 1
ATOM 2294 C C . VAL A 1 269 ? 10.576 -4.257 -32.494 1.00 5.12 350 VAL A C 1
ATOM 2295 O O . VAL A 1 269 ? 10.937 -3.772 -31.411 1.00 5.16 350 VAL A O 1
ATOM 2299 N N . GLN A 1 270 ? 11.286 -4.174 -33.606 1.00 5.37 351 GLN A N 1
ATOM 2300 C CA . GLN A 1 270 ? 12.554 -3.466 -33.686 1.00 5.07 351 GLN A CA 1
ATOM 2301 C C . GLN A 1 270 ? 12.314 -2.055 -34.250 1.00 4.91 351 GLN A C 1
ATOM 2302 O O . GLN A 1 270 ? 11.234 -1.717 -34.721 1.00 5.81 351 GLN A O 1
ATOM 2308 N N . ASN A 1 271 ? 13.351 -1.221 -34.183 1.00 5.14 352 ASN A N 1
ATOM 2309 C CA . ASN A 1 271 ? 13.307 0.102 -34.837 1.00 5.19 352 ASN A CA 1
ATOM 2310 C C . ASN A 1 271 ? 12.187 0.977 -34.253 1.00 5.26 352 ASN A C 1
ATOM 2311 O O . ASN A 1 271 ? 11.463 1.650 -34.977 1.00 6.94 352 ASN A O 1
ATOM 2316 N N . ILE A 1 272 ? 12.115 0.977 -32.920 1.00 5.00 353 ILE A N 1
ATOM 2317 C CA . ILE A 1 272 ? 11.102 1.748 -32.199 1.00 5.43 353 ILE A CA 1
ATOM 2318 C C . ILE A 1 272 ? 11.706 2.779 -31.257 1.00 5.28 353 ILE A C 1
ATOM 2319 O O . ILE A 1 272 ? 10.974 3.496 -30.610 1.00 11.39 353 ILE A O 1
ATOM 2324 N N . ARG A 1 273 ? 13.007 2.900 -31.180 1.00 5.88 354 ARG A N 1
ATOM 2325 C CA . ARG A 1 273 ? 13.638 3.866 -30.297 1.00 5.30 354 ARG A CA 1
ATOM 2326 C C . ARG A 1 273 ? 14.269 5.009 -31.082 1.00 5.20 354 ARG A C 1
ATOM 2327 O O . ARG A 1 273 ? 14.855 4.849 -32.154 1.00 6.44 354 ARG A O 1
ATOM 2335 N N . GLN A 1 274 ? 14.194 6.200 -30.452 1.00 5.27 355 GLN A N 1
ATOM 2336 C CA . GLN A 1 274 ? 14.907 7.350 -31.016 1.00 5.77 355 GLN A CA 1
ATOM 2337 C C . GLN A 1 274 ? 16.413 7.268 -30.787 1.00 5.41 355 GLN A C 1
ATOM 2338 O O . GLN A 1 274 ? 17.183 7.680 -31.658 1.00 6.47 355 GLN A O 1
ATOM 2344 N N . GLN A 1 275 ? 16.815 6.784 -29.613 1.00 5.37 356 GLN A N 1
ATOM 2345 C CA . GLN A 1 275 ? 18.209 6.632 -29.235 1.00 4.91 356 GLN A CA 1
ATOM 2346 C C . GLN A 1 275 ? 18.349 5.334 -28.426 1.00 4.50 356 GLN A C 1
ATOM 2347 O O . GLN A 1 275 ? 17.403 4.913 -27.735 1.00 5.11 356 GLN A O 1
ATOM 2353 N N . TRP A 1 276 ? 19.539 4.743 -28.457 1.00 4.63 357 TRP A N 1
ATOM 2354 C CA . TRP A 1 276 ? 19.726 3.447 -27.803 1.00 5.02 357 TRP A CA 1
ATOM 2355 C C . TRP A 1 276 ? 19.598 3.558 -26.281 1.00 6.10 357 TRP A C 1
ATOM 2356 O O . TRP A 1 276 ? 19.240 2.549 -25.668 1.00 7.97 357 TRP A O 1
ATOM 2367 N N . GLY A 1 277 ? 19.853 4.730 -25.710 1.00 6.98 358 GLY A N 1
ATOM 2368 C CA . GLY A 1 277 ? 19.728 4.977 -24.283 1.00 9.08 358 GLY A CA 1
ATOM 2369 C C . GLY A 1 277 ? 18.275 5.031 -23.779 1.00 7.84 358 GLY A C 1
ATOM 2370 O O . GLY A 1 277 ? 18.078 5.132 -22.580 1.00 10.51 358 GLY A O 1
ATOM 2371 N N . ASP A 1 278 ? 17.305 4.975 -24.675 1.00 6.11 359 ASP A N 1
ATOM 2372 C CA . ASP A 1 278 ? 15.918 5.159 -24.241 1.00 6.27 359 ASP A CA 1
ATOM 2373 C C . ASP A 1 278 ? 15.414 3.771 -23.817 1.00 5.68 359 ASP A C 1
ATOM 2374 O O . ASP A 1 278 ? 15.240 2.906 -24.682 1.00 7.22 359 ASP A O 1
ATOM 2379 N N . TRP A 1 279 ? 15.137 3.600 -22.542 1.00 5.78 360 TRP A N 1
ATOM 2380 C CA . TRP A 1 279 ? 14.864 2.280 -21.975 1.00 5.82 360 TRP A CA 1
ATOM 2381 C C . TRP A 1 279 ? 13.494 2.124 -21.348 1.00 5.19 360 TRP A C 1
ATOM 2382 O O . TRP A 1 279 ? 13.112 0.994 -20.979 1.00 5.50 360 TRP A O 1
ATOM 2393 N N . CYS A 1 280 ? 12.760 3.228 -21.157 1.00 5.42 361 CYS A N 1
ATOM 2394 C CA . CYS A 1 280 ? 11.600 3.200 -20.264 1.00 5.57 361 CYS A CA 1
ATOM 2395 C C . CYS A 1 280 ? 10.301 3.138 -21.096 1.00 5.43 361 CYS A C 1
ATOM 2396 O O . CYS A 1 280 ? 9.998 4.024 -21.880 1.00 6.28 361 CYS A O 1
ATOM 2399 N N . ASN A 1 281 ? 9.546 2.023 -20.871 1.00 5.39 362 ASN A N 1
ATOM 2400 C CA . ASN A 1 281 ? 8.239 1.831 -21.499 1.00 5.25 362 ASN A CA 1
ATOM 2401 C C . ASN A 1 281 ? 8.205 2.170 -22.973 1.00 5.17 362 ASN A C 1
ATOM 2402 O O . ASN A 1 281 ? 7.372 2.919 -23.436 1.00 5.65 362 ASN A O 1
ATOM 2407 N N . ILE A 1 282 ? 9.126 1.562 -23.756 1.00 5.04 363 ILE A N 1
ATOM 2408 C CA . ILE A 1 282 ? 9.262 1.991 -25.140 1.00 5.51 363 ILE A CA 1
ATOM 2409 C C . ILE A 1 282 ? 8.012 1.640 -25.918 1.00 5.43 363 ILE A C 1
ATOM 2410 O O . ILE A 1 282 ? 7.537 0.490 -25.914 1.00 5.78 363 ILE A O 1
ATOM 2415 N N . LYS A 1 283 ? 7.455 2.649 -26.545 1.00 6.21 364 LYS A N 1
ATOM 2416 C CA . LYS A 1 283 ? 6.144 2.576 -27.158 1.00 6.95 364 LYS A CA 1
ATOM 2417 C C . LYS A 1 283 ? 6.187 1.738 -28.423 1.00 6.56 364 LYS A C 1
ATOM 2418 O O . LYS A 1 283 ? 7.104 1.817 -29.237 1.00 7.62 364 LYS A O 1
ATOM 2424 N N . GLY A 1 284 ? 5.171 0.874 -28.579 1.00 6.88 365 GLY A N 1
ATOM 2425 C CA . GLY A 1 284 ? 5.109 0.003 -29.748 1.00 7.65 365 GLY A CA 1
ATOM 2426 C C . GLY A 1 284 ? 5.834 -1.307 -29.564 1.00 6.37 365 GLY A C 1
ATOM 2427 O O . GLY A 1 284 ? 5.864 -2.136 -30.479 1.00 7.73 365 GLY A O 1
ATOM 2428 N N . ALA A 1 285 ? 6.400 -1.553 -28.373 1.00 5.79 366 ALA A N 1
ATOM 2429 C CA . ALA A 1 285 ? 7.059 -2.859 -28.176 1.00 5.33 366 ALA A CA 1
ATOM 2430 C C . ALA A 1 285 ? 6.021 -3.972 -28.297 1.00 5.01 366 ALA A C 1
ATOM 2431 O O . ALA A 1 285 ? 4.853 -3.828 -27.907 1.00 5.70 366 ALA A O 1
ATOM 2433 N N . GLY A 1 286 ? 6.538 -5.107 -28.795 1.00 4.72 367 GLY A N 1
ATOM 2434 C CA . GLY A 1 286 ? 5.750 -6.316 -28.892 1.00 4.89 367 GLY A CA 1
ATOM 2435 C C . GLY A 1 286 ? 6.420 -7.464 -28.162 1.00 4.36 367 GLY A C 1
ATOM 2436 O O . GLY A 1 286 ? 7.659 -7.527 -28.080 1.00 4.73 367 GLY A O 1
ATOM 2437 N N . PHE A 1 287 ? 5.615 -8.421 -27.677 1.00 4.50 368 PHE A N 1
ATOM 2438 C CA . PHE A 1 287 ? 6.227 -9.634 -27.162 1.00 4.38 368 PHE A CA 1
ATOM 2439 C C . PHE A 1 287 ? 7.070 -10.289 -28.266 1.00 4.42 368 PHE A C 1
ATOM 2440 O O . PHE A 1 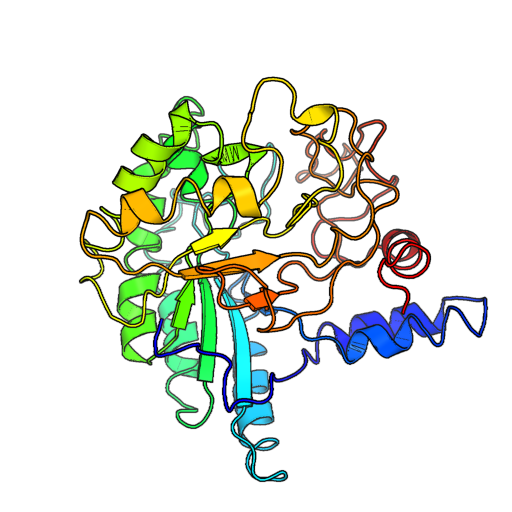287 ? 6.691 -10.324 -29.427 1.00 5.37 368 PHE A O 1
ATOM 2448 N N . GLY A 1 288 ? 8.258 -10.791 -27.873 1.00 4.54 369 GLY A N 1
ATOM 2449 C CA . GLY A 1 288 ? 9.160 -11.394 -28.806 1.00 4.66 369 GLY A CA 1
ATOM 2450 C C . GLY A 1 288 ? 9.184 -12.905 -28.756 1.00 4.49 369 GLY A C 1
ATOM 2451 O O . GLY A 1 288 ? 8.236 -13.562 -28.306 1.00 5.13 369 GLY A O 1
ATOM 2452 N N . THR A 1 289 ? 10.271 -13.464 -29.270 1.00 4.67 370 THR A N 1
ATOM 2453 C CA . THR A 1 289 ? 10.420 -14.907 -29.352 1.00 4.61 370 THR A CA 1
ATOM 2454 C C . THR A 1 289 ? 10.160 -15.531 -27.988 1.00 4.56 370 THR A C 1
ATOM 2455 O O . THR A 1 289 ? 10.673 -15.075 -26.981 1.00 4.47 370 THR A O 1
ATOM 2459 N N . ARG A 1 290 ? 9.337 -16.597 -27.989 1.00 5.63 371 ARG A N 1
ATOM 2460 C CA A ARG A 1 290 ? 9.002 -17.311 -26.784 0.44 5.66 371 ARG A CA 1
ATOM 2461 C CA B ARG A 1 290 ? 9.009 -17.182 -26.685 0.56 5.33 371 ARG A CA 1
ATOM 2462 C C . ARG A 1 290 ? 10.216 -17.984 -26.168 1.00 4.74 371 ARG A C 1
ATOM 2463 O O . ARG A 1 290 ? 11.105 -18.437 -26.923 1.00 5.18 371 ARG A O 1
ATOM 2478 N N . PRO A 1 291 ? 10.286 -18.161 -24.860 1.00 4.53 372 PRO A N 1
ATOM 2479 C CA . PRO A 1 291 ? 11.415 -18.877 -24.267 1.00 4.10 372 PRO A CA 1
ATOM 2480 C C . PRO A 1 291 ? 11.621 -20.232 -24.889 1.00 4.18 372 PRO A C 1
ATOM 2481 O O . PRO A 1 291 ? 10.658 -21.001 -25.133 1.00 5.38 372 PRO A O 1
ATOM 2485 N N . THR A 1 292 ? 12.884 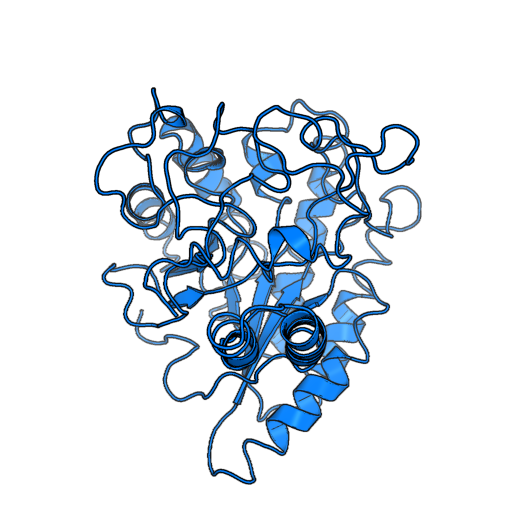-20.580 -25.114 1.00 4.22 373 THR A N 1
ATOM 2486 C CA . THR A 1 292 ? 13.256 -21.848 -25.725 1.00 4.86 373 THR A CA 1
ATOM 2487 C C . THR A 1 292 ? 14.758 -22.056 -25.588 1.00 4.57 373 THR A C 1
ATOM 2488 O O . THR A 1 292 ? 15.537 -21.091 -25.670 1.00 4.43 373 THR A O 1
ATOM 2492 N N . THR A 1 293 ? 15.153 -23.328 -25.489 1.00 5.10 374 THR A N 1
ATOM 2493 C CA . THR A 1 293 ? 16.562 -23.680 -25.597 1.00 5.06 374 THR A CA 1
ATOM 2494 C C . THR A 1 293 ? 17.006 -23.862 -27.050 1.00 5.83 374 THR A C 1
ATOM 2495 O O . THR A 1 293 ? 18.198 -24.090 -27.288 1.00 6.49 374 THR A O 1
ATOM 2499 N N . ASN A 1 294 ? 16.077 -23.738 -27.995 1.00 6.91 375 ASN A N 1
ATOM 2500 C CA . ASN A 1 294 ? 16.424 -23.777 -29.409 1.00 8.78 375 ASN A CA 1
ATOM 2501 C C . ASN A 1 294 ? 16.833 -22.369 -29.848 1.00 7.93 375 ASN A C 1
ATOM 2502 O O . ASN A 1 294 ? 16.109 -21.619 -30.454 1.00 11.25 375 ASN A O 1
ATOM 2507 N N . THR A 1 295 ? 18.074 -22.001 -29.484 1.00 7.55 376 THR A N 1
ATOM 2508 C CA . THR A 1 295 ? 18.513 -20.651 -29.582 1.00 7.01 376 THR A CA 1
ATOM 2509 C C . THR A 1 295 ? 19.217 -20.313 -30.877 1.00 10.25 376 THR A C 1
ATOM 2510 O O . THR A 1 295 ? 19.387 -19.134 -31.176 1.00 14.82 376 THR A O 1
ATOM 2514 N N . GLY A 1 296 ? 19.728 -21.349 -31.559 1.00 11.27 377 GLY A N 1
ATOM 2515 C CA . GLY A 1 296 ? 20.472 -21.228 -32.783 1.00 17.17 377 GLY A CA 1
ATOM 2516 C C . GLY A 1 296 ? 21.799 -20.600 -32.613 1.00 11.81 377 GLY A C 1
ATOM 2517 O O . GLY A 1 296 ? 22.435 -20.132 -33.616 1.00 20.91 377 GLY A O 1
ATOM 2518 N N A SER A 1 297 ? 22.182 -20.617 -31.335 0.46 6.20 378 SER A N 1
ATOM 2519 N N B SER A 1 297 ? 22.461 -20.487 -31.415 0.54 7.18 378 SER A N 1
ATOM 2520 C CA A SER A 1 297 ? 23.411 -19.836 -31.285 0.46 5.65 378 SER A CA 1
ATOM 2521 C CA B SER A 1 297 ? 23.827 -20.152 -31.019 0.54 7.48 378 SER A CA 1
ATOM 2522 C C A SER A 1 297 ? 24.295 -20.587 -30.294 0.46 4.29 378 SER A C 1
ATOM 2523 C C B SER A 1 297 ? 24.544 -21.066 -30.023 0.54 5.96 378 SER A C 1
ATOM 2524 O O A SER A 1 297 ? 23.820 -20.931 -29.196 0.46 4.66 378 SER A O 1
ATOM 2525 O O B SER A 1 297 ? 23.948 -21.397 -28.980 0.54 5.98 378 SER A O 1
ATOM 2530 N N A GLN A 1 298 ? 25.552 -20.792 -30.698 0.46 4.52 379 GLN A N 1
ATOM 2531 N N B GLN A 1 298 ? 25.823 -21.394 -30.262 0.54 6.23 379 GLN A N 1
ATOM 2532 C CA A GLN A 1 298 ? 26.485 -21.705 -30.059 0.46 4.58 379 GLN A CA 1
ATOM 2533 C CA B GLN A 1 298 ? 26.614 -22.224 -29.351 0.54 6.06 379 GLN A CA 1
ATOM 2534 C C A GLN A 1 298 ? 26.671 -21.528 -28.571 0.46 4.02 379 GLN A C 1
ATOM 2535 C C B GLN A 1 298 ? 26.699 -21.645 -27.949 0.54 5.07 379 GLN A C 1
ATOM 2536 O O A GLN A 1 298 ? 26.971 -22.507 -27.883 0.46 4.95 379 GLN A O 1
ATOM 2537 O O B GLN A 1 298 ? 26.905 -22.394 -27.000 0.54 6.79 379 GLN A O 1
ATOM 2548 N N A PHE A 1 299 ? 26.572 -20.295 -28.036 0.37 4.82 380 PHE A N 1
ATOM 2549 N N B PHE A 1 299 ? 26.616 -20.315 -27.852 0.63 4.00 380 PHE A N 1
ATOM 2550 C CA A PHE A 1 299 ? 26.875 -20.086 -26.621 0.37 4.59 380 PHE A CA 1
ATOM 2551 C CA B PHE A 1 299 ? 26.833 -19.747 -26.533 0.63 4.01 380 PHE A CA 1
ATOM 2552 C C A PHE A 1 299 ? 25.630 -19.729 -25.808 0.37 4.05 380 PHE A C 1
ATOM 2553 C C B PHE A 1 299 ? 25.572 -19.588 -25.702 0.63 3.65 380 PHE A C 1
ATOM 2554 O O A PHE A 1 299 ? 25.782 -19.334 -24.651 0.37 3.89 380 PHE A O 1
ATOM 2555 O O B PHE A 1 299 ? 25.644 -19.235 -24.530 0.63 5.15 380 PHE A O 1
ATOM 2570 N N . ILE A 1 300 ? 24.407 -19.795 -26.352 1.00 3.70 381 ILE A N 1
ATOM 2571 C CA . ILE A 1 300 ? 23.189 -19.362 -25.713 1.00 3.66 381 ILE A CA 1
ATOM 2572 C C . ILE A 1 300 ? 22.377 -20.599 -25.274 1.00 3.47 381 ILE A C 1
ATOM 2573 O O . ILE A 1 300 ? 21.919 -21.390 -26.108 1.00 4.12 381 ILE A O 1
ATOM 2578 N N . ASP A 1 301 ? 22.243 -20.746 -23.960 1.00 3.58 382 ASP A N 1
ATOM 2579 C CA . ASP A 1 301 ? 21.461 -21.825 -23.372 1.00 3.60 382 ASP A CA 1
ATOM 2580 C C . ASP A 1 301 ? 19.960 -21.649 -23.576 1.00 3.54 382 ASP A C 1
ATOM 2581 O O . ASP A 1 301 ? 19.233 -22.614 -23.788 1.00 4.03 382 ASP A O 1
ATOM 2586 N N . SER A 1 302 ? 19.466 -20.405 -23.476 1.00 3.47 383 SER A N 1
ATOM 2587 C CA . SER A 1 302 ? 18.034 -20.190 -23.621 1.00 3.43 383 SER A CA 1
ATOM 2588 C C . SER A 1 302 ? 17.761 -18.745 -24.004 1.00 3.16 383 SER A C 1
ATOM 2589 O O . SER A 1 302 ? 18.377 -17.801 -23.497 1.00 3.72 383 SER A O 1
ATOM 2592 N N . ILE A 1 303 ? 16.728 -18.609 -24.853 1.00 3.21 384 ILE A N 1
ATOM 2593 C CA . ILE A 1 303 ? 15.955 -17.372 -24.938 1.00 3.25 384 ILE A CA 1
ATOM 2594 C C . ILE A 1 303 ? 14.995 -17.409 -23.747 1.00 3.01 384 ILE A C 1
ATOM 2595 O O . ILE A 1 303 ? 14.409 -18.473 -23.465 1.00 3.58 384 ILE A O 1
ATOM 2600 N N . VAL A 1 304 ? 14.847 -16.284 -23.061 1.00 3.06 385 VAL A N 1
ATOM 2601 C CA . VAL A 1 304 ? 14.044 -16.226 -21.843 1.00 3.07 385 VAL A CA 1
ATOM 2602 C C . VAL A 1 304 ? 13.186 -14.964 -21.891 1.00 2.89 385 VAL A C 1
ATOM 2603 O O . VAL A 1 304 ? 13.435 -14.055 -22.693 1.00 3.23 385 VAL A O 1
ATOM 2607 N N . TRP A 1 305 ? 12.193 -14.910 -20.983 1.00 2.96 386 TRP A N 1
ATOM 2608 C CA . TRP A 1 305 ? 11.432 -13.693 -20.722 1.00 3.07 386 TRP A CA 1
ATOM 2609 C C . TRP A 1 305 ? 11.724 -13.317 -19.268 1.00 2.94 386 TRP A C 1
ATOM 2610 O O . TRP A 1 305 ? 11.162 -13.882 -18.336 1.00 3.56 386 TRP A O 1
ATOM 2621 N N . VAL A 1 306 ? 12.691 -12.399 -19.096 1.00 3.18 387 VAL A N 1
ATOM 2622 C CA . VAL A 1 306 ? 13.111 -12.029 -17.750 1.00 3.10 387 VAL A CA 1
ATOM 2623 C C . VAL A 1 306 ? 12.201 -10.931 -17.214 1.00 3.05 387 VAL A C 1
ATOM 2624 O O . VAL A 1 306 ? 11.480 -11.131 -16.224 1.00 3.55 387 VAL A O 1
ATOM 2628 N N . LYS A 1 307 ? 12.217 -9.763 -17.870 1.00 3.41 388 LYS A N 1
ATOM 2629 C CA . LYS A 1 307 ? 11.261 -8.709 -17.522 1.00 3.29 388 LYS A CA 1
ATOM 2630 C C . LYS A 1 307 ? 9.842 -9.135 -17.931 1.00 3.43 388 LYS A C 1
ATOM 2631 O O . LYS A 1 307 ? 9.650 -9.496 -19.097 1.00 4.03 388 LYS A O 1
ATOM 2637 N N . PRO A 1 308 ? 8.857 -9.077 -17.037 1.00 3.89 389 PRO A N 1
ATOM 2638 C CA . PRO A 1 308 ? 7.488 -9.515 -17.404 1.00 3.89 389 PRO A CA 1
ATOM 2639 C C . PRO A 1 308 ? 6.787 -8.353 -18.097 1.00 3.95 389 PRO A C 1
ATOM 2640 O O . PRO A 1 308 ? 6.434 -7.344 -17.477 1.00 4.71 389 PRO A O 1
ATOM 2644 N N . GLY A 1 309 ? 6.564 -8.503 -19.399 1.00 4.58 390 GLY A N 1
ATOM 2645 C CA . GLY A 1 309 ? 5.977 -7.407 -20.156 1.00 4.77 390 GLY A CA 1
ATOM 2646 C C . GLY A 1 309 ? 4.559 -7.091 -19.672 1.00 4.69 390 GLY A C 1
ATOM 2647 O O . GLY A 1 309 ? 3.729 -7.964 -19.459 1.00 5.41 390 GLY A O 1
ATOM 2648 N N . GLY A 1 310 ? 4.301 -5.795 -19.524 1.00 4.65 391 GLY A N 1
ATOM 2649 C CA . GLY A 1 310 ? 3.097 -5.288 -18.905 1.00 5.09 391 GLY A CA 1
ATOM 2650 C C . GLY A 1 310 ? 3.328 -4.635 -17.562 1.00 4.83 391 GLY A C 1
ATOM 2651 O O . GLY A 1 310 ? 2.598 -3.759 -17.152 1.00 6.16 391 GLY A O 1
ATOM 2652 N N . GLU A 1 311 ? 4.389 -5.092 -16.856 1.00 4.66 392 GLU A N 1
ATOM 2653 C CA . GLU A 1 311 ? 4.791 -4.428 -15.628 1.00 4.79 392 GLU A CA 1
ATOM 2654 C C . GLU A 1 311 ? 5.628 -3.212 -16.009 1.00 4.90 392 GLU A C 1
ATOM 2655 O O . GLU A 1 311 ? 6.588 -3.293 -16.778 1.00 5.11 392 GLU A O 1
ATOM 2661 N N . CYS A 1 312 ? 5.259 -2.028 -15.455 1.00 5.28 393 CYS A N 1
ATOM 2662 C CA . CYS A 1 312 ? 5.856 -0.770 -15.900 1.00 5.11 393 CYS A CA 1
ATOM 2663 C C . CYS A 1 312 ? 7.343 -0.671 -15.578 1.00 5.54 393 CYS A C 1
ATOM 2664 O O . CYS A 1 312 ? 7.829 -1.262 -14.570 1.00 6.67 393 CYS A O 1
ATOM 2667 N N A ASP A 1 313 ? 8.110 0.065 -16.382 0.73 5.72 394 ASP A N 1
ATOM 2668 N N B ASP A 1 313 ? 8.054 0.151 -16.346 0.27 5.38 394 ASP A N 1
ATOM 2669 C CA A ASP A 1 313 ? 9.506 0.367 -16.073 0.73 6.01 394 ASP A CA 1
ATOM 2670 C CA B ASP A 1 313 ? 9.476 0.402 -16.137 0.27 5.90 394 ASP A CA 1
ATOM 2671 C C A ASP A 1 313 ? 9.720 1.554 -15.155 0.73 5.81 394 ASP A C 1
ATOM 2672 C C B ASP A 1 313 ? 9.753 1.621 -15.267 0.27 5.66 394 ASP A C 1
ATOM 2673 O O A ASP A 1 313 ? 10.779 1.698 -14.543 0.73 6.28 394 ASP A O 1
ATOM 2674 O O B ASP A 1 313 ? 10.884 1.804 -14.806 0.27 5.00 394 ASP A O 1
ATOM 2683 N N . GLY A 1 314 ? 8.710 2.432 -15.056 1.00 6.24 395 GLY A N 1
ATOM 2684 C CA . GLY A 1 314 ? 8.897 3.695 -14.337 1.00 7.64 395 GLY A CA 1
ATOM 2685 C C . GLY A 1 314 ? 7.805 4.680 -14.757 1.00 7.03 395 GLY A C 1
ATOM 2686 O O . GLY A 1 314 ? 7.218 4.621 -15.804 1.00 6.25 395 GLY A O 1
ATOM 2687 N N . THR A 1 315 ? 7.518 5.606 -13.792 1.00 10.57 396 THR A N 1
ATOM 2688 C CA . THR A 1 315 ? 6.455 6.569 -14.017 1.00 8.82 396 THR A CA 1
ATOM 2689 C C . THR A 1 315 ? 6.878 7.727 -14.875 1.00 8.31 396 THR A C 1
ATOM 2690 O O . THR A 1 315 ? 8.017 8.172 -14.892 1.00 9.51 396 THR A O 1
ATOM 2694 N N . SER A 1 316 ? 5.866 8.266 -15.600 1.00 8.13 397 SER A N 1
ATOM 2695 C CA . SER A 1 316 ? 6.070 9.511 -16.340 1.00 7.97 397 SER A CA 1
ATOM 2696 C C . SER A 1 316 ? 5.610 10.735 -15.567 1.00 8.37 397 SER A C 1
ATOM 2697 O O . SER A 1 316 ? 5.640 11.849 -16.039 1.00 10.36 397 SER A O 1
ATOM 2700 N N . ASN A 1 317 ? 5.193 10.526 -14.324 1.00 8.11 398 ASN A N 1
ATOM 2701 C CA . ASN A 1 317 ? 4.715 11.623 -13.455 1.00 9.42 398 ASN A CA 1
ATOM 2702 C C . ASN A 1 317 ? 5.879 12.310 -12.752 1.00 9.10 398 ASN A C 1
ATOM 2703 O O . ASN A 1 317 ? 6.500 11.753 -11.867 1.00 9.20 398 ASN A O 1
ATOM 2708 N N . SER A 1 318 ? 6.181 13.544 -13.207 1.00 10.97 399 SER A N 1
ATOM 2709 C CA . SER A 1 318 ? 7.391 14.244 -12.712 1.00 12.92 399 SER A CA 1
ATOM 2710 C C . SER A 1 318 ? 7.243 14.704 -11.263 1.00 12.80 399 SER A C 1
ATOM 2711 O O . SER A 1 318 ? 8.236 15.163 -10.690 1.00 16.98 399 SER A O 1
ATOM 2714 N N . SER A 1 319 ? 6.046 14.599 -10.690 1.00 11.95 400 SER A N 1
ATOM 2715 C CA . SER A 1 319 ? 5.886 14.832 -9.246 1.00 12.58 400 SER A CA 1
ATOM 2716 C C . SER A 1 319 ? 6.185 13.654 -8.357 1.00 14.21 400 SER A C 1
ATOM 2717 O O . SER A 1 319 ? 6.229 13.741 -7.116 1.00 15.75 400 SER A O 1
ATOM 2720 N N . SER A 1 320 ? 6.413 12.485 -8.946 1.00 11.83 401 SER A N 1
ATOM 2721 C CA . SER A 1 320 ? 6.876 11.368 -8.146 1.00 11.61 401 SER A CA 1
ATOM 2722 C C . SER A 1 320 ? 8.333 11.499 -7.750 1.00 11.25 401 SER A C 1
ATOM 2723 O O . SER A 1 320 ? 9.144 11.886 -8.591 1.00 13.60 401 SER A O 1
ATOM 2726 N N . PRO A 1 321 ? 8.612 11.143 -6.519 1.00 13.67 402 PRO A N 1
ATOM 2727 C CA . PRO A 1 321 ? 10.014 11.103 -6.104 1.00 17.62 402 PRO A CA 1
ATOM 2728 C C . PRO A 1 321 ? 10.799 10.007 -6.824 1.00 17.51 402 PRO A C 1
ATOM 2729 O O . PRO A 1 321 ? 12.002 10.011 -6.765 1.00 28.15 402 PRO A O 1
ATOM 2733 N N . ARG A 1 322 ? 10.088 9.091 -7.494 1.00 14.66 403 ARG A N 1
ATOM 2734 C CA . ARG A 1 322 ? 10.790 8.096 -8.376 1.00 14.70 403 ARG A CA 1
ATOM 2735 C C . ARG A 1 322 ? 10.785 8.446 -9.839 1.00 14.77 403 ARG A C 1
ATOM 2736 O O . ARG A 1 322 ? 11.076 7.549 -10.625 1.00 16.95 403 ARG A O 1
ATOM 2744 N N . TYR A 1 323 ? 10.489 9.643 -10.286 1.00 14.03 404 TYR A N 1
ATOM 2745 C CA . TYR A 1 323 ? 10.515 10.066 -11.689 1.00 14.96 404 TYR A CA 1
ATOM 2746 C C . TYR A 1 323 ? 11.875 10.025 -12.316 1.00 13.73 404 TYR A C 1
ATOM 2747 O O . TYR A 1 323 ? 12.822 10.595 -11.761 1.00 15.70 404 TYR A O 1
ATOM 2756 N N A ASP A 1 324 ? 12.254 9.403 -13.439 0.44 13.61 405 ASP A N 1
ATOM 2757 N N B ASP A 1 324 ? 11.660 9.391 -13.478 0.56 13.29 405 ASP A N 1
ATOM 2758 C CA A ASP A 1 324 ? 13.409 9.617 -14.313 0.44 9.41 405 ASP A CA 1
ATOM 2759 C CA B ASP A 1 324 ? 12.734 9.333 -14.478 0.56 9.40 405 ASP A CA 1
ATOM 2760 C C A ASP A 1 324 ? 12.870 10.085 -15.644 0.44 9.88 405 ASP A C 1
ATOM 2761 C C B ASP A 1 324 ? 12.297 9.914 -15.792 0.56 10.26 405 ASP A C 1
ATOM 2762 O O A ASP A 1 324 ? 11.914 9.403 -16.136 0.44 11.83 405 ASP A O 1
ATOM 2763 O O B ASP A 1 324 ? 11.447 9.427 -16.519 0.56 10.42 405 ASP A O 1
ATOM 2772 N N A SER A 1 325 ? 13.321 11.160 -16.233 0.68 8.87 406 SER A N 1
ATOM 2773 N N B SER A 1 325 ? 12.859 11.130 -15.940 0.32 11.54 406 SER A N 1
ATOM 2774 C CA A SER A 1 325 ? 12.850 11.762 -17.447 0.68 7.80 406 SER A CA 1
ATOM 2775 C CA B SER A 1 325 ? 12.542 11.827 -17.166 0.32 12.23 406 SER A CA 1
ATOM 2776 C C A SER A 1 325 ? 12.921 10.891 -18.727 0.68 6.68 406 SER A C 1
ATOM 2777 C C B SER A 1 325 ? 12.708 10.787 -18.249 0.32 10.75 406 SER A C 1
ATOM 2778 O O A SER A 1 325 ? 12.281 11.202 -19.722 0.68 6.12 406 SER A O 1
ATOM 2779 O O B SER A 1 325 ? 12.011 10.857 -19.264 0.32 16.08 406 SER A O 1
ATOM 2784 N N A THR A 1 326 ? 13.644 9.759 -18.674 0.53 5.63 407 THR A N 1
ATOM 2785 N N B THR A 1 326 ? 13.623 9.790 -18.074 0.47 12.27 407 THR A N 1
ATOM 2786 C CA A THR A 1 326 ? 13.623 8.790 -19.777 0.53 5.31 407 THR A CA 1
ATOM 2787 C CA B THR A 1 326 ? 13.675 8.846 -19.208 0.47 9.43 407 THR A CA 1
ATOM 2788 C C A THR A 1 326 ? 12.196 8.361 -20.097 0.53 4.01 407 THR A C 1
ATOM 2789 C C B THR A 1 326 ? 12.268 8.336 -19.466 0.47 8.18 407 THR A C 1
ATOM 2790 O O A THR A 1 326 ? 11.854 8.036 -21.237 0.53 4.56 407 THR A O 1
ATOM 2791 O O B THR A 1 326 ? 11.949 8.069 -20.625 0.47 8.69 407 THR A O 1
ATOM 2798 N N A CYS A 1 327 ? 11.352 8.372 -19.057 0.55 5.01 408 CYS A N 1
ATOM 2799 N N B CYS A 1 327 ? 11.452 8.250 -18.416 0.45 7.85 408 CYS A N 1
ATOM 2800 C CA A CYS A 1 327 ? 9.987 7.878 -19.204 0.55 5.10 408 CYS A CA 1
ATOM 2801 C CA B CYS A 1 327 ? 10.098 7.704 -18.624 0.45 7.11 408 CYS A CA 1
ATOM 2802 C C A CYS A 1 327 ? 8.995 8.873 -19.767 0.55 4.61 408 CYS A C 1
ATOM 2803 C C B CYS A 1 327 ? 9.129 8.733 -19.140 0.45 7.28 408 CYS A C 1
ATOM 2804 O O A CYS A 1 327 ? 7.811 8.552 -19.889 0.55 5.87 408 CYS A O 1
ATOM 2805 O O B CYS A 1 327 ? 7.952 8.438 -19.282 0.45 9.19 408 CYS A O 1
ATOM 2810 N N A SER A 1 328 ? 9.506 10.056 -20.136 0.58 4.66 409 SER A N 1
ATOM 2811 N N B SER A 1 328 ? 9.585 9.974 -19.345 0.42 7.86 409 SER A N 1
ATOM 2812 C CA A SER A 1 328 ? 8.678 11.060 -20.797 0.58 5.05 409 SER A CA 1
ATOM 2813 C CA B SER A 1 328 ? 8.712 10.952 -19.986 0.42 7.94 409 SER A CA 1
ATOM 2814 C C A SER A 1 328 ? 9.130 11.350 -22.233 0.58 4.72 409 SER A C 1
ATOM 2815 C C B SER A 1 328 ? 9.167 11.316 -21.396 0.42 9.43 409 SER A C 1
ATOM 2816 O O A SER A 1 328 ? 8.613 12.281 -22.860 0.58 5.31 409 SER A O 1
ATOM 2817 O O B SER A 1 328 ? 8.656 12.215 -22.050 0.42 10.22 409 SER A O 1
ATOM 2822 N N A LEU A 1 329 ? 10.064 10.563 -22.726 0.67 5.15 410 LEU A N 1
ATOM 2823 N N B LEU A 1 329 ? 10.166 10.571 -21.846 0.33 9.66 410 LEU A N 1
ATOM 2824 C CA A LEU A 1 329 ? 10.600 10.804 -24.089 0.67 5.74 410 LEU A CA 1
ATOM 2825 C CA B LEU A 1 329 ? 10.612 10.856 -23.207 0.33 7.93 410 LEU A CA 1
ATOM 2826 C C A LEU A 1 329 ? 9.586 10.473 -25.159 0.67 5.82 410 LEU A C 1
ATOM 2827 C C B LEU A 1 329 ? 9.495 10.618 -24.217 0.33 8.87 410 LEU A C 1
ATOM 2828 O O A LEU A 1 329 ? 8.585 9.791 -24.926 0.67 5.63 410 LEU A O 1
ATOM 2829 O O B LEU A 1 329 ? 8.536 9.863 -24.015 0.33 8.48 410 LEU A O 1
ATOM 2838 N N A PRO A 1 330 ? 9.850 10.910 -26.407 0.65 6.39 411 PRO A N 1
ATOM 2839 N N B PRO A 1 330 ? 9.595 11.213 -25.389 0.35 11.82 411 PRO A N 1
ATOM 2840 C CA A PRO A 1 330 ? 8.872 10.676 -27.478 0.65 8.09 411 PRO A CA 1
ATOM 2841 C CA B PRO A 1 330 ? 8.662 10.873 -26.483 0.35 12.46 411 PRO A CA 1
ATOM 2842 C C A PRO A 1 330 ? 8.564 9.231 -27.806 0.65 7.19 411 PRO A C 1
ATOM 2843 C C B PRO A 1 330 ? 8.654 9.430 -27.042 0.35 12.93 411 PRO A C 1
ATOM 2844 O O A PRO A 1 330 ? 7.545 8.864 -28.402 0.65 10.12 411 PRO A O 1
ATOM 2845 O O B PRO A 1 330 ? 7.382 9.295 -27.223 0.35 15.17 411 PRO A O 1
ATOM 2852 N N . ASP A 1 331 ? 9.506 8.411 -27.373 1.00 8.82 412 ASP A N 1
ATOM 2853 C CA . ASP A 1 331 ? 9.369 6.970 -27.599 1.00 8.09 412 ASP A CA 1
ATOM 2854 C C . ASP A 1 331 ? 8.937 6.215 -26.329 1.00 7.88 412 ASP A C 1
ATOM 2855 O O . ASP A 1 331 ? 8.937 4.992 -26.331 1.00 8.22 412 ASP A O 1
ATOM 2860 N N . ALA A 1 332 ? 8.536 6.916 -25.267 1.00 7.63 413 ALA A N 1
ATOM 2861 C CA . ALA A 1 332 ? 8.066 6.299 -24.026 1.00 6.98 413 ALA A CA 1
ATOM 2862 C C . ALA A 1 332 ? 6.541 6.425 -23.939 1.00 7.31 413 ALA A C 1
ATOM 2863 O O . ALA A 1 332 ? 5.981 7.506 -24.161 1.00 8.93 413 ALA A O 1
ATOM 2865 N N . ALA A 1 333 ? 5.880 5.303 -23.677 1.00 6.26 414 ALA A N 1
ATOM 2866 C CA . ALA A 1 333 ? 4.426 5.301 -23.599 1.00 6.08 414 ALA A CA 1
ATOM 2867 C C . ALA A 1 333 ? 3.965 6.049 -22.347 1.00 6.01 414 ALA A C 1
ATOM 2868 O O . ALA A 1 333 ? 4.461 5.797 -21.266 1.00 6.77 414 ALA A O 1
ATOM 2870 N N . GLN A 1 334 ? 3.009 6.963 -22.507 1.00 6.80 415 GLN A N 1
ATOM 2871 C CA . GLN A 1 334 ? 2.609 7.882 -21.454 1.00 7.71 415 GLN A CA 1
ATOM 2872 C C . GLN A 1 334 ? 1.116 8.098 -21.490 1.00 8.10 415 GLN A C 1
ATOM 2873 O O . GLN A 1 334 ? 0.537 8.049 -22.597 1.00 11.95 415 GLN A O 1
ATOM 2879 N N . PRO A 1 335 ? 0.498 8.397 -20.368 1.00 7.77 416 PRO A N 1
ATOM 2880 C CA . PRO A 1 335 ? 1.122 8.420 -19.031 1.00 7.90 416 PRO A CA 1
ATOM 2881 C C . PRO A 1 335 ? 1.388 7.007 -18.537 1.00 7.15 416 PRO A C 1
ATOM 2882 O O . PRO A 1 335 ? 0.683 6.055 -18.919 1.00 9.04 416 PRO A O 1
ATOM 2886 N N . ALA A 1 336 ? 2.407 6.882 -17.691 1.00 6.74 417 ALA A N 1
ATOM 2887 C CA . ALA A 1 336 ? 2.832 5.564 -17.171 1.00 6.64 417 ALA A CA 1
ATOM 2888 C C . ALA A 1 336 ? 2.837 5.583 -15.662 1.00 6.52 417 ALA A C 1
ATOM 2889 O O . ALA A 1 336 ? 3.253 6.597 -15.048 1.00 7.40 417 ALA A O 1
ATOM 2891 N N . PRO A 1 337 ? 2.432 4.476 -15.030 1.00 7.03 418 PRO A N 1
ATOM 2892 C CA . PRO A 1 337 ? 2.390 4.389 -13.556 1.00 7.46 418 PRO A CA 1
ATOM 2893 C C . PRO A 1 337 ? 3.765 4.057 -12.981 1.00 7.31 418 PRO A C 1
ATOM 2894 O O . PRO A 1 337 ? 4.792 4.023 -13.642 1.00 7.68 418 PRO A O 1
ATOM 2898 N N . GLU A 1 338 ? 3.772 3.835 -11.638 1.00 8.18 419 GLU A N 1
ATOM 2899 C CA . GLU A 1 338 ? 5.047 3.546 -10.980 1.00 7.92 419 GLU A CA 1
ATOM 2900 C C . GLU A 1 338 ? 5.638 2.230 -11.444 1.00 7.44 419 GLU A C 1
ATOM 2901 O O . GLU A 1 338 ? 4.970 1.299 -11.893 1.00 7.69 419 GLU A O 1
ATOM 2907 N N . ALA A 1 339 ? 6.956 2.134 -11.357 1.00 7.94 420 ALA A N 1
ATOM 2908 C CA . ALA A 1 339 ? 7.698 0.920 -11.774 1.00 7.67 420 ALA A CA 1
ATOM 2909 C C . ALA A 1 339 ? 7.126 -0.305 -11.100 1.00 7.76 420 ALA A C 1
ATOM 2910 O O . ALA A 1 339 ? 6.821 -0.315 -9.903 1.00 9.16 420 ALA A O 1
ATOM 2912 N N . GLY A 1 340 ? 7.014 -1.369 -11.890 1.00 7.58 421 GLY A N 1
ATOM 2913 C CA . GLY A 1 340 ? 6.529 -2.660 -11.431 1.00 9.44 421 GLY A CA 1
ATOM 2914 C C . GLY A 1 340 ? 5.062 -2.797 -11.420 1.00 9.44 421 GLY A C 1
ATOM 2915 O O . GLY A 1 340 ? 4.523 -3.924 -11.438 1.00 12.82 421 GLY A O 1
ATOM 2916 N N . THR A 1 341 ? 4.309 -1.671 -11.411 1.00 8.61 422 THR A N 1
ATOM 2917 C CA . THR A 1 341 ? 2.870 -1.760 -11.393 1.00 8.81 422 THR A CA 1
ATOM 2918 C C . THR A 1 341 ? 2.358 -2.031 -12.808 1.00 7.37 422 THR A C 1
ATOM 2919 O O . THR A 1 341 ? 3.036 -1.833 -13.787 1.00 7.40 422 THR A O 1
ATOM 2923 N N . TRP A 1 342 ? 1.106 -2.530 -12.875 1.00 7.31 423 TRP A N 1
ATOM 2924 C CA . TRP A 1 342 ? 0.620 -2.971 -14.176 1.00 6.63 423 TRP A CA 1
ATOM 2925 C C . TRP A 1 342 ? 0.264 -1.771 -15.064 1.00 6.39 423 TRP A C 1
ATOM 2926 O O . TRP A 1 342 ? -0.347 -0.809 -14.614 1.00 7.53 423 TRP A O 1
ATOM 2937 N N . PHE A 1 343 ? 0.672 -1.858 -16.333 1.00 5.96 424 PHE A N 1
ATOM 2938 C CA . PHE A 1 343 ? 0.460 -0.818 -17.328 1.00 5.78 424 PHE A CA 1
ATOM 2939 C C . PHE A 1 343 ? -0.389 -1.446 -18.432 1.00 5.55 424 PHE A C 1
ATOM 2940 O O . PHE A 1 343 ? 0.113 -2.006 -19.418 1.00 5.57 424 PHE A O 1
ATOM 2948 N N . GLN A 1 344 ? -1.719 -1.346 -18.261 1.00 6.12 425 GLN A N 1
ATOM 2949 C CA . GLN A 1 344 ? -2.633 -2.141 -19.106 1.00 6.46 425 GLN A CA 1
ATOM 2950 C C . GLN A 1 344 ? -2.510 -1.800 -20.565 1.00 6.48 425 GLN A C 1
ATOM 2951 O O . GLN A 1 344 ? -2.491 -2.708 -21.416 1.00 6.98 425 GLN A O 1
ATOM 2957 N N . ALA A 1 345 ? -2.461 -0.494 -20.935 1.00 7.09 426 ALA A N 1
ATOM 2958 C CA . ALA A 1 345 ? -2.426 -0.162 -22.357 1.00 8.28 426 ALA A CA 1
ATOM 2959 C C . ALA A 1 345 ? -1.149 -0.717 -22.994 1.00 7.30 426 ALA A C 1
ATOM 2960 O O . ALA A 1 345 ? -1.139 -1.098 -24.171 1.00 8.45 426 ALA A O 1
ATOM 2962 N N . TYR A 1 346 ? -0.053 -0.677 -22.222 1.00 6.12 427 TYR A N 1
ATOM 2963 C CA . TYR A 1 346 ? 1.224 -1.173 -22.733 1.00 5.13 427 TYR A CA 1
ATOM 2964 C C . TYR A 1 346 ? 1.157 -2.673 -22.986 1.00 5.06 427 TYR A C 1
ATOM 2965 O O . TYR A 1 346 ? 1.636 -3.182 -24.002 1.00 5.24 427 TYR A O 1
ATOM 2974 N N . PHE A 1 347 ? 0.550 -3.408 -22.026 1.00 5.11 428 PHE A N 1
ATOM 2975 C CA . PHE A 1 347 ? 0.328 -4.839 -22.219 1.00 4.94 428 PHE A CA 1
ATOM 2976 C C . PHE A 1 347 ? -0.514 -5.135 -23.448 1.00 5.45 428 PHE A C 1
ATOM 2977 O O . PHE A 1 347 ? -0.171 -6.036 -24.218 1.00 5.60 428 PHE A O 1
ATOM 2985 N N A GLN A 1 348 ? -1.612 -4.418 -23.606 0.58 6.16 429 GLN A N 1
ATOM 2986 N N B GLN A 1 348 ? -1.559 -4.317 -23.663 0.42 5.61 429 GLN A N 1
ATOM 2987 C CA A GLN A 1 348 ? -2.394 -4.742 -24.809 0.58 6.02 429 GLN A CA 1
ATOM 2988 C CA B GLN A 1 348 ? -2.443 -4.405 -24.825 0.42 7.80 429 GLN A CA 1
ATOM 2989 C C A GLN A 1 348 ? -1.594 -4.513 -26.072 0.58 5.78 429 GLN A C 1
ATOM 2990 C C B GLN A 1 348 ? -1.671 -4.409 -26.134 0.42 7.36 429 GLN A C 1
ATOM 2991 O O A GLN A 1 348 ? -1.720 -5.347 -26.988 0.58 5.94 429 GLN A O 1
ATOM 2992 O O B GLN A 1 348 ? -1.882 -5.196 -27.050 0.42 7.29 429 GLN A O 1
ATOM 3003 N N . THR A 1 349 ? -0.738 -3.459 -26.190 1.00 6.08 430 THR A N 1
ATOM 3004 C CA . THR A 1 349 ? 0.076 -3.362 -27.389 1.00 5.81 430 THR A CA 1
ATOM 3005 C C . THR A 1 349 ? 1.101 -4.477 -27.479 1.00 4.99 430 THR A C 1
ATOM 3006 O O . THR A 1 349 ? 1.368 -4.980 -28.586 1.00 5.34 430 THR A O 1
ATOM 3010 N N . LEU A 1 350 ? 1.699 -4.894 -26.356 1.00 4.50 431 LEU A N 1
ATOM 3011 C CA . LEU A 1 350 ? 2.617 -6.021 -26.413 1.00 4.33 431 LEU A CA 1
ATOM 3012 C C . LEU A 1 350 ? 1.959 -7.248 -27.042 1.00 4.41 431 LEU A C 1
ATOM 3013 O O . LEU A 1 350 ? 2.598 -7.988 -27.814 1.00 4.59 431 LEU A O 1
ATOM 3018 N N . VAL A 1 351 ? 0.687 -7.486 -26.687 1.00 4.63 432 VAL A N 1
ATOM 3019 C CA . VAL A 1 351 ? -0.075 -8.584 -27.237 1.00 4.89 432 VAL A CA 1
ATOM 3020 C C . VAL A 1 351 ? -0.342 -8.369 -28.728 1.00 5.26 432 VAL A C 1
ATOM 3021 O O . VAL A 1 351 ? -0.081 -9.232 -29.590 1.00 5.70 432 VAL A O 1
ATOM 3025 N N A SER A 1 352 ? -0.882 -7.168 -29.036 0.56 5.47 433 SER A N 1
ATOM 3026 N N B SER A 1 352 ? -0.888 -7.199 -29.106 0.43 6.28 433 SER A N 1
ATOM 3027 C CA A SER A 1 352 ? -1.260 -6.847 -30.419 0.56 6.31 433 SER A CA 1
ATOM 3028 C CA B SER A 1 352 ? -1.185 -6.974 -30.526 0.43 5.96 433 SER A CA 1
ATOM 3029 C C A SER A 1 352 ? -0.080 -6.918 -31.380 0.56 5.78 433 SER A C 1
ATOM 3030 C C B SER A 1 352 ? 0.024 -7.095 -31.431 0.43 5.77 433 SER A C 1
ATOM 3031 O O A SER A 1 352 ? -0.283 -7.302 -32.529 0.56 6.76 433 SER A O 1
ATOM 3032 O O B SER A 1 352 ? -0.063 -7.609 -32.529 0.43 6.30 433 SER A O 1
ATOM 3037 N N . ALA A 1 353 ? 1.112 -6.528 -30.922 1.00 6.04 434 ALA A N 1
ATOM 3038 C CA . ALA A 1 353 ? 2.296 -6.396 -31.729 1.00 6.07 434 ALA A CA 1
ATOM 3039 C C . ALA A 1 353 ? 3.244 -7.596 -31.554 1.00 6.02 434 ALA A C 1
ATOM 3040 O O . ALA A 1 353 ? 4.373 -7.568 -32.053 1.00 7.05 434 ALA A O 1
ATOM 3042 N N . ALA A 1 354 ? 2.794 -8.670 -30.911 1.00 6.09 435 ALA A N 1
ATOM 3043 C CA . ALA A 1 354 ? 3.680 -9.801 -30.692 1.00 6.16 435 ALA A CA 1
ATOM 3044 C C . ALA A 1 354 ? 4.221 -10.315 -32.013 1.00 6.18 435 ALA A C 1
ATOM 3045 O O . ALA A 1 354 ? 3.519 -10.426 -33.028 1.00 7.08 435 ALA A O 1
ATOM 3047 N N A ASN A 1 355 ? 5.484 -10.741 -31.939 0.65 6.16 436 ASN A N 1
ATOM 3048 N N B ASN A 1 355 ? 5.530 -10.600 -32.077 0.35 6.36 436 ASN A N 1
ATOM 3049 C CA A ASN A 1 355 ? 6.141 -11.236 -33.151 0.65 6.40 436 ASN A CA 1
ATOM 3050 C CA B ASN A 1 355 ? 6.251 -11.186 -33.216 0.35 7.23 436 ASN A CA 1
ATOM 3051 C C A ASN A 1 355 ? 7.174 -12.252 -32.712 0.65 7.13 436 ASN A C 1
ATOM 3052 C C B ASN A 1 355 ? 7.172 -12.260 -32.646 0.35 7.70 436 ASN A C 1
ATOM 3053 O O A ASN A 1 355 ? 8.218 -11.806 -32.137 0.65 6.87 436 ASN A O 1
ATOM 3054 O O B ASN A 1 355 ? 8.096 -11.933 -31.888 0.35 8.14 436 ASN A O 1
ATOM 3063 N N . PRO A 1 356 ? 6.996 -13.531 -32.922 1.00 8.35 437 PRO A N 1
ATOM 3064 C CA . PRO A 1 356 ? 5.881 -14.120 -33.717 1.00 9.26 437 PRO A CA 1
ATOM 3065 C C . PRO A 1 356 ? 4.531 -13.910 -33.068 1.00 8.68 437 PRO A C 1
ATOM 3066 O O . PRO A 1 356 ? 4.408 -13.650 -31.891 1.00 8.21 437 PRO A O 1
ATOM 3070 N N . PRO A 1 357 ? 3.496 -13.944 -33.901 1.00 10.34 438 PRO A N 1
ATOM 3071 C CA . PRO A 1 357 ? 2.164 -13.671 -33.371 1.00 11.39 438 PRO A CA 1
ATOM 3072 C C . PRO A 1 357 ? 1.788 -14.711 -32.319 1.00 10.82 438 PRO A C 1
ATOM 3073 O O . PRO A 1 357 ? 2.243 -15.865 -32.319 1.00 12.25 438 PRO A O 1
ATOM 3077 N N . LEU A 1 358 ? 0.940 -14.279 -31.390 1.00 11.33 439 LEU A N 1
ATOM 3078 C CA . LEU A 1 358 ? 0.385 -15.190 -30.398 1.00 12.20 439 LEU A CA 1
ATOM 3079 C C . LEU A 1 358 ? -0.767 -15.996 -30.992 1.00 16.50 439 LEU A C 1
ATOM 3080 O O . LEU A 1 358 ? -1.364 -15.510 -32.029 1.00 19.87 439 LEU A O 1
#

Organism: Phanerodontia chrysosporium (NCBI:txid2822231)

B-factor: mean 9.78, std 9.34, range [1.59, 78.97]

InterPro domains:
  IPR000254 Cellulose-binding domain [PF00734] (4-32)
  IPR000254 Cellulose-binding domain [PS00562] (8-35)
  IPR000254 Cellulose-binding domain [PS51164] (1-36)
  IPR000254 Cellulose-binding domain [SM00236] (3-36)
  IPR001524 Glycoside hydrolase, family 6, conserved site [PS00655] (162-178)
  IPR001524 Glycoside hydrolase, family 6, conserved site [PS00656] (210-219)
  IPR016288 1, 4-beta cellobiohydrolase [PF01341] (90-435)
  IPR016288 1, 4-beta cellobiohydrolase [PIRSF001100] (3-439)
  IPR016288 1, 4-beta cellobiohydrolase [PR00733] (111-130)
  IPR016288 1, 4-beta cellobiohydrolase [PR00733] (157-170)
  IPR016288 1, 4-beta cellobiohydrolase [PR00733] (190-205)
  IPR016288 1, 4-beta cellobiohydrolase [PR00733] (252-265)
  IPR016288 1, 4-beta cellobiohydrolase [PR00733] (291-301)
  IPR016288 1, 4-beta cellobiohydrolase [PR00733] (339-352)
  IPR016288 1, 4-beta cellobiohydrolase [PR00733] (357-377)
  IPR016288 1, 4-beta cellobiohydrolase [PR00733] (381-395)
  IPR016288 1, 4-beta cellobiohydrolase [PTHR34876] (51-439)
  IPR035971 Cellulose-binding domain superfamily [SSF57180] (2-36)
  IPR036434 1, 4-beta cellobiohydrolase superfamily [G3DSA:3.20.20.40] (82-439)
  IPR036434 1, 4-beta cellobiohyd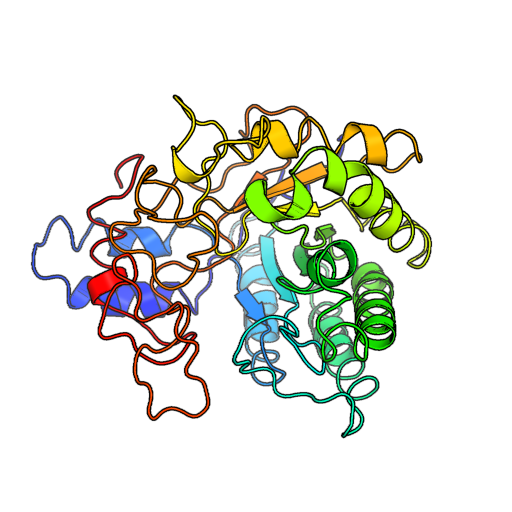rolase superfamily [SSF51989] (83-439)

Foldseek 3Di:
DPCQPPPQADEQQDPVLLVVQLVLLVPDPPVVLSVLSNCCSVFHEAAEPQDLVCLVVVLVSLVVQLVVCVVPVGQYEHEYEDAAAACALLPFPFDPHPHHPVPCGLVVLLVSLVSNLVSLQVRLSHAYEYEYHPNAVLCVQPPCVRVSNVVCVVRSLVSSLSNLLRVVVSPHQYAYENEACQRQVALVNQVVSLVSVLVSCVVSPVRVSPQYHEYQALAAFAQDDPDAQVQCPPGPSRGRVSSCVSNQVSNVVSPHNHAYEYAQQFHQDGNQDPHRPLRWQQPLTAGEDGKDCPSVDPRYRIHHHHPSFQFGQAALDPPDPRDGVSCVDPSHDPRDDGGRHGDSVSSSSRQVSHVVHD

Sequence (358 aa):
SSANNPWTGFQQIFLSSPYYYANEVAAAAKQITTDPTLSSSKKAASVANIPTFTWLDSVVAKKIPPDLGTYLASASALLGKSSTTGTKQLVQIVIYDLPDRDCAAKKASNGEFSIANNNGQQANYEENNYIDQIVAQIQQQFPDVRVVAVIEPDSLANLVTNLNNVQQKCANNAKTTYLACVNNYALTNLAKVGVYMYMMDAGHAGWLGWPANLSPAAQLFTTQQVWQNNAAGGKKSPFIKGLATNVANYNALQQAASPDPITQGNPNYDEIHYINNAALAPLLQQQAAGGWDATFIVDQGRSGVQNIRQQWGDWCNIKGAGFGTRRPTTNTGSSQQFFIDSIVWVKPGGECDDGTSNSSSPRYDDSSTTCCSSLLPPDAAQPAPEAGTWFQAYFQQTLVSSAANNPPL

Radius of gyration: 19.08 Å; Cα contacts (8 Å, |Δi|>4): 843; chains: 1; bounding box: 53×52×47 Å

Nearest PDB structures (foldseek):
  8ww5-assembly1_A  TM=1.000E+00  e=5.237E-75  Phanerodontia chrysosporium
  8wxc-assembly1_A  TM=1.001E+00  e=1.076E-74  Phanerodontia chrysosporium
  8wwt-assembly1_A  TM=1.000E+00  e=2.492E-74  Phanerodontia chrysosporium
  8x04-assembly1_A  TM=1.001E+00  e=3.793E-74  Phanerodontia chrysosporium
  8wy2-assembly1_A  TM=9.991E-01  e=2.436E-73  Phanerodontia chrysosporium

Secondary structure (DSSP, 8-state):
----TTTT-EEPPPHHHHHHHHHHHHH--SHHHHHHHHHGGGS--PEEE-SGGGHHHHHHHHHHHHHHHHHHT--EEEEEEE---TT-STTSS----S--TTTTHHHHHHHHHHHHHHHHTT-TTSEEEEEE-TTSTTHHHH-TTSHHHHHHHHHHHHHHHHHHHHHHTTT-EEEEE---TTTT-SHHHHHHHHHHHHHHHHHTT--TTEEEEEESTT----SS-SS--GGGTT-S--SHHHHHHHHHHHHHTTT---EEEEE-TT-SS-S--SSTT--SSBTT----SPPBS---STTEEEEE--S-TTB-S----TTSTT--GGGGSTTB-SS--STTSB-HHHHHHHHHT-SS--

Solvent-accessible surface area: 13989 Å² total; per-residue (Å²): 71,116,61,29,0,13,97,66,45,79,38,21,64,10,50,100,5,28,106,31,0,43,50,1,5,174,112,7,130,75,107,90,37,23,66,74,0,47,40,0,20,104,19,22,3,2,19,38,0,47,24,44,83,53,4,84,68,0,6,74,13,0,43,53,0,14,60,71,4,148,99,76,76,49,133,2,0,3,6,0,0,0,36,0,0,0,33,13,10,3,42,36,152,25,30,56,23,86,29,43,55,105,98,99,1,60,59,51,0,51,72,0,0,62,65,0,24,49,40,8,118,116,42,124,68,12,55,4,0,0,0,2,0,10,42,2,2,0,0,12,29,45,30,64,120,51,117,89,0,41,109,0,82,104,16,0,48,45,0,0,46,52,0,0,48,19,0,18,149,37,25,0,24,0,0,0,5,0,7,21,0,17,53,0,0,82,61,88,32,18,58,54,0,8,120,26,0,17,88,5,20,74,100,11,57,104,17,115,62,4,24,0,0,0,0,0,18,29,13,1,3,8,18,134,19,116,70,71,10,82,25,6,147,70,7,84,13,54,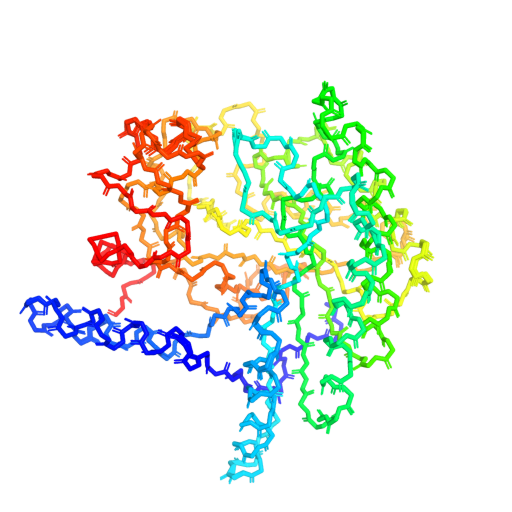1,0,23,62,0,0,63,30,0,0,50,56,0,63,149,47,59,8,85,0,5,0,0,0,3,9,1,3,9,8,41,55,87,38,17,118,119,25,60,12,91,0,1,0,116,26,1,0,0,0,51,58,27,46,64,127,16,76,14,135,35,10,7,3,8,1,0,0,21,7,0,0,20,2,21,8,5,21,79,83,100,12,126,111,55,12,47,20,2,44,59,103,8,2,14,90,120,7,48,67,39,35,64,61,17,45,70,12,0,70,54,0,6,77,31,12,84,62,110,46